Protein AF-0000000068184753 (afdb_homodimer)

Organism: Phaeodactylum tricornutum (strain CCAP 1055/1) (NCBI:txid556484)

Structure (mmCIF, N/CA/C/O backbone):
data_AF-0000000068184753-model_v1
#
loop_
_entity.id
_entity.type
_entity.pdbx_description
1 polymer '2-hydroxyacid dehydrogenase'
#
loop_
_atom_site.group_PDB
_atom_site.id
_atom_site.type_symbol
_atom_site.label_atom_id
_atom_site.label_alt_id
_atom_site.label_comp_id
_atom_site.label_asym_id
_atom_site.label_entity_id
_atom_site.label_seq_id
_atom_site.pdbx_PDB_ins_code
_atom_site.Cartn_x
_atom_site.Cartn_y
_atom_site.Cartn_z
_atom_site.occupancy
_atom_site.B_iso_or_equiv
_atom_site.auth_seq_id
_atom_site.auth_comp_id
_atom_site.auth_asym_id
_atom_site.auth_atom_id
_atom_site.pdbx_PDB_model_num
ATOM 1 N N . ASP A 1 1 ? 19.75 1.67 11.883 1 86.31 1 ASP A N 1
ATOM 2 C CA . ASP A 1 1 ? 18.766 1.046 12.758 1 86.31 1 ASP A CA 1
ATOM 3 C C . ASP A 1 1 ? 17.406 0.944 12.062 1 86.31 1 ASP A C 1
ATOM 5 O O . ASP A 1 1 ? 17 1.86 11.344 1 86.31 1 ASP A O 1
ATOM 9 N N . LEU A 1 2 ? 16.828 -0.242 12.086 1 92.19 2 LEU A N 1
ATOM 10 C CA . LEU A 1 2 ? 15.516 -0.478 11.492 1 92.19 2 LEU A CA 1
ATOM 11 C C . LEU A 1 2 ? 14.43 -0.53 12.562 1 92.19 2 LEU A C 1
ATOM 13 O O . LEU A 1 2 ? 14.688 -0.957 13.695 1 92.19 2 LEU A O 1
ATOM 17 N N . GLU A 1 3 ? 13.352 -0.017 12.289 1 93.81 3 GLU A N 1
ATOM 18 C CA . GLU A 1 3 ? 12.141 -0.091 13.094 1 93.81 3 GLU A CA 1
ATOM 19 C C . GLU A 1 3 ? 10.984 -0.697 12.305 1 93.81 3 GLU A C 1
ATOM 21 O O . GLU A 1 3 ? 11.117 -0.97 11.109 1 93.81 3 GLU A O 1
ATOM 26 N N . TYR A 1 4 ? 9.938 -1.045 13.031 1 94 4 TYR A N 1
ATOM 27 C CA . TYR A 1 4 ? 8.781 -1.567 12.32 1 94 4 TYR A CA 1
ATOM 28 C C . TYR A 1 4 ? 7.488 -1.239 13.062 1 94 4 TYR A C 1
ATOM 30 O O . TYR A 1 4 ? 7.512 -0.938 14.258 1 94 4 TYR A O 1
ATOM 38 N N . PHE A 1 5 ? 6.441 -1.146 12.43 1 95.44 5 PHE A N 1
ATOM 39 C CA . PHE A 1 5 ? 5.086 -1.219 12.961 1 95.44 5 PHE A CA 1
ATOM 40 C C . PHE A 1 5 ? 4.215 -2.119 12.102 1 95.44 5 PHE A C 1
ATOM 42 O O . PHE A 1 5 ? 4.629 -2.539 11.016 1 95.44 5 PHE A O 1
ATOM 49 N N . TYR A 1 6 ? 3.035 -2.504 12.578 1 97.62 6 TYR A N 1
ATOM 50 C CA . TYR A 1 6 ? 2.156 -3.428 11.867 1 97.62 6 TYR A CA 1
ATOM 51 C C . TYR A 1 6 ? 0.937 -2.703 11.312 1 97.62 6 TYR A C 1
ATOM 53 O O . TYR A 1 6 ? 0.255 -1.976 12.039 1 97.62 6 TYR A O 1
ATOM 61 N N . LEU A 1 7 ? 0.743 -2.857 10.07 1 98.31 7 LEU A N 1
ATOM 62 C CA . LEU A 1 7 ? -0.461 -2.355 9.422 1 98.31 7 LEU A CA 1
ATOM 63 C C . LEU A 1 7 ? -1.529 -3.441 9.336 1 98.31 7 LEU A C 1
ATOM 65 O O . LEU A 1 7 ? -1.37 -4.422 8.609 1 98.31 7 LEU A O 1
ATOM 69 N N . PRO A 1 8 ? -2.643 -3.334 10.109 1 98.06 8 PRO A N 1
ATOM 70 C CA . PRO A 1 8 ? -3.729 -4.305 9.953 1 98.06 8 PRO A CA 1
ATOM 71 C C . PRO A 1 8 ? -4.398 -4.23 8.586 1 98.06 8 PRO A C 1
ATOM 73 O O . PRO A 1 8 ? -4.805 -3.15 8.148 1 98.06 8 PRO A O 1
ATOM 76 N N . ILE A 1 9 ? -4.418 -5.246 7.867 1 97.94 9 ILE A N 1
ATOM 77 C CA . ILE A 1 9 ? -5.168 -5.387 6.621 1 97.94 9 ILE A CA 1
ATOM 78 C C . ILE A 1 9 ? -6.508 -6.059 6.902 1 97.94 9 ILE A C 1
ATOM 80 O O . ILE A 1 9 ? -6.559 -7.242 7.25 1 97.94 9 ILE A O 1
ATOM 84 N N . ILE A 1 10 ? -7.602 -5.336 6.797 1 97.12 10 ILE A N 1
ATOM 85 C CA . ILE A 1 10 ? -8.938 -5.84 7.102 1 97.12 10 ILE A CA 1
ATOM 86 C C . ILE A 1 10 ? -9.688 -6.113 5.801 1 97.12 10 ILE A C 1
ATOM 88 O O . ILE A 1 10 ? -9.781 -5.238 4.934 1 97.12 10 ILE A O 1
ATOM 92 N N . PHE A 1 11 ? -10.219 -7.266 5.633 1 94.19 11 PHE A N 1
ATOM 93 C CA . PHE A 1 11 ? -10.859 -7.633 4.371 1 94.19 11 PHE A CA 1
ATOM 94 C C . PHE A 1 11 ? -12.023 -8.586 4.613 1 94.19 11 PHE A C 1
ATOM 96 O O . PHE A 1 11 ? -12.172 -9.125 5.707 1 94.19 11 PHE A O 1
ATOM 103 N N . LYS A 1 12 ? -12.891 -8.734 3.637 1 92.19 12 LYS A N 1
ATOM 104 C CA . LYS A 1 12 ? -14.008 -9.672 3.697 1 92.19 12 LYS A CA 1
ATOM 105 C C . LYS A 1 12 ? -13.539 -11.102 3.488 1 92.19 12 LYS A C 1
ATOM 107 O O . LYS A 1 12 ? -12.695 -11.367 2.623 1 92.19 12 LYS A O 1
ATOM 112 N N . SER A 1 13 ? -14.078 -11.969 4.211 1 90.94 13 SER A N 1
ATOM 113 C CA . SER A 1 13 ? -13.727 -13.383 4.105 1 90.94 13 SER A CA 1
ATOM 114 C C . SER A 1 13 ? -14.172 -13.969 2.77 1 90.94 13 SER A C 1
ATOM 116 O O . SER A 1 13 ? -15.266 -13.664 2.287 1 90.94 13 SER A O 1
ATOM 118 N N . HIS A 1 14 ? -13.242 -14.742 2.17 1 90.69 14 HIS A N 1
ATOM 119 C CA . HIS A 1 14 ? -13.539 -15.539 0.988 1 90.69 14 HIS A CA 1
ATOM 120 C C . HIS A 1 14 ? -13.898 -14.656 -0.202 1 90.69 14 HIS A C 1
ATOM 122 O O . HIS A 1 14 ? -14.844 -14.945 -0.935 1 90.69 14 HIS A O 1
ATOM 128 N N . VAL A 1 15 ? -13.32 -13.547 -0.213 1 90.44 15 VAL A N 1
ATOM 129 C CA . VAL A 1 15 ? -13.469 -12.648 -1.351 1 90.44 15 VAL A CA 1
ATOM 130 C C . VAL A 1 15 ? -12.086 -12.203 -1.842 1 90.44 15 VAL A C 1
ATOM 132 O O . VAL A 1 15 ? -11.203 -11.898 -1.037 1 90.44 15 VAL A O 1
ATOM 135 N N . THR A 1 16 ? -11.844 -12.258 -3.047 1 88.19 16 THR A N 1
ATOM 136 C CA . THR A 1 16 ? -10.648 -11.711 -3.691 1 88.19 16 THR A CA 1
ATOM 137 C C . THR A 1 16 ? -11.039 -10.766 -4.824 1 88.19 16 THR A C 1
ATOM 139 O O . THR A 1 16 ? -12.211 -10.664 -5.18 1 88.19 16 THR A O 1
ATOM 142 N N . GLY A 1 17 ? -10.031 -10.023 -5.355 1 84.62 17 GLY A N 1
ATOM 143 C CA . GLY A 1 17 ? -10.258 -9.141 -6.488 1 84.62 17 GLY A CA 1
ATOM 144 C C . GLY A 1 17 ? -10.305 -7.676 -6.105 1 84.62 17 GLY A C 1
ATOM 145 O O . GLY A 1 17 ? -10.406 -7.34 -4.922 1 84.62 17 GLY A O 1
ATOM 146 N N . PHE A 1 18 ? -10.312 -6.84 -7.078 1 77.75 18 PHE A N 1
ATOM 147 C CA . PHE A 1 18 ? -10.25 -5.395 -6.902 1 77.75 18 PHE A CA 1
ATOM 148 C C . PHE A 1 18 ? -11.617 -4.836 -6.535 1 77.75 18 PHE A C 1
ATOM 150 O O . PHE A 1 18 ? -12.648 -5.387 -6.93 1 77.75 18 PHE A O 1
ATOM 157 N N . GLU A 1 19 ? -11.508 -3.811 -5.824 1 82.69 19 GLU A N 1
ATOM 158 C CA . GLU A 1 19 ? -12.727 -3.037 -5.594 1 82.69 19 GLU A CA 1
ATOM 159 C C . GLU A 1 19 ? -13.273 -2.471 -6.898 1 82.69 19 GLU A C 1
ATOM 161 O O . GLU A 1 19 ? -12.516 -2.082 -7.785 1 82.69 19 GLU A O 1
ATOM 166 N N . PRO A 1 20 ? -14.508 -2.4 -7.027 1 75.88 20 PRO A N 1
ATOM 167 C CA . PRO A 1 20 ? -15.141 -1.938 -8.266 1 75.88 20 PRO A CA 1
ATOM 168 C C . PRO A 1 20 ? -14.852 -0.467 -8.562 1 75.88 20 PRO A C 1
ATOM 170 O O . PRO A 1 20 ? -14.852 -0.055 -9.727 1 75.88 20 PRO A O 1
ATOM 173 N N . THR A 1 21 ? -14.633 0.313 -7.512 1 78.75 21 THR A N 1
ATOM 174 C CA . THR A 1 21 ? -14.367 1.737 -7.688 1 78.75 21 THR A CA 1
ATOM 175 C C . THR A 1 21 ? -12.977 2.098 -7.184 1 78.75 21 THR A C 1
ATOM 177 O O . THR A 1 21 ? -12.477 1.491 -6.234 1 78.75 21 THR A O 1
ATOM 180 N N . LYS A 1 22 ? -12.516 3.129 -7.828 1 82.12 22 LYS A N 1
ATOM 181 C CA . LYS A 1 22 ? -11.172 3.559 -7.477 1 82.12 22 LYS A CA 1
ATOM 182 C C . LYS A 1 22 ? -11.141 4.199 -6.09 1 82.12 22 LYS A C 1
ATOM 184 O O . LYS A 1 22 ? -10.305 3.844 -5.258 1 82.12 22 LYS A O 1
ATOM 189 N N . ASP A 1 23 ? -12.102 5.156 -5.938 1 85.88 23 ASP A N 1
ATOM 190 C CA . ASP A 1 23 ? -12.086 5.852 -4.652 1 85.88 23 ASP A CA 1
ATOM 191 C C . ASP A 1 23 ? -13.219 5.363 -3.752 1 85.88 23 ASP A C 1
ATOM 193 O O . ASP A 1 23 ? -14.328 5.109 -4.223 1 85.88 23 ASP A O 1
ATOM 197 N N . LEU A 1 24 ? -12.961 5.191 -2.553 1 89.12 24 LEU A N 1
ATOM 198 C CA . LEU A 1 24 ? -13.898 4.738 -1.529 1 89.12 24 LEU A CA 1
ATOM 199 C C . LEU A 1 24 ? -14.727 5.902 -0.994 1 89.12 24 LEU A C 1
ATOM 201 O O . LEU A 1 24 ? -14.172 6.922 -0.579 1 89.12 24 LEU A O 1
ATOM 205 N N . PHE A 1 25 ? -15.938 5.848 -1.154 1 91.44 25 PHE A N 1
ATOM 206 C CA . PHE A 1 25 ? -16.875 6.785 -0.551 1 91.44 25 PHE A CA 1
ATOM 207 C C . PHE A 1 25 ? -17.656 6.121 0.581 1 91.44 25 PHE A C 1
ATOM 209 O O . PHE A 1 25 ? -18.312 5.094 0.375 1 91.44 25 PHE A O 1
ATOM 216 N N . LEU A 1 26 ? -17.547 6.711 1.757 1 95.19 26 LEU A N 1
ATOM 217 C CA . LEU A 1 26 ? -18.234 6.137 2.904 1 95.19 26 LEU A CA 1
ATOM 218 C C . LEU A 1 26 ? -19.625 6.758 3.074 1 95.19 26 LEU A C 1
ATOM 220 O O . LEU A 1 26 ? -19.734 7.922 3.471 1 95.19 26 LEU A O 1
ATOM 224 N N . GLU A 1 27 ? -20.578 5.953 2.895 1 94.81 27 GLU A N 1
ATOM 225 C CA . GLU A 1 27 ? -21.953 6.438 2.984 1 94.81 27 GLU A CA 1
ATOM 226 C C . GLU A 1 27 ? -22.422 6.496 4.434 1 94.81 27 GLU A C 1
ATOM 228 O O . GLU A 1 27 ? -22.125 5.598 5.223 1 94.81 27 GLU A O 1
ATOM 233 N N . GLN A 1 28 ? -23.172 7.566 4.742 1 96.69 28 GLN A N 1
ATOM 234 C CA . GLN A 1 28 ? -23.75 7.711 6.074 1 96.69 28 GLN A CA 1
ATOM 235 C C . GLN A 1 28 ? -24.578 6.492 6.441 1 96.69 28 GLN A C 1
ATOM 237 O O . GLN A 1 28 ? -25.359 5.988 5.621 1 96.69 28 GLN A O 1
ATOM 242 N N . GLY A 1 29 ? -24.359 6.043 7.633 1 97.06 29 GLY A N 1
ATOM 243 C CA . GLY A 1 29 ? -25.141 4.91 8.109 1 97.06 29 GLY A CA 1
ATOM 244 C C . GLY A 1 29 ? -24.422 3.582 7.941 1 97.06 29 GLY A C 1
ATOM 245 O O . GLY A 1 29 ? -24.797 2.588 8.57 1 97.06 29 GLY A O 1
ATOM 246 N N . ASN A 1 30 ? -23.438 3.533 7.113 1 96.56 30 ASN A N 1
ATOM 247 C CA . ASN A 1 30 ? -22.688 2.301 6.91 1 96.56 30 ASN A CA 1
ATOM 248 C C . ASN A 1 30 ? -21.625 2.109 7.988 1 96.56 30 ASN A C 1
ATOM 250 O O . ASN A 1 30 ? -21.188 3.074 8.625 1 96.56 30 ASN A O 1
ATOM 254 N N . ILE A 1 31 ? -21.312 0.91 8.188 1 97.38 31 ILE A N 1
ATOM 255 C CA . ILE A 1 31 ? -20.266 0.564 9.141 1 97.38 31 ILE A CA 1
ATOM 256 C C . ILE A 1 31 ? -18.984 0.182 8.398 1 97.38 31 ILE A C 1
ATOM 258 O O . ILE A 1 31 ? -19 -0.724 7.559 1 97.38 31 ILE A O 1
ATOM 262 N N . VAL A 1 32 ? -17.891 0.85 8.664 1 96.88 32 VAL A N 1
ATOM 263 C CA . VAL A 1 32 ? -16.594 0.625 8.031 1 96.88 32 VAL A CA 1
ATOM 264 C C . VAL A 1 32 ? -15.766 -0.333 8.883 1 96.88 32 VAL A C 1
ATOM 266 O O . VAL A 1 32 ? -15.633 -0.146 10.094 1 96.88 32 VAL A O 1
ATOM 269 N N . ALA A 1 33 ? -15.227 -1.33 8.227 1 96.69 33 ALA A N 1
ATOM 270 C CA . ALA A 1 33 ? -14.336 -2.305 8.859 1 96.69 33 ALA A CA 1
ATOM 271 C C . ALA A 1 33 ? -14.992 -2.932 10.086 1 96.69 33 ALA A C 1
ATOM 273 O O . ALA A 1 33 ? -14.32 -3.213 11.078 1 96.69 33 ALA A O 1
ATOM 274 N N . GLY A 1 34 ? -16.328 -3 10.133 1 96.31 34 GLY A N 1
ATOM 275 C CA . GLY A 1 34 ? -17.062 -3.654 11.195 1 96.31 34 GLY A CA 1
ATOM 276 C C . GLY A 1 34 ? -17.031 -2.887 12.508 1 96.31 34 GLY A C 1
ATOM 277 O O . GLY A 1 34 ? -17.406 -3.418 13.555 1 96.31 34 GLY A O 1
ATOM 278 N N . GLN A 1 35 ? -16.641 -1.702 12.477 1 97.69 35 GLN A N 1
ATOM 279 C CA . GLN A 1 35 ? -16.391 -1.043 13.758 1 97.69 35 GLN A CA 1
ATOM 280 C C . GLN A 1 35 ? -16.859 0.411 13.719 1 97.69 35 GLN A C 1
ATOM 282 O O . GLN A 1 35 ? -17.391 0.921 14.711 1 97.69 35 GLN A O 1
ATOM 287 N N . TYR A 1 36 ? -16.734 1.159 12.672 1 98.56 36 TYR A N 1
ATOM 288 C CA . TYR A 1 36 ? -16.953 2.604 12.648 1 98.56 36 TYR A CA 1
ATOM 289 C C . TYR A 1 36 ? -18.219 2.957 11.883 1 98.56 36 TYR A C 1
ATOM 291 O O . TYR A 1 36 ? -18.297 2.77 10.664 1 98.56 36 TYR A O 1
ATOM 299 N N . LEU A 1 37 ? -19.172 3.465 12.578 1 98.56 37 LEU A N 1
ATOM 300 C CA . LEU A 1 37 ? -20.422 3.934 11.969 1 98.56 37 LEU A CA 1
ATOM 301 C C . LEU A 1 37 ? -20.234 5.312 11.344 1 98.56 37 LEU A C 1
ATOM 303 O O . LEU A 1 37 ? -19.891 6.273 12.047 1 98.56 37 LEU A O 1
ATOM 307 N N . VAL A 1 38 ? -20.484 5.422 10.086 1 98.56 38 VAL A N 1
ATOM 308 C CA . VAL A 1 38 ? -20.25 6.672 9.359 1 98.56 38 VAL A CA 1
ATOM 309 C C . VAL A 1 38 ? -21.391 7.645 9.641 1 98.56 38 VAL A C 1
ATOM 311 O O . VAL A 1 38 ? -22.562 7.328 9.398 1 98.56 38 VAL A O 1
ATOM 314 N N . GLU A 1 39 ? -21.062 8.82 10.188 1 98.19 39 GLU A N 1
ATOM 315 C CA . GLU A 1 39 ? -22.047 9.859 10.453 1 98.19 39 GLU A CA 1
ATOM 316 C C . GLU A 1 39 ? -22.141 10.844 9.297 1 98.19 39 GLU A C 1
ATOM 318 O O . GLU A 1 39 ? -23.219 11.375 9 1 98.19 39 GLU A O 1
ATOM 323 N N . GLY A 1 40 ? -20.922 11.109 8.688 1 97.38 40 GLY A N 1
ATOM 324 C CA . GLY A 1 40 ? -20.938 12.016 7.547 1 97.38 40 GLY A CA 1
ATOM 325 C C . GLY A 1 40 ? -19.531 12.453 7.137 1 97.38 40 GLY A C 1
ATOM 326 O O . GLY A 1 40 ? -18.562 12.227 7.859 1 97.38 40 GLY A O 1
ATOM 327 N N . GLU A 1 41 ? -19.484 13.07 5.965 1 96.44 41 GLU A N 1
ATOM 328 C CA . GLU A 1 41 ? -18.234 13.586 5.441 1 96.44 41 GLU A CA 1
ATOM 329 C C . GLU A 1 41 ? -17.891 14.945 6.059 1 96.44 41 GLU A C 1
ATOM 331 O O . GLU A 1 41 ? -18.766 15.797 6.219 1 96.44 41 GLU A O 1
ATOM 336 N N . LEU A 1 42 ? -16.672 15.148 6.457 1 94.81 42 LEU A N 1
ATOM 337 C CA . LEU A 1 42 ? -16.203 16.406 7.023 1 94.81 42 LEU A CA 1
ATOM 338 C C . LEU A 1 42 ? -15.57 17.281 5.949 1 94.81 42 LEU A C 1
ATOM 340 O O . LEU A 1 42 ? -15.672 18.5 6.004 1 94.81 42 LEU A O 1
ATOM 344 N N . GLY A 1 43 ? -14.828 16.703 5.062 1 91.75 43 GLY A N 1
ATOM 345 C CA . GLY A 1 43 ? -14.164 17.438 3.996 1 91.75 43 GLY A CA 1
ATOM 346 C C . GLY A 1 43 ? -13.242 16.578 3.166 1 91.75 43 GLY A C 1
ATOM 347 O O . GLY A 1 43 ? -12.805 15.508 3.613 1 91.75 43 GLY A O 1
ATOM 348 N N . SER A 1 44 ? -13 17.031 1.971 1 89.88 44 SER A N 1
ATOM 349 C CA . SER A 1 44 ? -12.125 16.328 1.04 1 89.88 44 SER A CA 1
ATOM 350 C C . SER A 1 44 ? -10.961 17.203 0.59 1 89.88 44 SER A C 1
ATOM 352 O O . SER A 1 44 ? -11.148 18.375 0.286 1 89.88 44 SER A O 1
ATOM 354 N N . ALA A 1 45 ? -9.758 16.719 0.714 1 83.81 45 ALA A N 1
ATOM 355 C CA . ALA A 1 45 ? -8.555 17.391 0.238 1 83.81 45 ALA A CA 1
ATOM 356 C C . ALA A 1 45 ? -7.84 16.562 -0.827 1 83.81 45 ALA A C 1
ATOM 358 O O . ALA A 1 45 ? -8.344 15.516 -1.249 1 83.81 45 ALA A O 1
ATOM 359 N N . ALA A 1 46 ? -6.75 17.078 -1.35 1 82.88 46 ALA A N 1
ATOM 360 C CA . ALA A 1 46 ? -6.012 16.453 -2.447 1 82.88 46 ALA A CA 1
ATOM 361 C C . ALA A 1 46 ? -5.562 15.039 -2.078 1 82.88 46 ALA A C 1
ATOM 363 O O . ALA A 1 46 ? -5.551 14.141 -2.926 1 82.88 46 ALA A O 1
ATOM 364 N N . PHE A 1 47 ? -5.367 14.773 -0.808 1 88.5 47 PHE A N 1
ATOM 365 C CA . PHE A 1 47 ? -4.695 13.539 -0.408 1 88.5 47 PHE A CA 1
ATOM 366 C C . PHE A 1 47 ? -5.684 12.57 0.22 1 88.5 47 PHE A C 1
ATOM 368 O O . PHE A 1 47 ? -5.441 11.359 0.245 1 88.5 47 PHE A O 1
ATOM 375 N N . SER A 1 48 ? -6.781 13.109 0.812 1 95.31 48 SER A N 1
ATOM 376 C CA . SER A 1 48 ? -7.66 12.25 1.599 1 95.31 48 SER A CA 1
ATOM 377 C C . SER A 1 48 ? -9.039 12.875 1.767 1 95.31 48 SER A C 1
ATOM 379 O O . SER A 1 48 ? -9.242 14.047 1.443 1 95.31 48 SER A O 1
ATOM 381 N N . THR A 1 49 ? -9.953 12.078 2.141 1 96.5 49 THR A N 1
ATOM 382 C CA . THR A 1 49 ? -11.281 12.516 2.566 1 96.5 49 THR A CA 1
ATOM 383 C C . THR A 1 49 ? -11.516 12.18 4.035 1 96.5 49 THR A C 1
ATOM 385 O O . THR A 1 49 ? -11.234 11.062 4.473 1 96.5 49 THR A O 1
ATOM 388 N N . ALA A 1 50 ? -12.008 13.188 4.785 1 97.25 50 ALA A N 1
ATOM 389 C CA . ALA A 1 50 ? -12.227 13.008 6.215 1 97.25 50 ALA A CA 1
ATOM 390 C C . ALA A 1 50 ? -13.703 12.742 6.512 1 97.25 50 ALA A C 1
ATOM 392 O O . ALA A 1 50 ? -14.586 13.383 5.93 1 97.25 50 ALA A O 1
ATOM 393 N N . TYR A 1 51 ? -13.961 11.781 7.438 1 98.19 51 TYR A N 1
ATOM 394 C CA . TYR A 1 51 ? -15.32 11.414 7.832 1 98.19 51 TYR A CA 1
ATOM 395 C C . TYR A 1 51 ? -15.477 11.453 9.344 1 98.19 51 TYR A C 1
ATOM 397 O O . TYR A 1 51 ? -14.57 11.055 10.078 1 98.19 51 TYR A O 1
ATOM 405 N N . ARG A 1 52 ? -16.594 11.984 9.805 1 98.5 52 ARG A N 1
ATOM 406 C CA . ARG A 1 52 ? -17 11.805 11.188 1 98.5 52 ARG A CA 1
ATOM 407 C C . ARG A 1 52 ? -17.641 10.43 11.398 1 98.5 52 ARG A C 1
ATOM 409 O O . ARG A 1 52 ? -18.578 10.062 10.68 1 98.5 52 ARG A O 1
ATOM 416 N N . CYS A 1 53 ? -17.156 9.719 12.312 1 98.69 53 CYS A N 1
ATOM 417 C CA . CYS A 1 53 ? -17.672 8.383 12.586 1 98.69 53 CYS A CA 1
ATOM 418 C C . CYS A 1 53 ? -17.812 8.148 14.078 1 98.69 53 CYS A C 1
ATOM 420 O O . CYS A 1 53 ? -17.219 8.859 14.891 1 98.69 53 CYS A O 1
ATOM 422 N N . THR A 1 54 ? -18.641 7.172 14.43 1 98.56 54 THR A N 1
ATOM 423 C CA . THR A 1 54 ? -18.766 6.676 15.797 1 98.56 54 THR A CA 1
ATOM 424 C C . THR A 1 54 ? -18.062 5.332 15.953 1 98.56 54 THR A C 1
ATOM 426 O O . THR A 1 54 ? -18.328 4.398 15.188 1 98.56 54 THR A O 1
ATOM 429 N N . ASP A 1 55 ? -17.141 5.277 16.875 1 98.5 55 ASP A N 1
ATOM 430 C CA . ASP A 1 55 ? -16.469 4.016 17.156 1 98.5 55 ASP A CA 1
ATOM 431 C C . ASP A 1 55 ? -17.344 3.1 18.016 1 98.5 55 ASP A C 1
ATOM 433 O O . ASP A 1 55 ? -17.422 3.252 19.234 1 98.5 55 ASP A O 1
ATOM 437 N N . LEU A 1 56 ? -17.859 2.09 17.438 1 97.69 56 LEU A N 1
ATOM 438 C CA . LEU A 1 56 ? -18.844 1.225 18.078 1 97.69 56 LEU A CA 1
ATOM 439 C C . LEU A 1 56 ? -18.172 0.316 19.109 1 97.69 56 LEU A C 1
ATOM 441 O O . LEU A 1 56 ? -18.844 -0.285 19.938 1 97.69 56 LEU A O 1
ATOM 445 N N . ASN A 1 57 ? -16.875 0.19 19.062 1 96.88 57 ASN A N 1
ATOM 446 C CA . ASN A 1 57 ? -16.141 -0.652 20 1 96.88 57 ASN A CA 1
ATOM 447 C C . ASN A 1 57 ? -15.633 0.152 21.188 1 96.88 57 ASN A C 1
ATOM 449 O O . ASN A 1 57 ? -15.055 -0.41 22.125 1 96.88 57 ASN A O 1
ATOM 453 N N . SER A 1 58 ? -15.82 1.451 21.109 1 96.44 58 SER A N 1
ATOM 454 C CA . SER A 1 58 ? -15.367 2.279 22.219 1 96.44 58 SER A CA 1
ATOM 455 C C . SER A 1 58 ? -16.297 2.158 23.422 1 96.44 58 SER A C 1
ATOM 457 O O . SER A 1 58 ? -17.469 1.778 23.281 1 96.44 58 SER A O 1
ATOM 459 N N . ASP A 1 59 ? -15.742 2.449 24.625 1 93.88 59 ASP A N 1
ATOM 460 C CA . ASP A 1 59 ? -16.578 2.486 25.828 1 93.88 59 ASP A CA 1
ATOM 461 C C . ASP A 1 59 ? -17.641 3.578 25.719 1 93.88 59 ASP A C 1
ATOM 463 O O . ASP A 1 59 ? -17.406 4.633 25.141 1 93.88 59 ASP A O 1
ATOM 467 N N . GLN A 1 60 ? -18.766 3.232 26.281 1 92.94 60 GLN A N 1
ATOM 468 C CA . GLN A 1 60 ? -19.828 4.223 26.297 1 92.94 60 GLN A CA 1
ATOM 469 C C . GLN A 1 60 ? -19.625 5.23 27.422 1 92.94 60 GLN A C 1
ATOM 471 O O . GLN A 1 60 ? -19.172 4.867 28.516 1 92.94 60 GLN A O 1
ATOM 476 N N . ASP A 1 61 ? -19.984 6.469 27.062 1 91.19 61 ASP A N 1
ATOM 477 C CA . ASP A 1 61 ? -19.875 7.492 28.109 1 91.19 61 ASP A CA 1
ATOM 478 C C . ASP A 1 61 ? -21.109 7.496 29.016 1 91.19 61 ASP A C 1
ATOM 480 O O . ASP A 1 61 ? -21.906 6.551 28.984 1 91.19 61 ASP A O 1
ATOM 484 N N . SER A 1 62 ? -21.172 8.508 29.953 1 92.06 62 SER A N 1
ATOM 485 C CA . SER A 1 62 ? -22.25 8.586 30.938 1 92.06 62 SER A CA 1
ATOM 486 C C . SER A 1 62 ? -23.609 8.688 30.266 1 92.06 62 SER A C 1
ATOM 488 O O . SER A 1 62 ? -24.625 8.242 30.812 1 92.06 62 SER A O 1
ATOM 490 N N . ASP A 1 63 ? -23.75 9.156 29.047 1 92.12 63 ASP A N 1
ATOM 491 C CA . ASP A 1 63 ? -25 9.328 28.312 1 92.12 63 ASP A CA 1
ATOM 492 C C . ASP A 1 63 ? -25.25 8.148 27.391 1 92.12 63 ASP A C 1
ATOM 494 O O . ASP A 1 63 ? -26.188 8.172 26.594 1 92.12 63 ASP A O 1
ATOM 498 N N . GLY A 1 64 ? -24.359 7.191 27.422 1 92.19 64 GLY A N 1
ATOM 499 C CA . GLY A 1 64 ? -24.531 5.984 26.625 1 92.19 64 GLY A CA 1
ATOM 500 C C . GLY A 1 64 ? -24.031 6.133 25.203 1 92.19 64 GLY A C 1
ATOM 501 O O . GLY A 1 64 ? -24.406 5.363 24.312 1 92.19 64 GLY A O 1
ATOM 502 N N . GLU A 1 65 ? -23.266 7.145 24.984 1 93.94 65 GLU A N 1
ATOM 503 C CA . GLU A 1 65 ? -22.797 7.398 23.625 1 93.94 65 GLU A CA 1
ATOM 504 C C . GLU A 1 65 ? -21.375 6.887 23.422 1 93.94 65 GLU A C 1
ATOM 506 O O . GLU A 1 65 ? -20.547 6.957 24.328 1 93.94 65 GLU A O 1
ATOM 511 N N . HIS A 1 66 ? -21.156 6.348 22.234 1 96.88 66 HIS A N 1
ATOM 512 C CA . HIS A 1 66 ? -19.812 5.922 21.844 1 96.88 66 HIS A CA 1
ATOM 513 C C . HIS A 1 66 ? -18.969 7.109 21.406 1 96.88 66 HIS A C 1
ATOM 515 O O . HIS A 1 66 ? -19.484 8.195 21.141 1 96.88 66 HIS A O 1
ATOM 521 N N . GLU A 1 67 ? -17.719 6.848 21.438 1 97.44 67 GLU A N 1
ATOM 522 C CA . GLU A 1 67 ? -16.766 7.91 21.109 1 97.44 67 GLU A CA 1
ATOM 523 C C . GLU A 1 67 ? -16.859 8.273 19.625 1 97.44 67 GLU A C 1
ATOM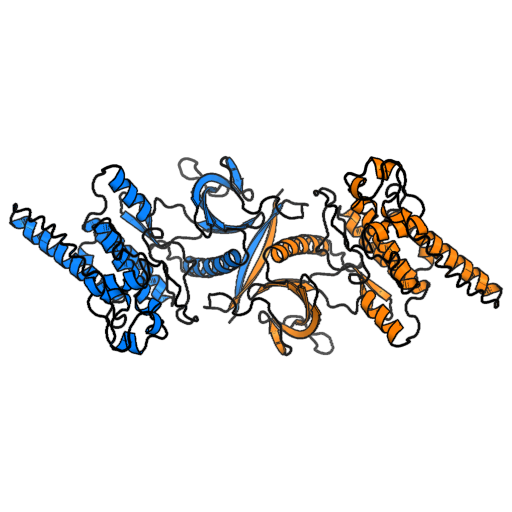 525 O O . GLU A 1 67 ? -16.953 7.391 18.766 1 97.44 67 GLU A O 1
ATOM 530 N N . GLU A 1 68 ? -16.844 9.547 19.375 1 97.81 68 GLU A N 1
ATOM 531 C CA . GLU A 1 68 ? -16.75 10.016 18 1 97.81 68 GLU A CA 1
ATOM 532 C C . GLU A 1 68 ? -15.289 10.188 17.578 1 97.81 68 GLU A C 1
ATOM 534 O O . GLU A 1 68 ? -14.453 10.625 18.375 1 97.81 68 GLU A O 1
ATOM 539 N N . VAL A 1 69 ? -15.062 9.789 16.297 1 98.62 69 VAL A N 1
ATOM 540 C CA . VAL A 1 69 ? -13.695 9.836 15.766 1 98.62 69 VAL A CA 1
ATOM 541 C C . VAL A 1 69 ? -13.711 10.359 14.336 1 98.62 69 VAL A C 1
ATOM 543 O O . VAL A 1 69 ? -14.773 10.5 13.727 1 98.62 69 VAL A O 1
ATOM 546 N N . CYS A 1 70 ? -12.555 10.766 13.852 1 98.56 70 CYS A N 1
ATOM 547 C CA . CYS A 1 70 ? -12.359 11.164 12.461 1 98.56 70 CYS A CA 1
ATOM 548 C C . CYS A 1 70 ? -11.617 10.078 11.688 1 98.56 70 CYS A C 1
ATOM 550 O O . CYS A 1 70 ? -10.547 9.625 12.102 1 98.56 70 CYS A O 1
ATOM 552 N N . LEU A 1 71 ? -12.195 9.602 10.617 1 98.62 71 LEU A N 1
ATOM 553 C CA . LEU A 1 71 ? -11.508 8.711 9.688 1 98.62 71 LEU A CA 1
ATOM 554 C C . LEU A 1 71 ? -10.969 9.484 8.492 1 98.62 71 LEU A C 1
ATOM 556 O O . LEU A 1 71 ? -11.734 10.086 7.738 1 98.62 71 LEU A O 1
ATOM 560 N N . LYS A 1 72 ? -9.695 9.516 8.352 1 98 72 LYS A N 1
ATOM 561 C CA . LYS A 1 72 ? -9.039 10.039 7.16 1 98 72 LYS A CA 1
ATOM 562 C C . LYS A 1 72 ? -8.812 8.938 6.129 1 98 72 LYS A C 1
ATOM 564 O O . LYS A 1 72 ? -7.941 8.078 6.312 1 98 72 LYS A O 1
ATOM 569 N N . VAL A 1 73 ? -9.562 8.938 5.059 1 98.12 73 VAL A N 1
ATOM 570 C CA . VAL A 1 73 ? -9.453 7.938 4.004 1 98.12 73 VAL A CA 1
ATOM 571 C C . VAL A 1 73 ? -8.5 8.43 2.916 1 98.12 73 VAL A C 1
ATOM 573 O O . VAL A 1 73 ? -8.828 9.359 2.17 1 98.12 73 VAL A O 1
ATOM 576 N N . ILE A 1 74 ? -7.391 7.801 2.789 1 97.56 74 ILE A N 1
ATOM 577 C CA . ILE A 1 74 ? -6.352 8.219 1.855 1 97.56 74 ILE A CA 1
ATOM 578 C C . ILE A 1 74 ? -6.758 7.848 0.431 1 97.56 74 ILE A C 1
ATOM 580 O O . ILE A 1 74 ? -7.266 6.75 0.189 1 97.56 74 ILE A O 1
ATOM 584 N N . LYS A 1 75 ? -6.566 8.734 -0.485 1 95.5 75 LYS A N 1
ATOM 585 C CA . LYS A 1 75 ? -6.871 8.461 -1.885 1 95.5 75 LYS A CA 1
ATOM 586 C C . LYS A 1 75 ? -6.059 7.273 -2.4 1 95.5 75 LYS A C 1
ATOM 588 O O . LYS A 1 75 ? -4.926 7.055 -1.964 1 95.5 75 LYS A O 1
ATOM 593 N N . ASN A 1 76 ? -6.582 6.609 -3.369 1 93.56 76 ASN A N 1
ATOM 594 C CA . ASN A 1 76 ? -6.094 5.289 -3.76 1 93.56 76 ASN A CA 1
ATOM 595 C C . ASN A 1 76 ? -4.98 5.391 -4.801 1 93.56 76 ASN A C 1
ATOM 597 O O . ASN A 1 76 ? -5.145 4.938 -5.938 1 93.56 76 ASN A O 1
ATOM 601 N N . THR A 1 77 ? -3.855 5.914 -4.465 1 93.69 77 THR A N 1
ATOM 602 C CA . THR A 1 77 ? -2.643 5.934 -5.277 1 93.69 77 THR A CA 1
ATOM 603 C C . THR A 1 77 ? -1.438 5.477 -4.457 1 93.69 77 THR A C 1
ATOM 605 O O . THR A 1 77 ? -1.427 5.609 -3.232 1 93.69 77 THR A O 1
ATOM 608 N N . LYS A 1 78 ? -0.483 4.961 -5.172 1 94.12 78 LYS A N 1
ATOM 609 C CA . LYS A 1 78 ? 0.682 4.398 -4.496 1 94.12 78 LYS A CA 1
ATOM 610 C C . LYS A 1 78 ? 1.469 5.48 -3.764 1 94.12 78 LYS A C 1
ATOM 612 O O . LYS A 1 78 ? 1.938 5.266 -2.645 1 94.12 78 LYS A O 1
ATOM 617 N N . ASP A 1 79 ? 1.613 6.652 -4.352 1 93.06 79 ASP A N 1
ATOM 618 C CA . ASP A 1 79 ? 2.348 7.762 -3.75 1 93.06 79 ASP A CA 1
ATOM 619 C C . ASP A 1 79 ? 1.69 8.211 -2.447 1 93.06 79 ASP A C 1
ATOM 621 O O . ASP A 1 79 ? 2.375 8.461 -1.453 1 93.06 79 ASP A O 1
ATOM 625 N N . PHE A 1 80 ? 0.388 8.312 -2.496 1 94.19 80 PHE A N 1
ATOM 626 C CA . PHE A 1 80 ? -0.327 8.75 -1.303 1 94.19 80 PHE A CA 1
ATOM 627 C C . PHE A 1 80 ? -0.275 7.684 -0.216 1 94.19 80 PHE A C 1
ATOM 629 O O . PHE A 1 80 ? -0.202 8.008 0.972 1 94.19 80 PHE A O 1
ATOM 636 N N . PHE A 1 81 ? -0.31 6.445 -0.592 1 96.62 81 PHE A N 1
ATOM 637 C CA . PHE A 1 81 ? -0.143 5.355 0.362 1 96.62 81 PHE A CA 1
ATOM 638 C C . PHE A 1 81 ? 1.196 5.465 1.081 1 96.62 81 PHE A C 1
ATOM 640 O O . PHE A 1 81 ? 1.249 5.449 2.312 1 96.62 81 PHE A O 1
ATOM 647 N N . ASP A 1 82 ? 2.244 5.621 0.31 1 95.81 82 ASP A N 1
ATOM 648 C CA . ASP A 1 82 ? 3.59 5.656 0.876 1 95.81 82 ASP A CA 1
ATOM 649 C C . ASP A 1 82 ? 3.789 6.898 1.743 1 95.81 82 ASP A C 1
ATOM 651 O O . ASP A 1 82 ? 4.426 6.832 2.797 1 95.81 82 ASP A O 1
ATOM 655 N N . GLN A 1 83 ? 3.344 8 1.294 1 93.56 83 GLN A N 1
ATOM 656 C CA . GLN A 1 83 ? 3.426 9.227 2.088 1 93.56 83 GLN A CA 1
ATOM 657 C C . GLN A 1 83 ? 2.682 9.07 3.412 1 93.56 83 GLN A C 1
ATOM 659 O O . GLN A 1 83 ? 3.133 9.57 4.445 1 93.56 83 GLN A O 1
ATOM 664 N N . SER A 1 84 ? 1.559 8.453 3.361 1 96.5 84 SER A N 1
ATOM 665 C CA . SER A 1 84 ? 0.742 8.289 4.559 1 96.5 84 SER A CA 1
ATOM 666 C C . SER A 1 84 ? 1.392 7.312 5.535 1 96.5 84 SER A C 1
ATOM 668 O O . SER A 1 84 ? 1.21 7.43 6.75 1 96.5 84 SER A O 1
ATOM 670 N N . LEU A 1 85 ? 2.119 6.34 5 1 96.44 85 LEU A N 1
ATOM 671 C CA . LEU A 1 85 ? 2.891 5.484 5.895 1 96.44 85 LEU A CA 1
ATOM 672 C C . LEU A 1 85 ? 3.922 6.297 6.672 1 96.44 85 LEU A C 1
ATOM 674 O O . LEU A 1 85 ? 4.156 6.047 7.855 1 96.44 85 LEU A O 1
ATOM 678 N N . ASP A 1 86 ? 4.496 7.246 6.02 1 94.62 86 ASP A N 1
ATOM 679 C CA . ASP A 1 86 ? 5.426 8.148 6.695 1 94.62 86 ASP A CA 1
ATOM 680 C C . ASP A 1 86 ? 4.715 8.969 7.766 1 94.62 86 ASP A C 1
ATOM 682 O O . ASP A 1 86 ? 5.266 9.211 8.844 1 94.62 86 ASP A O 1
ATOM 686 N N . GLU A 1 87 ? 3.584 9.453 7.402 1 96.31 87 GLU A N 1
ATOM 687 C CA . GLU A 1 87 ? 2.799 10.203 8.375 1 96.31 87 GLU A CA 1
ATOM 688 C C . GLU A 1 87 ? 2.502 9.359 9.617 1 96.31 87 GLU A C 1
ATOM 690 O O . GLU A 1 87 ? 2.629 9.836 10.742 1 96.31 87 GLU A O 1
ATOM 695 N N . ILE A 1 88 ? 2.123 8.109 9.383 1 97.56 88 ILE A N 1
ATOM 696 C CA . ILE A 1 88 ? 1.793 7.203 10.477 1 97.56 88 ILE A CA 1
ATOM 697 C C . ILE A 1 88 ? 3.02 6.996 11.359 1 97.56 88 ILE A C 1
ATOM 699 O O . ILE A 1 88 ? 2.91 6.965 12.586 1 97.56 88 ILE A O 1
ATOM 703 N N . LYS A 1 89 ? 4.176 6.898 10.719 1 96.12 89 LYS A N 1
ATOM 704 C CA . LYS A 1 89 ? 5.426 6.773 11.469 1 96.12 89 LYS A CA 1
ATOM 705 C C . LYS A 1 89 ? 5.59 7.918 12.461 1 96.12 89 LYS A C 1
ATOM 707 O O . LYS A 1 89 ? 5.898 7.691 13.633 1 96.12 89 LYS A O 1
ATOM 712 N N . ILE A 1 90 ? 5.363 9.07 11.992 1 96.75 90 ILE A N 1
ATOM 713 C CA . ILE A 1 90 ? 5.543 10.266 12.805 1 96.75 90 ILE A CA 1
ATOM 714 C C . ILE A 1 90 ? 4.449 10.344 13.859 1 96.75 90 ILE A C 1
ATOM 716 O O . ILE A 1 90 ? 4.723 10.633 15.031 1 96.75 90 ILE A O 1
ATOM 720 N N . LEU A 1 91 ? 3.213 10.07 13.484 1 97.75 91 LEU A N 1
ATOM 721 C CA . LEU A 1 91 ? 2.098 10.117 14.422 1 97.75 91 LEU A CA 1
ATOM 722 C C . LEU A 1 91 ? 2.285 9.086 15.539 1 97.75 91 LEU A C 1
ATOM 724 O O . LEU A 1 91 ? 1.935 9.344 16.688 1 97.75 91 LEU A O 1
ATOM 728 N N . GLU A 1 92 ? 2.811 7.941 15.148 1 96.44 92 GLU A N 1
ATOM 729 C CA . GLU A 1 92 ? 3.092 6.918 16.156 1 96.44 92 GLU A CA 1
ATOM 730 C C . GLU A 1 92 ? 4.184 7.379 17.125 1 96.44 92 GLU A C 1
ATOM 732 O O . GLU A 1 92 ? 4.098 7.133 18.328 1 96.44 92 GLU A O 1
ATOM 737 N N . LEU A 1 93 ? 5.199 7.953 16.562 1 95.38 93 LEU A N 1
ATOM 738 C CA . LEU A 1 93 ? 6.254 8.516 17.406 1 95.38 93 LEU A CA 1
ATOM 739 C C . LEU A 1 93 ? 5.684 9.508 18.406 1 95.38 93 LEU A C 1
ATOM 741 O O . LEU A 1 93 ? 6 9.445 19.594 1 95.38 93 LEU A O 1
ATOM 745 N N . LEU A 1 94 ? 4.859 10.422 17.953 1 96.88 94 LEU A N 1
ATOM 746 C CA . LEU A 1 94 ? 4.242 11.43 18.812 1 96.88 94 LEU A CA 1
ATOM 747 C C . LEU A 1 94 ? 3.352 10.773 19.859 1 96.88 94 LEU A C 1
ATOM 749 O O . LEU A 1 94 ? 3.406 11.141 21.047 1 96.88 94 LEU A O 1
ATOM 753 N N . ARG A 1 95 ? 2.58 9.828 19.469 1 96.44 95 ARG A N 1
ATOM 754 C CA . ARG A 1 95 ? 1.672 9.125 20.375 1 96.44 95 ARG A CA 1
ATOM 755 C C . ARG A 1 95 ? 2.441 8.43 21.484 1 96.44 95 ARG A C 1
ATOM 757 O O . ARG A 1 95 ? 2.006 8.422 22.641 1 96.44 95 ARG A O 1
ATOM 764 N N . GLN A 1 96 ? 3.514 7.879 21.156 1 94.62 96 GLN A N 1
ATOM 765 C CA . GLN A 1 96 ? 4.316 7.105 22.109 1 94.62 96 GLN A CA 1
ATOM 766 C C . GLN A 1 96 ? 4.891 8 23.203 1 94.62 96 GLN A C 1
ATOM 768 O O . GLN A 1 96 ? 5.227 7.523 24.281 1 94.62 96 GLN A O 1
ATOM 773 N N . THR A 1 97 ? 5.027 9.234 22.906 1 95.5 97 THR A N 1
ATOM 774 C CA . THR A 1 97 ? 5.5 10.156 23.938 1 95.5 97 THR A CA 1
ATOM 775 C C . THR A 1 97 ? 4.457 10.312 25.047 1 95.5 97 THR A C 1
ATOM 777 O O . THR A 1 97 ? 4.785 10.727 26.156 1 95.5 97 THR A O 1
ATOM 780 N N . GLY A 1 98 ? 3.195 10.117 24.75 1 96.44 98 GLY A N 1
ATOM 781 C CA . GLY A 1 98 ? 2.105 10.297 25.688 1 96.44 98 GLY A CA 1
ATOM 782 C C . GLY A 1 98 ? 1.806 11.758 25.984 1 96.44 98 GLY A C 1
ATOM 783 O O . GLY A 1 98 ? 1.1 12.078 26.938 1 96.44 98 GLY A O 1
ATOM 784 N N . LYS A 1 99 ? 2.334 12.68 25.109 1 97.5 99 LYS A N 1
ATOM 785 C CA . LYS A 1 99 ? 2.26 14.094 25.422 1 97.5 99 LYS A CA 1
ATOM 786 C C . LYS A 1 99 ? 1.56 14.883 24.328 1 97.5 99 LYS A C 1
ATOM 788 O O . LYS A 1 99 ? 1.783 16.078 24.172 1 97.5 99 LYS A O 1
ATOM 793 N N . CYS A 1 100 ? 0.793 14.195 23.531 1 97.38 100 CYS A N 1
ATOM 794 C CA . CYS A 1 100 ? 0.137 14.867 22.406 1 97.38 100 CYS A CA 1
ATOM 795 C C . CYS A 1 100 ? -0.827 15.938 22.906 1 97.38 100 CYS A C 1
ATOM 797 O O . CYS A 1 100 ? -0.787 17.078 22.438 1 97.38 100 CYS A O 1
ATOM 799 N N . ASN A 1 101 ? -1.615 15.602 23.875 1 97 101 ASN A N 1
ATOM 800 C CA . ASN A 1 101 ? -2.641 16.516 24.375 1 97 101 ASN A CA 1
ATOM 801 C C . ASN A 1 101 ? -2.023 17.75 25.031 1 97 101 ASN A C 1
ATOM 803 O O . ASN A 1 101 ? -2.422 18.875 24.75 1 97 101 ASN A O 1
ATOM 807 N N . GLU A 1 102 ? -1.082 17.516 25.828 1 97.19 102 GLU A N 1
ATOM 808 C CA . GLU A 1 102 ? -0.45 18.625 26.562 1 97.19 102 GLU A CA 1
ATOM 809 C C . GLU A 1 102 ? 0.31 19.547 25.609 1 97.19 102 GLU A C 1
ATOM 811 O O . GLU A 1 102 ? 0.542 20.703 25.922 1 97.19 102 GLU A O 1
ATOM 816 N N . ASN A 1 103 ? 0.646 19.016 24.484 1 98.38 103 ASN A N 1
ATOM 817 C CA . ASN A 1 103 ? 1.406 19.812 23.531 1 98.38 103 ASN A CA 1
ATOM 818 C C . ASN A 1 103 ? 0.55 20.219 22.328 1 98.38 103 ASN A C 1
ATOM 820 O O . ASN A 1 103 ? 1.077 20.625 21.297 1 98.38 103 ASN A O 1
ATOM 824 N N . HIS A 1 104 ? -0.696 20.062 22.422 1 98.56 104 HIS A N 1
ATOM 825 C CA . HIS A 1 104 ? -1.653 20.578 21.453 1 98.56 104 HIS A CA 1
ATOM 826 C C . HIS A 1 104 ? -1.436 19.953 20.078 1 98.56 104 HIS A C 1
ATOM 828 O O . HIS A 1 104 ? -1.449 20.656 19.062 1 98.56 104 HIS A O 1
ATOM 834 N N . LEU A 1 105 ? -1.155 18.625 20.047 1 98.75 105 LEU A N 1
ATOM 835 C CA . LEU A 1 105 ? -0.993 17.859 18.828 1 98.75 105 LEU A CA 1
ATOM 836 C C . LEU A 1 105 ? -2.135 16.859 18.656 1 98.75 105 LEU A C 1
ATOM 838 O O . LEU A 1 105 ? -2.629 16.297 19.625 1 98.75 105 LEU A O 1
ATOM 842 N N . ILE A 1 106 ? -2.539 16.641 17.438 1 98.5 106 ILE A N 1
ATOM 843 C CA . ILE A 1 106 ? -3.576 15.664 17.141 1 98.5 106 ILE A CA 1
ATOM 844 C C . ILE A 1 106 ? -3.148 14.289 17.625 1 98.5 106 ILE A C 1
ATOM 846 O O . ILE A 1 106 ? -1.968 13.938 17.562 1 98.5 106 ILE A O 1
ATOM 850 N N . GLU A 1 107 ? -4.094 13.586 18.094 1 97.75 107 GLU A N 1
ATOM 851 C CA . GLU A 1 107 ? -3.816 12.227 18.547 1 97.75 107 GLU A CA 1
ATOM 852 C C . GLU A 1 107 ? -4.375 11.188 17.578 1 97.75 107 GLU A C 1
ATOM 854 O O . GLU A 1 107 ? -5.574 11.18 17.297 1 97.75 107 GLU A O 1
ATOM 859 N N . MET A 1 108 ? -3.52 10.336 17.047 1 98.31 108 MET A N 1
ATOM 860 C CA . MET A 1 108 ? -3.938 9.188 16.25 1 98.31 108 MET A CA 1
ATOM 861 C C . MET A 1 108 ? -4.383 8.039 17.141 1 98.31 108 MET A C 1
ATOM 863 O O . MET A 1 108 ? -3.684 7.68 18.094 1 98.31 108 MET A O 1
ATOM 867 N N . LYS A 1 109 ? -5.52 7.547 16.875 1 97.94 109 LYS A N 1
ATOM 868 C CA . LYS A 1 109 ? -6.039 6.418 17.641 1 97.94 109 LYS A CA 1
ATOM 869 C C . LYS A 1 109 ? -5.57 5.09 17.062 1 97.94 109 LYS A C 1
ATOM 871 O O . LYS A 1 109 ? -5.141 4.199 17.797 1 97.94 109 LYS A O 1
ATOM 876 N N . THR A 1 110 ? -5.73 4.934 15.797 1 98 110 THR A N 1
ATOM 877 C CA . THR A 1 110 ? -5.305 3.732 15.094 1 98 110 THR A CA 1
ATOM 878 C C . THR A 1 110 ? -5.258 3.977 13.586 1 98 110 THR A C 1
ATOM 880 O O . THR A 1 110 ? -5.438 5.109 13.133 1 98 110 THR A O 1
ATOM 883 N N . PHE A 1 111 ? -4.91 2.969 12.844 1 98.62 111 PHE A N 1
ATOM 884 C CA . PHE A 1 111 ? -4.902 2.959 11.391 1 98.62 111 PHE A CA 1
ATOM 885 C C . PHE A 1 111 ? -5.105 1.546 10.852 1 98.62 111 PHE A C 1
ATOM 887 O O . PHE A 1 111 ? -4.859 0.568 11.562 1 98.62 111 PHE A O 1
ATOM 894 N N . PHE A 1 112 ? -5.562 1.434 9.672 1 98.62 112 PHE A N 1
ATOM 895 C CA . PHE A 1 112 ? -5.758 0.13 9.047 1 98.62 112 PHE A CA 1
ATOM 896 C C . PHE A 1 112 ? -5.938 0.273 7.543 1 98.62 112 PHE A C 1
ATOM 898 O O . PHE A 1 112 ? -6.129 1.381 7.039 1 98.62 112 PHE A O 1
ATOM 905 N N . TYR A 1 113 ? -5.727 -0.774 6.855 1 98.12 113 TYR A N 1
ATOM 906 C CA . TYR A 1 113 ? -5.977 -0.87 5.422 1 98.12 113 TYR A CA 1
ATOM 907 C C . TYR A 1 113 ? -7.262 -1.646 5.145 1 98.12 113 TYR A C 1
ATOM 909 O O . TYR A 1 113 ? -7.461 -2.738 5.684 1 98.12 113 TYR A O 1
ATOM 917 N N . HIS A 1 114 ? -8.219 -1.085 4.387 1 96.69 114 HIS A N 1
ATOM 918 C CA . HIS A 1 114 ? -9.531 -1.667 4.133 1 96.69 114 HIS A CA 1
ATOM 919 C C . HIS A 1 114 ? -10.07 -1.233 2.773 1 96.69 114 HIS A C 1
ATOM 921 O O . HIS A 1 114 ? -10.055 -0.045 2.443 1 96.69 114 HIS A O 1
ATOM 927 N N . ARG A 1 115 ? -10.469 -2.242 1.942 1 94.5 115 ARG A N 1
ATOM 928 C CA . ARG A 1 115 ? -11.031 -1.973 0.622 1 94.5 115 ARG A CA 1
ATOM 929 C C . ARG A 1 115 ? -10.078 -1.121 -0.213 1 94.5 115 ARG A C 1
ATOM 931 O O . ARG A 1 115 ? -10.477 -0.093 -0.763 1 94.5 115 ARG A O 1
ATOM 938 N N . GLU A 1 116 ? -8.812 -1.426 -0.164 1 95.56 116 GLU A N 1
ATOM 939 C CA . GLU A 1 116 ? -7.73 -0.883 -0.98 1 95.56 116 GLU A CA 1
ATOM 940 C C . GLU A 1 116 ? -7.359 0.53 -0.538 1 95.56 116 GLU A C 1
ATOM 942 O O . GLU A 1 116 ? -6.719 1.272 -1.284 1 95.56 116 GLU A O 1
ATOM 947 N N . HIS A 1 117 ? -7.82 0.907 0.654 1 97.44 117 HIS A N 1
ATOM 948 C CA . HIS A 1 117 ? -7.512 2.246 1.143 1 97.44 117 HIS A CA 1
ATOM 949 C C . HIS A 1 117 ? -6.871 2.195 2.525 1 97.44 117 HIS A C 1
ATOM 951 O O . HIS A 1 117 ? -7.281 1.4 3.375 1 97.44 117 HIS A O 1
ATOM 957 N N . LEU A 1 118 ? -5.867 2.992 2.633 1 98.12 118 LEU A N 1
ATOM 958 C CA . LEU A 1 118 ? -5.324 3.25 3.963 1 98.12 118 LEU A CA 1
ATOM 959 C C . LEU A 1 118 ? -6.199 4.242 4.723 1 98.12 118 LEU A C 1
ATOM 961 O O . LEU A 1 118 ? -6.605 5.266 4.172 1 98.12 118 LEU A O 1
ATOM 965 N N . ILE A 1 119 ? -6.551 3.924 5.938 1 98.56 119 ILE A N 1
ATOM 966 C CA . ILE A 1 119 ? -7.402 4.766 6.773 1 98.56 119 ILE A CA 1
ATOM 967 C C . ILE A 1 119 ? -6.684 5.086 8.086 1 98.56 119 ILE A C 1
ATOM 969 O O . ILE A 1 119 ? -6.207 4.18 8.773 1 98.56 119 ILE A O 1
ATOM 973 N N . ILE A 1 120 ? -6.582 6.312 8.383 1 98.56 120 ILE A N 1
ATOM 974 C CA . ILE A 1 120 ? -6.012 6.777 9.648 1 98.56 120 ILE A CA 1
ATOM 975 C C . ILE A 1 120 ? -7.121 7.312 10.547 1 98.56 120 ILE A C 1
ATOM 977 O O . ILE A 1 120 ? -7.895 8.18 10.141 1 98.56 120 ILE A O 1
ATOM 981 N N . VAL A 1 121 ? -7.238 6.789 11.734 1 98.75 121 VAL A N 1
ATOM 982 C CA . VAL A 1 121 ? -8.273 7.184 12.68 1 98.75 121 VAL A CA 1
ATOM 983 C C . VAL A 1 121 ? -7.688 8.125 13.727 1 98.75 121 VAL A C 1
ATOM 985 O O . VAL A 1 121 ? -6.711 7.781 14.398 1 98.75 121 VAL A O 1
ATOM 988 N N . THR A 1 122 ? -8.25 9.281 13.844 1 98.44 122 THR A N 1
ATOM 989 C CA . THR A 1 122 ? -7.805 10.258 14.828 1 98.44 122 THR A CA 1
ATOM 990 C C . THR A 1 122 ? -8.977 10.727 15.688 1 98.44 122 THR A C 1
ATOM 992 O O . THR A 1 122 ? -10.125 10.367 15.43 1 98.44 122 THR A O 1
ATOM 995 N N . GLU A 1 123 ? -8.664 11.461 16.766 1 98.12 123 GLU A N 1
ATOM 996 C CA . GLU A 1 123 ? -9.711 12.141 17.516 1 98.12 123 GLU A CA 1
ATOM 997 C C . GLU A 1 123 ? -10.484 13.117 16.641 1 98.12 123 GLU A C 1
ATOM 999 O O . GLU A 1 123 ? -9.953 13.602 15.633 1 98.12 123 GLU A O 1
ATOM 1004 N N . LEU A 1 124 ? -11.672 13.352 17.031 1 98 124 LEU A N 1
ATOM 1005 C CA . LEU A 1 124 ? -12.5 14.312 16.312 1 98 124 LEU A CA 1
ATOM 1006 C C . LEU A 1 124 ? -12.352 15.711 16.906 1 98 124 LEU A C 1
ATOM 1008 O O . LEU A 1 124 ? -12.477 15.898 18.109 1 98 124 LEU A O 1
ATOM 1012 N N . LEU A 1 125 ? -12.047 16.656 16.047 1 97.75 125 LEU A N 1
ATOM 1013 C CA . LEU A 1 125 ? -11.898 18.047 16.438 1 97.75 125 LEU A CA 1
ATOM 1014 C C . LEU A 1 125 ? -12.969 18.906 15.766 1 97.75 125 LEU A C 1
ATOM 1016 O O . LEU A 1 125 ? -13.844 18.391 15.062 1 97.75 125 LEU A O 1
ATOM 1020 N N . ARG A 1 126 ? -12.93 20.109 16.125 1 96.12 126 ARG A N 1
ATOM 1021 C CA . ARG A 1 126 ? -13.891 21.047 15.555 1 96.12 126 ARG A CA 1
ATOM 1022 C C . ARG A 1 126 ? -13.344 21.672 14.273 1 96.12 126 ARG A C 1
ATOM 1024 O O . ARG A 1 126 ? -12.586 21.031 13.539 1 96.12 126 ARG A O 1
ATOM 1031 N N . GLN A 1 127 ? -13.812 22.781 13.867 1 94.94 127 GLN A N 1
ATOM 1032 C CA . GLN A 1 127 ? -13.414 23.391 12.609 1 94.94 127 GLN A CA 1
ATOM 1033 C C . GLN A 1 127 ? -11.977 23.906 12.68 1 94.94 127 GLN A C 1
ATOM 1035 O O . GLN A 1 127 ? -11.484 24.25 13.758 1 94.94 127 GLN A O 1
ATOM 1040 N N . ASN A 1 128 ? -11.375 23.906 11.531 1 95.88 128 ASN A N 1
ATOM 1041 C CA . ASN A 1 128 ? -10.055 24.516 11.445 1 95.88 128 ASN A CA 1
ATOM 1042 C C . ASN A 1 128 ? -10.156 26.047 11.391 1 95.88 128 ASN A C 1
ATOM 1044 O O . ASN A 1 128 ? -11.242 26.594 11.211 1 95.88 128 ASN A O 1
ATOM 1048 N N . LEU A 1 129 ? -9.047 26.719 11.547 1 96.31 129 LEU A N 1
ATOM 1049 C CA . LEU A 1 129 ? -9.031 28.172 11.672 1 96.31 129 LEU A CA 1
ATOM 1050 C C . LEU A 1 129 ? -9.477 28.844 10.367 1 96.31 129 LEU A C 1
ATOM 1052 O O . LEU A 1 129 ? -10.109 29.891 10.391 1 96.31 129 LEU A O 1
ATOM 1056 N N . PHE A 1 130 ? -9.156 28.188 9.266 1 94.25 130 PHE A N 1
ATOM 1057 C CA . PHE A 1 130 ? -9.547 28.75 7.977 1 94.25 130 PHE A CA 1
ATOM 1058 C C . PHE A 1 130 ? -11.062 28.766 7.828 1 94.25 130 PHE A C 1
ATOM 1060 O O . PHE A 1 130 ? -11.656 29.828 7.578 1 94.25 130 PHE A O 1
ATOM 1067 N N . GLU A 1 131 ? -11.672 27.672 8.008 1 93.19 131 GLU A N 1
ATOM 1068 C CA . GLU A 1 131 ? -13.117 27.547 7.859 1 93.19 131 GLU A CA 1
ATOM 1069 C C . GLU A 1 131 ? -13.859 28.359 8.906 1 93.19 131 GLU A C 1
ATOM 1071 O O . GLU A 1 131 ? -14.875 28.984 8.609 1 93.19 131 GLU A O 1
ATOM 1076 N N . PHE A 1 132 ? -13.406 28.312 10.102 1 93.56 132 PHE A N 1
ATOM 1077 C CA . PHE A 1 132 ? -14.047 29.062 11.172 1 93.56 132 PHE A CA 1
ATOM 1078 C C . PHE A 1 132 ? -13.93 30.562 10.938 1 93.56 132 PHE A C 1
ATOM 1080 O O . PHE A 1 132 ? -14.883 31.312 11.164 1 93.56 132 PHE A O 1
ATOM 1087 N N . GLY A 1 133 ? -12.766 31 10.531 1 90.62 133 GLY A N 1
ATOM 1088 C CA . GLY A 1 133 ? -12.586 32.406 10.188 1 90.62 133 GLY A CA 1
ATOM 1089 C C . GLY A 1 133 ? -13.523 32.875 9.086 1 90.62 133 GLY A C 1
ATOM 1090 O O . GLY A 1 133 ? -14.125 33.938 9.18 1 90.62 133 GLY A O 1
ATOM 1091 N N . LYS A 1 134 ? -13.609 32.094 8.094 1 89.69 134 LYS A N 1
ATOM 1092 C CA . LYS A 1 134 ? -14.508 32.375 6.984 1 89.69 134 LYS A CA 1
ATOM 1093 C C . LYS A 1 134 ? -15.953 32.469 7.453 1 89.69 134 LYS A C 1
ATOM 1095 O O . LYS A 1 134 ? -16.703 33.344 7.035 1 89.69 134 LYS A O 1
ATOM 1100 N N . PHE A 1 135 ? -16.312 31.547 8.273 1 90.38 135 PHE A N 1
ATOM 1101 C CA . PHE A 1 135 ? -17.656 31.516 8.828 1 90.38 135 PHE A CA 1
ATOM 1102 C C . PHE A 1 135 ? -17.969 32.812 9.586 1 90.38 135 PHE A C 1
ATOM 1104 O O . PHE A 1 135 ? -19.047 33.375 9.422 1 90.38 135 PHE A O 1
ATOM 1111 N N . ILE A 1 136 ? -17.078 33.219 10.414 1 89.5 136 ILE A N 1
ATOM 1112 C CA . ILE A 1 136 ? -17.25 34.406 11.242 1 89.5 136 ILE A CA 1
ATOM 1113 C C . ILE A 1 136 ? -17.453 35.625 10.344 1 89.5 136 ILE A C 1
ATOM 1115 O O . ILE A 1 136 ? -18.344 36.438 10.594 1 89.5 136 ILE A O 1
ATOM 1119 N N . ILE A 1 137 ? -16.672 35.719 9.336 1 86.31 137 ILE A N 1
ATOM 1120 C CA . ILE A 1 137 ? -16.703 36.875 8.438 1 86.31 137 ILE A CA 1
ATOM 1121 C C . ILE A 1 137 ? -18 36.844 7.613 1 86.31 137 ILE A C 1
ATOM 1123 O O . ILE A 1 137 ? -18.719 37.844 7.531 1 86.31 137 ILE A O 1
ATOM 1127 N N . GLU A 1 138 ? -18.312 35.75 7.078 1 89.69 138 GLU A N 1
ATOM 1128 C CA . GLU A 1 138 ? -19.453 35.625 6.172 1 89.69 138 GLU A CA 1
ATOM 1129 C C . GLU A 1 138 ? -20.781 35.781 6.918 1 89.69 138 GLU A C 1
ATOM 1131 O O . GLU A 1 138 ? -21.75 36.312 6.367 1 89.69 138 GLU A O 1
ATOM 1136 N N . ASP A 1 139 ? -20.844 35.406 8.148 1 90.5 139 ASP A N 1
ATOM 1137 C CA . ASP A 1 139 ? -22.094 35.438 8.891 1 90.5 139 ASP A CA 1
ATOM 1138 C C . ASP A 1 139 ? -22.156 36.656 9.797 1 90.5 139 ASP A C 1
ATOM 1140 O O . ASP A 1 139 ? -23.047 36.781 10.633 1 90.5 139 ASP A O 1
ATOM 1144 N N . ASN A 1 140 ? -21.203 37.469 9.68 1 88.44 140 ASN A N 1
ATOM 1145 C CA . ASN A 1 140 ? -21.125 38.719 10.43 1 88.44 140 ASN A CA 1
ATOM 1146 C C . ASN A 1 140 ? -21.25 38.469 11.93 1 88.44 140 ASN A C 1
ATOM 1148 O O . ASN A 1 140 ? -22.062 39.094 12.609 1 88.44 140 ASN A O 1
ATOM 1152 N N . GLU A 1 141 ? -20.516 37.5 12.359 1 86.94 141 GLU A N 1
ATOM 1153 C CA . GLU A 1 141 ? -20.469 37.156 13.781 1 86.94 141 GLU A CA 1
ATOM 1154 C C . GLU A 1 141 ? -19.531 38.094 14.539 1 86.94 141 GLU A C 1
ATOM 1156 O O . GLU A 1 141 ? -18.734 38.812 13.922 1 86.94 141 GLU A O 1
ATOM 1161 N N . GLU A 1 142 ? -19.719 38.031 15.891 1 88.06 142 GLU A N 1
ATOM 1162 C CA . GLU A 1 142 ? -18.75 38.781 16.703 1 88.06 142 GLU A CA 1
ATOM 1163 C C . GLU A 1 142 ? -17.344 38.219 16.5 1 88.06 142 GLU A C 1
ATOM 1165 O O . GLU A 1 142 ? -17.156 37.031 16.328 1 88.06 142 GLU A O 1
ATOM 1170 N N . PRO A 1 143 ? -16.484 39.156 16.578 1 86.25 143 PRO A N 1
ATOM 1171 C CA . PRO A 1 143 ? -15.094 38.719 16.375 1 86.25 143 PRO A CA 1
ATOM 1172 C C . PRO A 1 143 ? -14.656 37.656 17.391 1 86.25 143 PRO A C 1
ATOM 1174 O O . PRO A 1 143 ? -14.828 37.844 18.594 1 86.25 143 PRO A O 1
ATOM 1177 N N . TYR A 1 144 ? -14.18 36.594 16.938 1 89.81 144 TYR A N 1
ATOM 1178 C CA . TYR A 1 144 ? -13.695 35.5 17.781 1 89.81 144 TYR A CA 1
ATOM 1179 C C . TYR A 1 144 ? -12.211 35.656 18.094 1 89.81 144 TYR A C 1
ATOM 1181 O O . TYR A 1 144 ? -11.773 35.438 19.219 1 89.81 144 TYR A O 1
ATOM 1189 N N . PHE A 1 145 ? -11.539 36.125 17.094 1 91.44 145 PHE A N 1
ATOM 1190 C CA . PHE A 1 145 ? -10.094 36.25 17.219 1 91.44 145 PHE A CA 1
ATOM 1191 C C . PHE A 1 145 ? -9.711 37.594 17.797 1 91.44 145 PHE A C 1
ATOM 1193 O O . PHE A 1 145 ? -9.07 38.406 17.125 1 91.44 145 PHE A O 1
ATOM 1200 N N . THR A 1 146 ? -10.008 37.719 19.031 1 90.56 146 THR A N 1
ATOM 1201 C CA . THR A 1 146 ? -9.539 38.906 19.766 1 90.56 146 THR A CA 1
ATOM 1202 C C . THR A 1 146 ? -8.039 38.812 20.016 1 90.56 146 THR A C 1
ATOM 1204 O O . THR A 1 146 ? -7.438 37.75 19.844 1 90.56 146 THR A O 1
ATOM 1207 N N . MET A 1 147 ? -7.484 39.875 20.422 1 90.81 147 MET A N 1
ATOM 1208 C CA . MET A 1 147 ? -6.047 39.906 20.672 1 90.81 147 MET A CA 1
ATOM 1209 C C . MET A 1 147 ? -5.645 38.875 21.719 1 90.81 147 MET A C 1
ATOM 1211 O O . MET A 1 147 ? -4.629 38.188 21.562 1 90.81 147 MET A O 1
ATOM 1215 N N . ASN A 1 148 ? -6.445 38.75 22.719 1 91.75 148 ASN A N 1
ATOM 1216 C CA . ASN A 1 148 ? -6.148 37.812 23.781 1 91.75 148 ASN A CA 1
ATOM 1217 C C . ASN A 1 148 ? -6.277 36.375 23.297 1 91.75 148 ASN A C 1
ATOM 1219 O O . ASN A 1 148 ? -5.422 35.531 23.594 1 91.75 148 ASN A O 1
ATOM 1223 N N . ARG A 1 149 ? -7.293 36.094 22.578 1 93.81 149 ARG A N 1
ATOM 1224 C CA . ARG A 1 149 ? -7.512 34.75 22.062 1 93.81 149 ARG A CA 1
ATOM 1225 C C . ARG A 1 149 ? -6.449 34.375 21.031 1 93.81 149 ARG A C 1
ATOM 1227 O O . ARG A 1 149 ? -5.988 33.219 21 1 93.81 149 ARG A O 1
ATOM 1234 N N . LEU A 1 150 ? -6.168 35.312 20.266 1 95.31 150 LEU A N 1
ATOM 1235 C CA . LEU A 1 150 ? -5.145 35.062 19.25 1 95.31 150 LEU A CA 1
ATOM 1236 C C . LEU A 1 150 ? -3.801 34.75 19.906 1 95.31 150 LEU A C 1
ATOM 1238 O O . LEU A 1 150 ? -3.07 33.875 19.453 1 95.31 150 LEU A O 1
ATOM 1242 N N . ALA A 1 151 ? -3.508 35.531 20.906 1 96.44 151 ALA A N 1
ATOM 1243 C CA . ALA A 1 151 ? -2.275 35.281 21.656 1 96.44 151 ALA A CA 1
ATOM 1244 C C . ALA A 1 151 ? -2.291 33.875 22.25 1 96.44 151 ALA A C 1
ATOM 1246 O O . ALA A 1 151 ? -1.273 33.188 22.25 1 96.44 151 ALA A O 1
ATOM 1247 N N . TYR A 1 152 ? -3.379 33.5 22.75 1 97.38 152 TYR A N 1
ATOM 1248 C CA . TYR A 1 152 ? -3.52 32.219 23.391 1 97.38 152 TYR A CA 1
ATOM 1249 C C . TYR A 1 152 ? -3.365 31.094 22.375 1 97.38 152 TYR A C 1
ATOM 1251 O O . TYR A 1 152 ? -2.656 30.109 22.609 1 97.38 152 TYR A O 1
ATOM 1259 N N . ILE A 1 153 ? -3.992 31.203 21.266 1 97.75 153 ILE A N 1
ATOM 1260 C CA . ILE A 1 153 ? -3.896 30.25 20.172 1 97.75 153 ILE A CA 1
ATOM 1261 C C . ILE A 1 153 ? -2.449 30.156 19.688 1 97.75 153 ILE A C 1
ATOM 1263 O O . ILE A 1 153 ? -1.921 29.062 19.484 1 97.75 153 ILE A O 1
ATOM 1267 N N . THR A 1 154 ? -1.855 31.297 19.531 1 98.5 154 THR A N 1
ATOM 1268 C CA . THR A 1 154 ? -0.477 31.359 19.062 1 98.5 154 THR A CA 1
ATOM 1269 C C . THR A 1 154 ? 0.46 30.641 20.031 1 98.5 154 THR A C 1
ATOM 1271 O O . THR A 1 154 ? 1.359 29.922 19.609 1 98.5 154 THR A O 1
ATOM 1274 N N . ARG A 1 155 ? 0.24 30.859 21.281 1 98.38 155 ARG A N 1
ATOM 1275 C CA . ARG A 1 155 ? 1.054 30.203 22.297 1 98.38 155 ARG A CA 1
ATOM 1276 C C . ARG A 1 155 ? 0.948 28.688 22.188 1 98.38 155 ARG A C 1
ATOM 1278 O O . ARG A 1 155 ? 1.95 27.984 22.297 1 98.38 155 ARG A O 1
ATOM 1285 N N . GLN A 1 156 ? -0.207 28.203 22 1 98.5 156 GLN A N 1
ATOM 1286 C CA . GLN A 1 156 ? -0.423 26.766 21.844 1 98.5 156 GLN A CA 1
ATOM 1287 C C . GLN A 1 156 ? 0.283 26.234 20.609 1 98.5 156 GLN A C 1
ATOM 1289 O O . GLN A 1 156 ? 0.907 25.172 20.641 1 98.5 156 GLN A O 1
ATOM 1294 N N . CYS A 1 157 ? 0.233 27.016 19.516 1 98.75 157 CYS A N 1
ATOM 1295 C CA . CYS A 1 157 ? 0.947 26.625 18.297 1 98.75 157 CYS A CA 1
ATOM 1296 C C . CYS A 1 157 ? 2.447 26.547 18.547 1 98.75 157 CYS A C 1
ATOM 1298 O O . CYS A 1 157 ? 3.104 25.594 18.125 1 98.75 157 CYS A O 1
ATOM 1300 N N . LEU A 1 158 ? 2.916 27.547 19.25 1 98.75 158 LEU A N 1
ATOM 1301 C CA . LEU A 1 158 ? 4.348 27.594 19.531 1 98.75 158 LEU A CA 1
ATOM 1302 C C . LEU A 1 158 ? 4.762 26.453 20.438 1 98.75 158 LEU A C 1
ATOM 1304 O O . LEU A 1 158 ? 5.844 25.875 20.266 1 98.75 158 LEU A O 1
ATOM 1308 N N . THR A 1 159 ? 3.949 26.141 21.359 1 98.62 159 THR A N 1
ATOM 1309 C CA . THR A 1 159 ? 4.211 25 22.219 1 98.62 159 THR A CA 1
ATOM 1310 C C . THR A 1 159 ? 4.281 23.703 21.422 1 98.62 159 THR A C 1
ATOM 1312 O O . THR A 1 159 ? 5.191 22.891 21.609 1 98.62 159 THR A O 1
ATOM 1315 N N . ALA A 1 160 ? 3.355 23.531 20.562 1 98.81 160 ALA A N 1
ATOM 1316 C CA . ALA A 1 160 ? 3.324 22.359 19.688 1 98.81 160 ALA A CA 1
ATOM 1317 C C . ALA A 1 160 ? 4.578 22.281 18.828 1 98.81 160 ALA A C 1
ATOM 1319 O O . ALA A 1 160 ? 5.227 21.234 18.75 1 98.81 160 ALA A O 1
ATOM 1320 N N . LEU A 1 161 ? 4.918 23.391 18.234 1 98.88 161 LEU A N 1
ATOM 1321 C CA . LEU A 1 161 ? 6.062 23.438 17.328 1 98.88 161 LEU A CA 1
ATOM 1322 C C . LEU A 1 161 ? 7.363 23.203 18.078 1 98.88 161 LEU A C 1
ATOM 1324 O O . LEU A 1 161 ? 8.258 22.516 17.594 1 98.88 161 LEU A O 1
ATOM 1328 N N . ARG A 1 162 ? 7.457 23.797 19.266 1 98.62 162 ARG A N 1
ATOM 1329 C CA . ARG A 1 162 ? 8.641 23.547 20.078 1 98.62 162 ARG A CA 1
ATOM 1330 C C . ARG A 1 162 ? 8.82 22.062 20.344 1 98.62 162 ARG A C 1
ATOM 1332 O O . ARG A 1 162 ? 9.938 21.547 20.266 1 98.62 162 ARG A O 1
ATOM 1339 N N . PHE A 1 163 ? 7.762 21.453 20.703 1 98.5 163 PHE A N 1
ATOM 1340 C CA . PHE A 1 163 ? 7.797 20.016 21 1 98.5 163 PHE A CA 1
ATOM 1341 C C . PHE A 1 163 ? 8.234 19.234 19.766 1 98.5 163 PHE A C 1
ATOM 1343 O O . PHE A 1 163 ? 9.125 18.375 19.859 1 98.5 163 PHE A O 1
ATOM 1350 N N . VAL A 1 164 ? 7.684 19.484 18.609 1 98.31 164 VAL A N 1
ATOM 1351 C CA . VAL A 1 164 ? 7.977 18.812 17.344 1 98.31 164 VAL A CA 1
ATOM 1352 C C . VAL A 1 164 ? 9.438 19.031 16.953 1 98.31 164 VAL A C 1
ATOM 1354 O O . VAL A 1 164 ? 10.141 18.094 16.578 1 98.31 164 VAL A O 1
ATOM 1357 N N . HIS A 1 165 ? 9.875 20.281 17.094 1 98.38 165 HIS A N 1
ATOM 1358 C CA . HIS A 1 165 ? 11.242 20.641 16.734 1 98.38 165 HIS A CA 1
ATOM 1359 C C . HIS A 1 165 ? 12.258 19.953 17.641 1 98.38 165 HIS A C 1
ATOM 1361 O O . HIS A 1 165 ? 13.336 19.562 17.203 1 98.38 165 HIS A O 1
ATOM 1367 N N . ASN A 1 166 ? 11.922 19.797 18.859 1 97.81 166 ASN A N 1
ATOM 1368 C CA . ASN A 1 166 ? 12.805 19.156 19.812 1 97.81 166 ASN A CA 1
ATOM 1369 C C . ASN A 1 166 ? 12.984 17.672 19.5 1 97.81 166 ASN A C 1
ATOM 1371 O O . ASN A 1 166 ? 13.945 17.047 19.938 1 97.81 166 ASN A O 1
ATOM 1375 N N . LEU A 1 167 ? 12.109 17.125 18.766 1 96.38 167 LEU A N 1
ATOM 1376 C CA . LEU A 1 167 ? 12.203 15.719 18.359 1 96.38 167 LEU A CA 1
ATOM 1377 C C . LEU A 1 167 ? 13 15.586 17.062 1 96.38 167 LEU A C 1
ATOM 1379 O O . LEU A 1 167 ? 13.117 14.484 16.516 1 96.38 167 LEU A O 1
ATOM 1383 N N . GLY A 1 168 ? 13.469 16.766 16.594 1 96.38 168 GLY A N 1
ATOM 1384 C CA . GLY A 1 168 ? 14.25 16.766 15.367 1 96.38 168 GLY A CA 1
ATOM 1385 C C . GLY A 1 168 ? 13.391 16.766 14.117 1 96.38 168 GLY A C 1
ATOM 1386 O O . GLY A 1 168 ? 13.859 16.406 13.039 1 96.38 168 GLY A O 1
ATOM 1387 N N . LEU A 1 169 ? 12.148 17.156 14.242 1 97 169 LEU A N 1
ATOM 1388 C CA . LEU A 1 169 ? 11.188 17.172 13.148 1 97 169 LEU A CA 1
ATOM 1389 C C . LEU A 1 169 ? 10.805 18.594 12.781 1 97 169 LEU A C 1
ATOM 1391 O O . LEU A 1 169 ? 10.93 19.5 13.602 1 97 169 LEU A O 1
ATOM 1395 N N . VAL A 1 170 ? 10.406 18.781 11.578 1 97.62 170 VAL A N 1
ATOM 1396 C CA . VAL A 1 170 ? 9.734 19.984 11.094 1 97.62 170 VAL A CA 1
ATOM 1397 C C . VAL A 1 170 ? 8.328 19.625 10.617 1 97.62 170 VAL A C 1
ATOM 1399 O O . VAL A 1 170 ? 8.109 18.594 10 1 97.62 170 VAL A O 1
ATOM 1402 N N . HIS A 1 171 ? 7.32 20.453 10.922 1 98 171 HIS A N 1
ATOM 1403 C CA . HIS A 1 171 ? 5.957 20.172 10.484 1 98 171 HIS A CA 1
ATOM 1404 C C . HIS A 1 171 ? 5.812 20.344 8.977 1 98 171 HIS A C 1
ATOM 1406 O O . HIS A 1 171 ? 5.285 19.469 8.289 1 98 171 HIS A O 1
ATOM 1412 N N . SER A 1 172 ? 6.266 21.531 8.492 1 97.25 172 SER A N 1
ATOM 1413 C CA . SER A 1 172 ? 6.461 21.844 7.078 1 97.25 172 SER A CA 1
ATOM 1414 C C . SER A 1 172 ? 5.133 22.141 6.395 1 97.25 172 SER A C 1
ATOM 1416 O O . SER A 1 172 ? 5.062 22.203 5.164 1 97.25 172 SER A O 1
ATOM 1418 N N . ASP A 1 173 ? 4.055 22.328 7.121 1 96.62 173 ASP A N 1
ATOM 1419 C CA . ASP A 1 173 ? 2.812 22.719 6.465 1 96.62 173 ASP A CA 1
ATOM 1420 C C . ASP A 1 173 ? 1.875 23.422 7.445 1 96.62 173 ASP A C 1
ATOM 1422 O O . ASP A 1 173 ? 0.684 23.109 7.504 1 96.62 173 ASP A O 1
ATOM 1426 N N . VAL A 1 174 ? 2.398 24.266 8.203 1 98.38 174 VAL A N 1
ATOM 1427 C CA . VAL A 1 174 ? 1.595 25.094 9.102 1 98.38 174 VAL A CA 1
ATOM 1428 C C . VAL A 1 174 ? 0.766 26.078 8.297 1 98.38 174 VAL A C 1
ATOM 1430 O O . VAL A 1 174 ? 1.315 26.891 7.547 1 98.38 174 VAL A O 1
ATOM 1433 N N . LYS A 1 175 ? -0.481 25.969 8.391 1 97.81 175 LYS A N 1
ATOM 1434 C CA . LYS A 1 175 ? -1.474 26.844 7.762 1 97.81 175 LYS A CA 1
ATOM 1435 C C . LYS A 1 175 ? -2.809 26.766 8.5 1 97.81 175 LYS A C 1
ATOM 1437 O O . LYS A 1 175 ? -3.029 25.875 9.312 1 97.81 175 LYS A O 1
ATOM 1442 N N . PRO A 1 176 ? -3.689 27.734 8.281 1 97.56 176 PRO A N 1
ATOM 1443 C CA . PRO A 1 176 ? -4.941 27.766 9.039 1 97.56 176 PRO A CA 1
ATOM 1444 C C . PRO A 1 176 ? -5.738 26.469 8.922 1 97.56 176 PRO A C 1
ATOM 1446 O O . PRO A 1 176 ? -6.406 26.062 9.875 1 97.56 176 PRO A O 1
ATOM 1449 N N . GLU A 1 177 ? -5.602 25.75 7.82 1 96 177 GLU A N 1
ATOM 1450 C CA . GLU A 1 177 ? -6.34 24.516 7.57 1 96 177 GLU A CA 1
ATOM 1451 C C . GLU A 1 177 ? -5.824 23.391 8.453 1 96 177 GLU A C 1
ATOM 1453 O O . GLU A 1 177 ? -6.531 22.391 8.68 1 96 177 GLU A O 1
ATOM 1458 N N . ASN A 1 178 ? -4.605 23.562 8.961 1 97.12 178 ASN A N 1
ATOM 1459 C CA . ASN A 1 178 ? -3.988 22.484 9.719 1 97.12 178 ASN A CA 1
ATOM 1460 C C . ASN A 1 178 ? -3.932 22.812 11.211 1 97.12 178 ASN A C 1
ATOM 1462 O O . ASN A 1 178 ? -3.207 22.156 11.961 1 97.12 178 ASN A O 1
ATOM 1466 N N . ILE A 1 179 ? -4.648 23.844 11.594 1 98.5 179 ILE A N 1
ATOM 1467 C CA . ILE A 1 179 ? -4.875 24.203 12.992 1 98.5 179 ILE A CA 1
ATOM 1468 C C . ILE A 1 179 ? -6.367 24.141 13.305 1 98.5 179 ILE A C 1
ATOM 1470 O O . ILE A 1 179 ? -7.141 24.969 12.836 1 98.5 179 ILE A O 1
ATOM 1474 N N . LEU A 1 180 ? -6.695 23.141 14.117 1 98.25 180 LEU A N 1
ATOM 1475 C CA . LEU A 1 180 ? -8.117 22.922 14.383 1 98.25 180 LEU A CA 1
ATOM 1476 C C . LEU A 1 180 ? -8.453 23.297 15.828 1 98.25 180 LEU A C 1
ATOM 1478 O O . LEU A 1 180 ? -7.629 23.109 16.719 1 98.25 180 LEU A O 1
ATOM 1482 N N . LEU A 1 181 ? -9.672 23.75 16.016 1 97.31 181 LEU A N 1
ATOM 1483 C CA . LEU A 1 181 ? -10.18 24.016 17.359 1 97.31 181 LEU A CA 1
ATOM 1484 C C . LEU A 1 181 ? -10.609 22.719 18.047 1 97.31 181 LEU A C 1
ATOM 1486 O O . LEU A 1 181 ? -11.32 21.906 17.453 1 97.31 181 LEU A O 1
ATOM 1490 N N . ALA A 1 182 ? -10.102 22.547 19.234 1 97.19 182 ALA A N 1
ATOM 1491 C CA . ALA A 1 182 ? -10.578 21.453 20.094 1 97.19 182 ALA A CA 1
ATOM 1492 C C . ALA A 1 182 ? -11.758 21.906 20.938 1 97.19 182 ALA A C 1
ATOM 1494 O O . ALA A 1 182 ? -12.633 21.109 21.281 1 97.19 182 ALA A O 1
ATOM 1495 N N . SER A 1 183 ? -11.703 23.172 21.297 1 95.81 183 SER A N 1
ATOM 1496 C CA . SER A 1 183 ? -12.773 23.828 22.031 1 95.81 183 SER A CA 1
ATOM 1497 C C . SER A 1 183 ? -12.953 25.266 21.594 1 95.81 183 SER A C 1
ATOM 1499 O O . SER A 1 183 ? -12 26.062 21.625 1 95.81 183 SER A O 1
ATOM 1501 N N . TYR A 1 184 ? -14.125 25.641 21.25 1 93.25 184 TYR A N 1
ATOM 1502 C CA . TYR A 1 184 ? -14.406 27 20.828 1 93.25 184 TYR A CA 1
ATOM 1503 C C . TYR A 1 184 ? -14.328 27.953 22.016 1 93.25 184 TYR A C 1
ATOM 1505 O O . TYR A 1 184 ? -13.68 29 21.938 1 93.25 184 TYR A O 1
ATOM 1513 N N . SER A 1 185 ? -14.984 27.562 23.109 1 93.19 185 SER A N 1
ATOM 1514 C CA . SER A 1 185 ? -15.117 28.438 24.266 1 93.19 185 SER A CA 1
ATOM 1515 C C . SER A 1 185 ? -13.766 28.672 24.938 1 93.19 185 SER A C 1
ATOM 1517 O O . SER A 1 185 ? -13.492 29.781 25.406 1 93.19 185 SER A O 1
ATOM 1519 N N . ARG A 1 186 ? -12.898 27.703 24.859 1 94 186 ARG A N 1
ATOM 1520 C CA . ARG A 1 186 ? -11.617 27.797 25.562 1 94 186 ARG A CA 1
ATOM 1521 C C . ARG A 1 186 ? -10.5 28.141 24.594 1 94 186 ARG A C 1
ATOM 1523 O O . ARG A 1 186 ? -9.344 28.281 25 1 94 186 ARG A O 1
ATOM 1530 N N . ALA A 1 187 ? -10.797 28.281 23.312 1 95.31 187 ALA A N 1
ATOM 1531 C CA . ALA A 1 187 ? -9.836 28.594 22.25 1 95.31 187 ALA A CA 1
ATOM 1532 C C . ALA A 1 187 ? -8.664 27.609 22.281 1 95.31 187 ALA A C 1
ATOM 1534 O O . ALA A 1 187 ? -7.504 28.016 22.141 1 95.31 187 ALA A O 1
ATOM 1535 N N . GLN A 1 188 ? -9.031 26.344 22.594 1 97.44 188 GLN A N 1
ATOM 1536 C CA . GLN A 1 188 ? -8.016 25.297 22.531 1 97.44 188 GLN A CA 1
ATOM 1537 C C . GLN A 1 188 ? -7.852 24.781 21.109 1 97.44 188 GLN A C 1
ATOM 1539 O O . GLN A 1 188 ? -8.836 24.594 20.391 1 97.44 188 GLN A O 1
ATOM 1544 N N . ILE A 1 189 ? -6.602 24.562 20.719 1 98.31 189 ILE A N 1
ATOM 1545 C CA . ILE A 1 189 ? -6.359 24.109 19.359 1 98.31 189 ILE A CA 1
ATOM 1546 C C . ILE A 1 189 ? -5.465 22.875 19.359 1 98.31 189 ILE A C 1
ATOM 1548 O O . ILE A 1 189 ? -4.875 22.531 20.391 1 98.31 189 ILE A O 1
ATOM 1552 N N . LYS A 1 190 ? -5.434 22.234 18.281 1 98.69 190 LYS A N 1
ATOM 1553 C CA . LYS A 1 190 ? -4.457 21.188 18 1 98.69 190 LYS A CA 1
ATOM 1554 C C . LYS A 1 190 ? -3.871 21.344 16.594 1 98.69 190 LYS A C 1
ATOM 1556 O O . LYS A 1 190 ? -4.586 21.688 15.656 1 98.69 190 LYS A O 1
ATOM 1561 N N . LEU A 1 191 ? -2.613 21.188 16.531 1 98.75 191 LEU A N 1
ATOM 1562 C CA . LEU A 1 191 ? -1.929 21.094 15.25 1 98.75 191 LEU A CA 1
ATOM 1563 C C . LEU A 1 191 ? -2.086 19.719 14.641 1 98.75 191 LEU A C 1
ATOM 1565 O O . LEU A 1 191 ? -1.875 18.703 15.312 1 98.75 191 LEU A O 1
ATOM 1569 N N . ILE A 1 192 ? -2.5 19.656 13.352 1 97.62 192 ILE A N 1
ATOM 1570 C CA . ILE A 1 192 ? -2.76 18.375 12.711 1 97.62 192 ILE A CA 1
ATOM 1571 C C . ILE A 1 192 ? -1.961 18.266 11.414 1 97.62 192 ILE A C 1
ATOM 1573 O O . ILE A 1 192 ? -1.254 19.203 11.039 1 97.62 192 ILE A O 1
ATOM 1577 N N . ASP A 1 193 ? -2.066 17.141 10.68 1 94.88 193 ASP A N 1
ATOM 1578 C CA . ASP A 1 193 ? -1.574 16.844 9.336 1 94.88 193 ASP A CA 1
ATOM 1579 C C . ASP A 1 193 ? -0.048 16.812 9.305 1 94.88 193 ASP A C 1
ATOM 1581 O O . ASP A 1 193 ? 0.585 17.781 8.875 1 94.88 193 ASP A O 1
ATOM 1585 N N . PHE A 1 194 ? 0.522 15.75 9.617 1 96.5 194 PHE A N 1
ATOM 1586 C CA . PHE A 1 194 ? 1.966 15.547 9.633 1 96.5 194 PHE A CA 1
ATOM 1587 C C . PHE A 1 194 ? 2.426 14.844 8.359 1 96.5 194 PHE A C 1
ATOM 1589 O O . PHE A 1 194 ? 3.479 14.195 8.352 1 96.5 194 PHE A O 1
ATOM 1596 N N . GLY A 1 195 ? 1.637 14.945 7.336 1 93.38 195 GLY A N 1
ATOM 1597 C CA . GLY A 1 195 ? 1.947 14.32 6.059 1 93.38 195 GLY A CA 1
ATOM 1598 C C . GLY A 1 195 ? 3.17 14.914 5.387 1 93.38 195 GLY A C 1
ATOM 1599 O O . GLY A 1 195 ? 3.854 14.234 4.617 1 93.38 195 GLY A O 1
ATOM 1600 N N . SER A 1 196 ? 3.449 16.141 5.629 1 93.5 196 SER A N 1
ATOM 1601 C CA . SER A 1 196 ? 4.578 16.828 5.004 1 93.5 196 SER A CA 1
ATOM 1602 C C . SER A 1 196 ? 5.766 16.906 5.957 1 93.5 196 SER A C 1
ATOM 1604 O O . SER A 1 196 ? 6.812 17.469 5.605 1 93.5 196 SER A O 1
ATOM 1606 N N . SER A 1 197 ? 5.617 16.406 7.129 1 95.62 197 SER A N 1
ATOM 1607 C CA . SER A 1 197 ? 6.672 16.516 8.133 1 95.62 197 SER A CA 1
ATOM 1608 C C . SER A 1 197 ? 7.895 15.688 7.742 1 95.62 197 SER A C 1
ATOM 1610 O O . SER A 1 197 ? 7.773 14.688 7.039 1 95.62 197 SER A O 1
ATOM 1612 N N . CYS A 1 198 ? 8.992 16.109 8.18 1 94.31 198 CYS A N 1
ATOM 1613 C CA . CYS A 1 198 ? 10.234 15.398 7.883 1 94.31 198 CYS A CA 1
ATOM 1614 C C . CYS A 1 198 ? 11.266 15.625 8.977 1 94.31 198 CYS A C 1
ATOM 1616 O O . CYS A 1 198 ? 11.156 16.562 9.766 1 94.31 198 CYS A O 1
ATOM 1618 N N . TYR A 1 199 ? 12.219 14.773 9.031 1 94.69 199 TYR A N 1
ATOM 1619 C CA . TYR A 1 199 ? 13.359 14.953 9.922 1 94.69 199 TYR A CA 1
ATOM 1620 C C . TYR A 1 199 ? 14.344 15.969 9.359 1 94.69 199 TYR A C 1
ATOM 1622 O O . TYR A 1 199 ? 14.516 16.062 8.141 1 94.69 199 TYR A O 1
ATOM 1630 N N . LEU A 1 200 ? 14.984 16.625 10.266 1 93.12 200 LEU A N 1
ATOM 1631 C CA . LEU A 1 200 ? 15.984 17.609 9.867 1 93.12 200 LEU A CA 1
ATOM 1632 C C . LEU A 1 200 ? 17.141 16.953 9.125 1 93.12 200 LEU A C 1
ATOM 1634 O O . LEU A 1 200 ? 17.828 17.609 8.336 1 93.12 200 LEU A O 1
ATOM 1638 N N . THR A 1 201 ? 17.312 15.703 9.328 1 91.25 201 THR A N 1
ATOM 1639 C CA . THR A 1 201 ? 18.438 14.969 8.742 1 91.25 201 THR A CA 1
ATOM 1640 C C . THR A 1 201 ? 18.078 14.469 7.348 1 91.25 201 THR A C 1
ATOM 1642 O O . THR A 1 201 ? 18.938 14 6.609 1 91.25 201 THR A O 1
ATOM 1645 N N . ASP A 1 202 ? 16.828 14.57 6.965 1 91.69 202 ASP A N 1
ATOM 1646 C CA . ASP A 1 202 ? 16.406 14.141 5.637 1 91.69 202 ASP A CA 1
ATOM 1647 C C . ASP A 1 202 ? 16.922 15.086 4.559 1 91.69 202 ASP A C 1
ATOM 1649 O O . ASP A 1 202 ? 17.328 16.219 4.855 1 91.69 202 ASP A O 1
ATOM 1653 N N . ARG A 1 203 ? 16.875 14.555 3.33 1 85.56 203 ARG A N 1
ATOM 1654 C CA . ARG A 1 203 ? 17.141 15.445 2.207 1 85.56 203 ARG A CA 1
ATOM 1655 C C . ARG A 1 203 ? 16.062 16.516 2.078 1 85.56 203 ARG A C 1
ATOM 1657 O O . ARG A 1 203 ? 14.867 16.188 2.055 1 85.56 203 ARG A O 1
ATOM 1664 N N . GLN A 1 204 ? 16.516 17.672 1.94 1 86.69 204 GLN A N 1
ATOM 1665 C CA . GLN A 1 204 ? 15.578 18.781 1.963 1 86.69 204 GLN A CA 1
ATOM 1666 C C . GLN A 1 204 ? 15.094 19.125 0.556 1 86.69 204 GLN A C 1
ATOM 1668 O O . GLN A 1 204 ? 15.867 19.078 -0.401 1 86.69 204 GLN A O 1
ATOM 1673 N N . SER A 1 205 ? 13.797 19.344 0.537 1 85.56 205 SER A N 1
ATOM 1674 C CA . SER A 1 205 ? 13.156 19.703 -0.72 1 85.56 205 SER A CA 1
ATOM 1675 C C . SER A 1 205 ? 12.836 21.203 -0.758 1 85.56 205 SER A C 1
ATOM 1677 O O . SER A 1 205 ? 12.617 21.828 0.285 1 85.56 205 SER A O 1
ATOM 1679 N N . SER A 1 206 ? 12.781 21.766 -1.94 1 84.88 206 SER A N 1
ATOM 1680 C CA . SER A 1 206 ? 12.422 23.172 -2.119 1 84.88 206 SER A CA 1
ATOM 1681 C C . SER A 1 206 ? 10.938 23.312 -2.43 1 84.88 206 SER A C 1
ATOM 1683 O O . SER A 1 206 ? 10.453 24.422 -2.674 1 84.88 206 SER A O 1
ATOM 1685 N N . TYR A 1 207 ? 10.203 22.281 -2.393 1 83.44 207 TYR A N 1
ATOM 1686 C CA . TYR A 1 207 ? 8.797 22.312 -2.775 1 83.44 207 TYR A CA 1
ATOM 1687 C C . TYR A 1 207 ? 7.902 21.875 -1.621 1 83.44 207 TYR A C 1
ATOM 1689 O O . TYR A 1 207 ? 6.859 21.25 -1.835 1 83.44 207 TYR A O 1
ATOM 1697 N N . ILE A 1 208 ? 8.289 22.266 -0.541 1 90.12 208 ILE A N 1
ATOM 1698 C CA . ILE A 1 208 ? 7.477 21.938 0.628 1 90.12 208 ILE A CA 1
ATOM 1699 C C . ILE A 1 208 ? 6.699 23.172 1.08 1 90.12 208 ILE A C 1
ATOM 1701 O O . ILE A 1 208 ? 6.898 24.266 0.546 1 90.12 208 ILE A O 1
ATOM 1705 N N . GLN A 1 209 ? 5.793 22.984 2.041 1 93.69 209 GLN A N 1
ATOM 1706 C CA . GLN A 1 209 ? 4.93 24.031 2.584 1 93.69 209 GLN A CA 1
ATOM 1707 C C . GLN A 1 209 ? 3.936 24.531 1.535 1 93.69 209 GLN A C 1
ATOM 1709 O O . GLN A 1 209 ? 4.207 24.453 0.335 1 93.69 209 GLN A O 1
ATOM 1714 N N . SER A 1 210 ? 2.824 24.969 1.967 1 94.31 210 SER A N 1
ATOM 1715 C CA . SER A 1 210 ? 1.885 25.656 1.079 1 94.31 210 SER A CA 1
ATOM 1716 C C . SER A 1 210 ? 2.432 27 0.622 1 94.31 210 SER A C 1
ATOM 1718 O O . SER A 1 210 ? 3.031 27.734 1.412 1 94.31 210 SER A O 1
ATOM 1720 N N . ARG A 1 211 ? 2.211 27.375 -0.489 1 94.06 211 ARG A N 1
ATOM 1721 C CA . ARG A 1 211 ? 2.873 28.5 -1.154 1 94.06 211 ARG A CA 1
ATOM 1722 C C . ARG A 1 211 ? 2.748 29.781 -0.333 1 94.06 211 ARG A C 1
ATOM 1724 O O . ARG A 1 211 ? 3.754 30.406 0.003 1 94.06 211 ARG A O 1
ATOM 1731 N N . SER A 1 212 ? 1.594 30.141 0.113 1 95.62 212 SER A N 1
ATOM 1732 C CA . SER A 1 212 ? 1.351 31.422 0.771 1 95.62 212 SER A CA 1
ATOM 1733 C C . SER A 1 212 ? 1.999 31.453 2.15 1 95.62 212 SER A C 1
ATOM 1735 O O . SER A 1 212 ? 2.105 32.531 2.756 1 95.62 212 SER A O 1
ATOM 1737 N N . TYR A 1 213 ? 2.498 30.328 2.588 1 97.88 213 TYR A N 1
ATOM 1738 C CA . TYR A 1 213 ? 3.08 30.234 3.922 1 97.88 213 TYR A CA 1
ATOM 1739 C C . TYR A 1 213 ? 4.52 29.734 3.859 1 97.88 213 TYR A C 1
ATOM 1741 O O . TYR A 1 213 ? 5.109 29.391 4.887 1 97.88 213 TYR A O 1
ATOM 1749 N N . ARG A 1 214 ? 5.055 29.656 2.672 1 97.69 214 ARG A N 1
ATOM 1750 C CA . ARG A 1 214 ? 6.379 29.094 2.436 1 97.69 214 ARG A CA 1
ATOM 1751 C C . ARG A 1 214 ? 7.473 30.078 2.818 1 97.69 214 ARG A C 1
ATOM 1753 O O . ARG A 1 214 ? 7.441 31.25 2.404 1 97.69 214 ARG A O 1
ATOM 1760 N N . ALA A 1 215 ? 8.383 29.609 3.521 1 98.12 215 ALA A N 1
ATOM 1761 C CA . ALA A 1 215 ? 9.492 30.453 3.961 1 98.12 215 ALA A CA 1
ATOM 1762 C C . ALA A 1 215 ? 10.43 30.781 2.799 1 98.12 215 ALA A C 1
ATOM 1764 O O . ALA A 1 215 ? 10.664 29.922 1.932 1 98.12 215 ALA A O 1
ATOM 1765 N N . PRO A 1 216 ? 10.977 31.969 2.797 1 97.19 216 PRO A N 1
ATOM 1766 C CA . PRO A 1 216 ? 11.867 32.375 1.707 1 97.19 216 PRO A CA 1
ATOM 1767 C C . PRO A 1 216 ? 13.055 31.438 1.521 1 97.19 216 PRO A C 1
ATOM 1769 O O . PRO A 1 216 ? 13.469 31.172 0.39 1 97.19 216 PRO A O 1
ATOM 1772 N N . GLU A 1 217 ? 13.641 30.969 2.605 1 97.88 217 GLU A N 1
ATOM 1773 C CA . GLU A 1 217 ? 14.805 30.094 2.488 1 97.88 217 GLU A CA 1
ATOM 1774 C C . GLU A 1 217 ? 14.453 28.797 1.75 1 97.88 217 GLU A C 1
ATOM 1776 O O . GLU A 1 217 ? 15.312 28.219 1.083 1 97.88 217 GLU A O 1
ATOM 1781 N N . VAL A 1 218 ? 13.242 28.344 1.915 1 97.5 218 VAL A N 1
ATOM 1782 C CA . VAL A 1 218 ? 12.805 27.156 1.196 1 97.5 218 VAL A CA 1
ATOM 1783 C C . VAL A 1 218 ? 12.742 27.438 -0.301 1 97.5 218 VAL A C 1
ATOM 1785 O O . VAL A 1 218 ? 13.25 26.672 -1.114 1 97.5 218 VAL A O 1
ATOM 1788 N N . VAL A 1 219 ? 12.18 28.547 -0.68 1 95.94 219 VAL A N 1
ATOM 1789 C CA . VAL A 1 219 ? 12.008 28.938 -2.072 1 95.94 219 VAL A CA 1
ATOM 1790 C C . VAL A 1 219 ? 13.367 29.094 -2.742 1 95.94 219 VAL A C 1
ATOM 1792 O O . VAL A 1 219 ? 13.555 28.688 -3.891 1 95.94 219 VAL A O 1
ATOM 1795 N N . LEU A 1 220 ? 14.266 29.641 -2.012 1 95.94 220 LEU A N 1
ATOM 1796 C CA . LEU A 1 220 ? 15.57 29.969 -2.572 1 95.94 220 LEU A CA 1
ATOM 1797 C C . LEU A 1 220 ? 16.469 28.734 -2.598 1 95.94 220 LEU A C 1
ATOM 1799 O O . LEU A 1 220 ? 17.547 28.766 -3.193 1 95.94 220 LEU A O 1
ATOM 1803 N N . GLY A 1 221 ? 16.047 27.688 -1.955 1 96.19 221 GLY A N 1
ATOM 1804 C CA . GLY A 1 221 ? 16.828 26.453 -1.941 1 96.19 221 GLY A CA 1
ATOM 1805 C C . GLY A 1 221 ? 17.953 26.469 -0.917 1 96.19 221 GLY A C 1
ATOM 1806 O O . GLY A 1 221 ? 19.031 25.906 -1.149 1 96.19 221 GLY A O 1
ATOM 1807 N N . LEU A 1 222 ? 17.797 27.219 0.117 1 96.38 222 LEU A N 1
ATOM 1808 C CA . LEU A 1 222 ? 18.734 27.234 1.234 1 96.38 222 LEU A CA 1
ATOM 1809 C C . LEU A 1 222 ? 18.422 26.109 2.221 1 96.38 222 LEU A C 1
ATOM 1811 O O . LEU A 1 222 ? 17.297 25.594 2.246 1 96.38 222 LEU A O 1
ATOM 1815 N N . PRO A 1 223 ? 19.391 25.703 3.016 1 95.38 223 PRO A N 1
ATOM 1816 C CA . PRO A 1 223 ? 19.078 24.797 4.113 1 95.38 223 PRO A CA 1
ATOM 1817 C C . PRO A 1 223 ? 18.094 25.406 5.117 1 95.38 223 PRO A C 1
ATOM 1819 O O . PRO A 1 223 ? 18.109 26.625 5.348 1 95.38 223 PRO A O 1
ATOM 1822 N N . TYR A 1 224 ? 17.297 24.562 5.594 1 96.75 224 TYR A N 1
ATOM 1823 C CA . TYR A 1 224 ? 16.328 25.094 6.543 1 96.75 224 TYR A CA 1
ATOM 1824 C C . TYR A 1 224 ? 16.172 24.156 7.738 1 96.75 224 TYR A C 1
ATOM 1826 O O . TYR A 1 224 ? 16.594 23 7.688 1 96.75 224 TYR A O 1
ATOM 1834 N N . ASP A 1 225 ? 15.625 24.672 8.828 1 97.25 225 ASP A N 1
ATOM 1835 C CA . ASP A 1 225 ? 15.25 23.922 10.023 1 97.25 225 ASP A CA 1
ATOM 1836 C C . ASP A 1 225 ? 13.859 24.328 10.508 1 97.25 225 ASP A C 1
ATOM 1838 O O . ASP A 1 225 ? 13.031 24.781 9.719 1 97.25 225 ASP A O 1
ATOM 1842 N N . GLY A 1 226 ? 13.531 24.125 11.758 1 97.81 226 GLY A N 1
ATOM 1843 C CA . GLY A 1 226 ? 12.195 24.328 12.297 1 97.81 226 GLY A CA 1
ATOM 1844 C C . GLY A 1 226 ? 11.711 25.766 12.164 1 97.81 226 GLY A C 1
ATOM 1845 O O . GLY A 1 226 ? 10.508 26.031 12.297 1 97.81 226 GLY A O 1
ATOM 1846 N N . ARG A 1 227 ? 12.578 26.688 11.82 1 98.5 227 ARG A N 1
ATOM 1847 C CA . ARG A 1 227 ? 12.227 28.109 11.727 1 98.5 227 ARG A CA 1
ATOM 1848 C C . ARG A 1 227 ? 11.328 28.359 10.523 1 98.5 227 ARG A C 1
ATOM 1850 O O . ARG A 1 227 ? 10.672 29.406 10.453 1 98.5 227 ARG A O 1
ATOM 1857 N N . ILE A 1 228 ? 11.242 27.422 9.57 1 98.56 228 ILE A N 1
ATOM 1858 C CA . ILE A 1 228 ? 10.297 27.578 8.469 1 98.56 228 ILE A CA 1
ATOM 1859 C C . ILE A 1 228 ? 8.867 27.5 8.992 1 98.56 228 ILE A C 1
ATOM 1861 O O . ILE A 1 228 ? 7.969 28.156 8.461 1 98.56 228 ILE A O 1
ATOM 1865 N N . ASP A 1 229 ? 8.664 26.688 10.008 1 98.88 229 ASP A N 1
ATOM 1866 C CA . ASP A 1 229 ? 7.352 26.609 10.633 1 98.88 229 ASP A CA 1
ATOM 1867 C C . ASP A 1 229 ? 6.996 27.922 11.336 1 98.88 229 ASP A C 1
ATOM 1869 O O . ASP A 1 229 ? 5.828 28.312 11.375 1 98.88 229 ASP A O 1
ATOM 1873 N N . ILE A 1 230 ? 7.988 28.562 11.867 1 98.88 230 ILE A N 1
ATOM 1874 C CA . ILE A 1 230 ? 7.797 29.828 12.555 1 98.88 230 ILE A CA 1
ATOM 1875 C C . ILE A 1 230 ? 7.375 30.906 11.555 1 98.88 230 ILE A C 1
ATOM 1877 O O . ILE A 1 230 ? 6.484 31.703 11.828 1 98.88 230 ILE A O 1
ATOM 1881 N N . TRP A 1 231 ? 8.023 30.906 10.43 1 98.81 231 TRP A N 1
ATOM 1882 C CA . TRP A 1 231 ? 7.605 31.797 9.352 1 98.81 231 TRP A CA 1
ATOM 1883 C C . TRP A 1 231 ? 6.137 31.578 9 1 98.81 231 TRP A C 1
ATOM 1885 O O . TRP A 1 231 ? 5.355 32.531 8.945 1 98.81 231 TRP A O 1
ATOM 1895 N N . SER A 1 232 ? 5.789 30.312 8.766 1 98.88 232 SER A N 1
ATOM 1896 C CA . SER A 1 232 ? 4.414 29.969 8.414 1 98.88 232 SER A CA 1
ATOM 1897 C C . SER A 1 232 ? 3.438 30.438 9.492 1 98.88 232 SER A C 1
ATOM 1899 O O . SER A 1 232 ? 2.355 30.938 9.18 1 98.88 232 SER A O 1
ATOM 1901 N N . LEU A 1 233 ? 3.836 30.234 10.734 1 98.88 233 LEU A N 1
ATOM 1902 C CA . LEU A 1 233 ? 2.977 30.656 11.836 1 98.88 233 LEU A CA 1
ATOM 1903 C C . LEU A 1 233 ? 2.779 32.156 11.82 1 98.88 233 LEU A C 1
ATOM 1905 O O . LEU A 1 233 ? 1.686 32.656 12.109 1 98.88 233 LEU A O 1
ATOM 1909 N N . GLY A 1 234 ? 3.857 32.906 11.547 1 98.75 234 GLY A N 1
ATOM 1910 C CA . GLY A 1 234 ? 3.721 34.344 11.398 1 98.75 234 GLY A CA 1
ATOM 1911 C C . GLY A 1 234 ? 2.678 34.75 10.375 1 98.75 234 GLY A C 1
ATOM 1912 O O . GLY A 1 234 ? 1.868 35.656 10.617 1 98.75 234 GLY A O 1
ATOM 1913 N N . CYS A 1 235 ? 2.719 34.094 9.289 1 98.56 235 CYS A N 1
ATOM 1914 C CA . CYS A 1 235 ? 1.729 34.312 8.242 1 98.56 235 CYS A CA 1
ATOM 1915 C C . CYS A 1 235 ? 0.321 34.031 8.75 1 98.56 235 CYS A C 1
ATOM 1917 O O . CYS A 1 235 ? -0.602 34.812 8.508 1 98.56 235 CYS A O 1
ATOM 1919 N N . VAL A 1 236 ? 0.148 32.969 9.438 1 98.44 236 VAL A N 1
ATOM 1920 C CA . VAL A 1 236 ? -1.158 32.531 9.914 1 98.44 236 VAL A CA 1
ATOM 1921 C C . VAL A 1 236 ? -1.707 33.531 10.914 1 98.44 236 VAL A C 1
ATOM 1923 O O . VAL A 1 236 ? -2.865 33.938 10.82 1 98.44 236 VAL A O 1
ATOM 1926 N N . VAL A 1 237 ? -0.9 33.906 11.875 1 97.5 237 VAL A N 1
ATOM 1927 C CA . VAL A 1 237 ? -1.325 34.812 12.938 1 97.5 237 VAL A CA 1
ATOM 1928 C C . VAL A 1 237 ? -1.74 36.156 12.344 1 97.5 237 VAL A C 1
ATOM 1930 O O . VAL A 1 237 ? -2.777 36.719 12.711 1 97.5 237 VAL A O 1
ATOM 1933 N N . ALA A 1 238 ? -0.96 36.656 11.43 1 96.69 238 ALA A N 1
ATOM 1934 C CA . ALA A 1 238 ? -1.3 37.906 10.734 1 96.69 238 ALA A CA 1
ATOM 1935 C C . ALA A 1 238 ? -2.615 37.75 9.977 1 96.69 238 ALA A C 1
ATOM 1937 O O . ALA A 1 238 ? -3.451 38.656 10 1 96.69 238 ALA A O 1
ATOM 1938 N N . GLU A 1 239 ? -2.746 36.688 9.352 1 95.38 239 GLU A N 1
ATOM 1939 C CA . GLU A 1 239 ? -3.945 36.438 8.562 1 95.38 239 GLU A CA 1
ATOM 1940 C C . GLU A 1 239 ? -5.188 36.375 9.445 1 95.38 239 GLU A C 1
ATOM 1942 O O . GLU A 1 239 ? -6.242 36.906 9.086 1 95.38 239 GLU A O 1
ATOM 1947 N N . MET A 1 240 ? -5.102 35.656 10.562 1 94.38 240 MET A N 1
ATOM 1948 C CA . MET A 1 240 ? -6.242 35.531 11.461 1 94.38 240 MET A CA 1
ATOM 1949 C C . MET A 1 240 ? -6.637 36.906 12.031 1 94.38 240 MET A C 1
ATOM 1951 O O . MET A 1 240 ? -7.812 37.156 12.289 1 94.38 240 MET A O 1
ATOM 1955 N N . TYR A 1 241 ? -5.688 37.75 12.195 1 91.94 241 TYR A N 1
ATOM 1956 C CA . TYR A 1 241 ? -5.934 39.094 12.719 1 91.94 241 TYR A CA 1
ATOM 1957 C C . TYR A 1 241 ? -6.559 39.969 11.656 1 91.94 241 TYR A C 1
ATOM 1959 O O . TYR A 1 241 ? -7.508 40.719 11.938 1 91.94 241 TYR A O 1
ATOM 1967 N N . THR A 1 242 ? -6.066 39.938 10.438 1 90.25 242 THR A N 1
ATOM 1968 C CA . THR A 1 242 ? -6.461 40.875 9.398 1 90.25 242 THR A CA 1
ATOM 1969 C C . THR A 1 242 ? -7.645 40.344 8.602 1 90.25 242 THR A C 1
ATOM 1971 O O . THR A 1 242 ? -8.367 41.094 7.961 1 90.25 242 THR A O 1
ATOM 1974 N N . GLY A 1 243 ? -7.695 39.031 8.57 1 89.19 243 GLY A N 1
ATOM 1975 C CA . GLY A 1 243 ? -8.719 38.406 7.746 1 89.19 243 GLY A CA 1
ATOM 1976 C C . GLY A 1 243 ? -8.273 38.156 6.312 1 89.19 243 GLY A C 1
ATOM 1977 O O . GLY A 1 243 ? -9.047 37.656 5.492 1 89.19 243 GLY A O 1
ATOM 1978 N N . GLU A 1 244 ? -7.02 38.5 6.062 1 90.62 244 GLU A N 1
ATOM 1979 C CA . GLU A 1 244 ? -6.492 38.344 4.707 1 90.62 244 GLU A CA 1
ATOM 1980 C C . GLU A 1 244 ? -5.172 37.594 4.711 1 90.62 244 GLU A C 1
ATOM 1982 O O . GLU A 1 244 ? -4.359 37.75 5.625 1 90.62 244 GLU A O 1
ATOM 1987 N N . VAL A 1 245 ? -5.031 36.875 3.607 1 94.62 245 VAL A N 1
ATOM 1988 C CA . VAL A 1 245 ? -3.762 36.156 3.436 1 94.62 245 VAL A CA 1
ATOM 1989 C C . VAL A 1 245 ? -2.607 37.156 3.486 1 94.62 245 VAL A C 1
ATOM 1991 O O . VAL A 1 245 ? -2.662 38.219 2.844 1 94.62 245 VAL A O 1
ATOM 1994 N N . THR A 1 246 ? -1.582 36.844 4.199 1 94.75 246 THR A N 1
ATOM 1995 C CA . THR A 1 246 ? -0.51 37.781 4.496 1 94.75 246 THR A CA 1
ATOM 1996 C C . THR A 1 246 ? 0.246 38.156 3.225 1 94.75 246 THR A C 1
ATOM 1998 O O . THR A 1 246 ? 0.458 39.344 2.947 1 94.75 246 THR A O 1
ATOM 2001 N N . PHE A 1 247 ? 0.612 37.125 2.469 1 95.88 247 PHE A N 1
ATOM 2002 C CA . PHE A 1 247 ? 1.332 37.344 1.225 1 95.88 247 PHE A CA 1
ATOM 2003 C C . PHE A 1 247 ? 0.538 36.844 0.031 1 95.88 247 PHE A C 1
ATOM 2005 O O . PHE A 1 247 ? 0.871 35.812 -0.54 1 95.88 247 PHE A O 1
ATOM 2012 N N . GLN A 1 248 ? -0.422 37.625 -0.349 1 92.88 248 GLN A N 1
ATOM 2013 C CA . GLN A 1 248 ? -1.202 37.281 -1.537 1 92.88 248 GLN A CA 1
ATOM 2014 C C . GLN A 1 248 ? -0.305 37.156 -2.766 1 92.88 248 GLN A C 1
ATOM 2016 O O . GLN A 1 248 ? 0.626 37.938 -2.945 1 92.88 248 GLN A O 1
ATOM 2021 N N . ASN A 1 249 ? -0.597 36.125 -3.504 1 92.38 249 ASN A N 1
ATOM 2022 C CA . ASN A 1 249 ? 0.314 35.906 -4.621 1 92.38 249 ASN A CA 1
ATOM 2023 C C . ASN A 1 249 ? -0.359 35.125 -5.742 1 92.38 249 ASN A C 1
ATOM 2025 O O . ASN A 1 249 ? -1.337 34.406 -5.508 1 92.38 249 ASN A O 1
ATOM 2029 N N . ASP A 1 250 ? 0.134 35.281 -6.949 1 92.62 250 ASP A N 1
ATOM 2030 C CA . ASP A 1 250 ? -0.292 34.5 -8.109 1 92.62 250 ASP A CA 1
ATOM 2031 C C . ASP A 1 250 ? 0.859 33.656 -8.664 1 92.62 250 ASP A C 1
ATOM 2033 O O . ASP A 1 250 ? 0.665 32.875 -9.578 1 92.62 250 ASP A O 1
ATOM 2037 N N . SER A 1 251 ? 2.006 33.906 -8.141 1 92.62 251 SER A N 1
ATOM 2038 C CA . SER A 1 251 ? 3.23 33.219 -8.508 1 92.62 251 SER A CA 1
ATOM 2039 C C . SER A 1 251 ? 4.277 33.312 -7.406 1 92.62 251 SER A C 1
ATOM 2041 O O . SER A 1 251 ? 4.121 34.094 -6.461 1 92.62 251 SER A O 1
ATOM 2043 N N . ILE A 1 252 ? 5.25 32.531 -7.531 1 93.19 252 ILE A N 1
ATOM 2044 C CA . ILE A 1 252 ? 6.34 32.562 -6.562 1 93.19 252 ILE A CA 1
ATOM 2045 C C . ILE A 1 252 ? 7.012 33.938 -6.59 1 93.19 252 ILE A C 1
ATOM 2047 O O . ILE A 1 252 ? 7.344 34.469 -5.539 1 93.19 252 ILE A O 1
ATOM 2051 N N . VAL A 1 253 ? 7.172 34.469 -7.738 1 91.75 253 VAL A N 1
ATOM 2052 C CA . VAL A 1 253 ? 7.844 35.75 -7.887 1 91.75 253 VAL A CA 1
ATOM 2053 C C . VAL A 1 253 ? 7.008 36.844 -7.238 1 91.75 253 VAL A C 1
ATOM 2055 O O . VAL A 1 253 ? 7.543 37.719 -6.539 1 91.75 253 VAL A O 1
ATOM 2058 N N . SER A 1 254 ? 5.754 36.781 -7.484 1 93.31 254 SER A N 1
ATOM 2059 C CA . SER A 1 254 ? 4.883 37.781 -6.875 1 93.31 254 SER A CA 1
ATOM 2060 C C . SER A 1 254 ? 4.859 37.656 -5.355 1 93.31 254 SER A C 1
ATOM 2062 O O . SER A 1 254 ? 4.758 38.656 -4.641 1 93.31 254 SER A O 1
ATOM 2064 N N . MET A 1 255 ? 4.953 36.469 -4.898 1 95.06 255 MET A N 1
ATOM 2065 C CA . MET A 1 255 ? 5.027 36.219 -3.457 1 95.06 255 MET A CA 1
ATOM 2066 C C . MET A 1 255 ? 6.297 36.844 -2.873 1 95.06 255 MET A C 1
ATOM 2068 O O . MET A 1 255 ? 6.238 37.562 -1.873 1 95.06 255 MET A O 1
ATOM 2072 N N . LEU A 1 256 ? 7.398 36.594 -3.525 1 95.56 256 LEU A N 1
ATOM 2073 C CA . LEU A 1 256 ? 8.68 37.094 -3.057 1 95.56 256 LEU A CA 1
ATOM 2074 C C . LEU A 1 256 ? 8.688 38.625 -3.09 1 95.56 256 LEU A C 1
ATOM 2076 O O . LEU A 1 256 ? 9.242 39.281 -2.193 1 95.56 256 LEU A O 1
ATOM 2080 N N . SER A 1 257 ? 8.062 39.188 -4.066 1 93.69 257 SER A N 1
ATOM 2081 C CA . SER A 1 257 ? 7.965 40.625 -4.176 1 93.69 257 SER A CA 1
ATOM 2082 C C . SER A 1 257 ? 7.172 41.219 -3.018 1 93.69 257 SER A C 1
ATOM 2084 O O . SER A 1 257 ? 7.547 42.281 -2.465 1 93.69 257 SER A O 1
ATOM 2086 N N . ARG A 1 258 ? 6.133 40.594 -2.711 1 94.75 258 ARG A N 1
ATOM 2087 C CA . ARG A 1 258 ? 5.309 41.062 -1.597 1 94.75 258 ARG A CA 1
ATOM 2088 C C . ARG A 1 258 ? 6.055 40.938 -0.273 1 94.75 258 ARG A C 1
ATOM 2090 O O . ARG A 1 258 ? 5.965 41.812 0.591 1 94.75 258 ARG A O 1
ATOM 2097 N N . ILE A 1 259 ? 6.746 39.812 -0.126 1 96.69 259 ILE A N 1
ATOM 2098 C CA . ILE A 1 259 ? 7.555 39.625 1.07 1 96.69 259 ILE A CA 1
ATOM 2099 C C . ILE A 1 259 ? 8.57 40.75 1.209 1 96.69 259 ILE A C 1
ATOM 2101 O O . ILE A 1 259 ? 8.711 41.344 2.283 1 96.69 259 ILE A O 1
ATOM 2105 N N . GLU A 1 260 ? 9.227 41.062 0.161 1 94.75 260 GLU A N 1
ATOM 2106 C CA . GLU A 1 260 ? 10.219 42.125 0.181 1 94.75 260 GLU A CA 1
ATOM 2107 C C . GLU A 1 260 ? 9.594 43.469 0.537 1 94.75 260 GLU A C 1
ATOM 2109 O O . GLU A 1 260 ? 10.164 44.25 1.299 1 94.75 260 GLU A O 1
ATOM 2114 N N . ALA A 1 261 ? 8.461 43.719 0.002 1 92.94 261 ALA A N 1
ATOM 2115 C CA . ALA A 1 261 ? 7.766 44.969 0.228 1 92.94 261 ALA A CA 1
ATOM 2116 C C . ALA A 1 261 ? 7.348 45.125 1.688 1 92.94 261 ALA A C 1
ATOM 2118 O O . ALA A 1 261 ? 7.418 46.219 2.256 1 92.94 261 ALA A O 1
ATOM 2119 N N . ILE A 1 262 ? 7 44.062 2.264 1 93.62 262 ILE A N 1
ATOM 2120 C CA . ILE A 1 262 ? 6.406 44.125 3.596 1 93.62 262 ILE A CA 1
ATOM 2121 C C . ILE A 1 262 ? 7.488 43.906 4.652 1 93.62 262 ILE A C 1
ATOM 2123 O O . ILE A 1 262 ? 7.508 44.594 5.68 1 93.62 262 ILE A O 1
ATOM 2127 N N . CYS A 1 263 ? 8.383 42.969 4.375 1 95.75 263 CYS A N 1
ATOM 2128 C CA . CYS A 1 263 ? 9.32 42.531 5.402 1 95.75 263 CYS A CA 1
ATOM 2129 C C . CYS A 1 263 ? 10.695 43.156 5.191 1 95.75 263 CYS A C 1
ATOM 2131 O O . CYS A 1 263 ? 11.562 43.094 6.066 1 95.75 263 CYS A O 1
ATOM 2133 N N . GLY A 1 264 ? 10.891 43.781 4.047 1 93.31 264 GLY A N 1
ATOM 2134 C CA . GLY A 1 264 ? 12.18 44.375 3.74 1 93.31 264 GLY A CA 1
ATOM 2135 C C . GLY A 1 264 ? 12.961 43.625 2.695 1 93.31 264 GLY A C 1
ATOM 2136 O O . GLY A 1 264 ? 12.516 42.562 2.213 1 93.31 264 GLY A O 1
ATOM 2137 N N . ALA A 1 265 ? 14.102 44.094 2.42 1 93.44 265 ALA A N 1
ATOM 2138 C CA . ALA A 1 265 ? 14.938 43.531 1.367 1 93.44 265 ALA A CA 1
ATOM 2139 C C . ALA A 1 265 ? 15.523 42.188 1.801 1 93.44 265 ALA A C 1
ATOM 2141 O O . ALA A 1 265 ? 15.852 42 2.973 1 93.44 265 ALA A O 1
ATOM 2142 N N . PHE A 1 266 ? 15.672 41.344 0.813 1 96.06 266 PHE A N 1
ATOM 2143 C CA . PHE A 1 266 ? 16.328 40.094 1.078 1 96.06 266 PHE A CA 1
ATOM 2144 C C . PHE A 1 266 ? 17.812 40.281 1.397 1 96.06 266 PHE A C 1
ATOM 2146 O O . PHE A 1 266 ? 18.5 41.031 0.706 1 96.06 266 PHE A O 1
ATOM 2153 N N . PRO A 1 267 ? 18.25 39.688 2.43 1 95.5 267 PRO A N 1
ATOM 2154 C CA . PRO A 1 267 ? 19.703 39.75 2.672 1 95.5 267 PRO A CA 1
ATOM 2155 C C . PRO A 1 267 ? 20.516 39.188 1.506 1 95.5 267 PRO A C 1
ATOM 2157 O O . PRO A 1 267 ? 20.188 38.156 0.954 1 95.5 267 PRO A O 1
ATOM 2160 N N . TYR A 1 268 ? 21.594 39.844 1.244 1 94.06 268 TYR A N 1
ATOM 2161 C CA . TYR A 1 268 ? 22.406 39.531 0.089 1 94.06 268 TYR A CA 1
ATOM 2162 C C . TYR A 1 268 ? 22.953 38.094 0.201 1 94.06 268 TYR A C 1
ATOM 2164 O O . TYR A 1 268 ? 23.031 37.375 -0.795 1 94.06 268 TYR A O 1
ATOM 2172 N N . HIS A 1 269 ? 23.359 37.688 1.349 1 95.56 269 HIS A N 1
ATOM 2173 C CA . HIS A 1 269 ? 23.953 36.375 1.531 1 95.56 269 HIS A CA 1
ATOM 2174 C C . HIS A 1 269 ? 22.953 35.281 1.182 1 95.56 269 HIS A C 1
ATOM 2176 O O . HIS A 1 269 ? 23.328 34.219 0.712 1 95.56 269 HIS A O 1
ATOM 2182 N N . MET A 1 270 ? 21.656 35.5 1.395 1 96.31 270 MET A N 1
ATOM 2183 C CA . MET A 1 270 ? 20.625 34.5 1.053 1 96.31 270 MET A CA 1
ATOM 2184 C C . MET A 1 270 ? 20.516 34.344 -0.459 1 96.31 270 MET A C 1
ATOM 2186 O O . MET A 1 270 ? 20.328 33.219 -0.958 1 96.31 270 MET A O 1
ATOM 2190 N N . ILE A 1 271 ? 20.625 35.438 -1.162 1 94.75 271 ILE A N 1
ATOM 2191 C CA . ILE A 1 271 ? 20.516 35.438 -2.617 1 94.75 271 ILE A CA 1
ATOM 2192 C C . ILE A 1 271 ? 21.719 34.719 -3.217 1 94.75 271 ILE A C 1
ATOM 2194 O O . ILE A 1 271 ? 21.547 33.875 -4.121 1 94.75 271 ILE A O 1
ATOM 2198 N N . VAL A 1 272 ? 22.859 34.906 -2.652 1 94.75 272 VAL A N 1
ATOM 2199 C CA . VAL A 1 272 ? 24.094 34.344 -3.189 1 94.75 272 VAL A CA 1
ATOM 2200 C C . VAL A 1 272 ? 24.172 32.844 -2.869 1 94.75 272 VAL A C 1
ATOM 2202 O O . VAL A 1 272 ? 24.609 32.062 -3.703 1 94.75 272 VAL A O 1
ATOM 2205 N N . GLN A 1 273 ? 23.719 32.5 -1.773 1 95.12 273 GLN A N 1
ATOM 2206 C CA . GLN A 1 273 ? 23.906 31.109 -1.297 1 95.12 273 GLN A CA 1
ATOM 2207 C C . GLN A 1 273 ? 22.75 30.219 -1.767 1 95.12 273 GLN A C 1
ATOM 2209 O O . GLN A 1 273 ? 22.859 29 -1.722 1 95.12 273 GLN A O 1
ATOM 2214 N N . GLY A 1 274 ? 21.656 30.828 -2.129 1 94.94 274 GLY A N 1
ATOM 2215 C CA . GLY A 1 274 ? 20.5 30.047 -2.533 1 94.94 274 GLY A CA 1
ATOM 2216 C C . GLY A 1 274 ? 20.719 29.297 -3.838 1 94.94 274 GLY A C 1
ATOM 2217 O O . GLY A 1 274 ? 21.016 29.906 -4.867 1 94.94 274 GLY A O 1
ATOM 2218 N N . ARG A 1 275 ? 20.469 28.016 -3.867 1 94.19 275 ARG A N 1
ATOM 2219 C CA . ARG A 1 275 ? 20.672 27.172 -5.039 1 94.19 275 ARG A CA 1
ATOM 2220 C C . ARG A 1 275 ? 19.688 27.516 -6.148 1 94.19 275 ARG A C 1
ATOM 2222 O O . ARG A 1 275 ? 19.953 27.281 -7.324 1 94.19 275 ARG A O 1
ATOM 2229 N N . GLN A 1 276 ? 18.547 28.156 -5.746 1 93.88 276 GLN A N 1
ATOM 2230 C CA . GLN A 1 276 ? 17.484 28.438 -6.715 1 93.88 276 GLN A CA 1
ATOM 2231 C C . GLN A 1 276 ? 17.344 29.938 -6.938 1 93.88 276 GLN A C 1
ATOM 2233 O O . GLN A 1 276 ? 16.422 30.391 -7.633 1 93.88 276 GLN A O 1
ATOM 2238 N N . SER A 1 277 ? 18.125 30.703 -6.395 1 92.81 277 SER A N 1
ATOM 2239 C CA . SER A 1 277 ? 18 32.156 -6.414 1 92.81 277 SER A CA 1
ATOM 2240 C C . SER A 1 277 ? 18 32.688 -7.84 1 92.81 277 SER A C 1
ATOM 2242 O O . SER A 1 277 ? 17.328 33.688 -8.141 1 92.81 277 SER A O 1
ATOM 2244 N N . GLU A 1 278 ? 18.688 32 -8.695 1 91.88 278 GLU A N 1
ATOM 2245 C CA . GLU A 1 278 ? 18.828 32.469 -10.07 1 91.88 278 GLU A CA 1
ATOM 2246 C C . GLU A 1 278 ? 17.5 32.406 -10.805 1 91.88 278 GLU A C 1
ATOM 2248 O O . GLU A 1 278 ? 17.312 33.094 -11.812 1 91.88 278 GLU A O 1
ATOM 2253 N N . ASN A 1 279 ? 16.625 31.719 -10.258 1 91.5 279 ASN A N 1
ATOM 2254 C CA . ASN A 1 279 ? 15.305 31.625 -10.867 1 91.5 279 ASN A CA 1
ATOM 2255 C C . ASN A 1 279 ? 14.445 32.844 -10.562 1 91.5 279 ASN A C 1
ATOM 2257 O O . ASN A 1 279 ? 13.445 33.094 -11.234 1 91.5 279 ASN A O 1
ATOM 2261 N N . PHE A 1 280 ? 14.938 33.656 -9.562 1 91.81 280 PHE A N 1
ATOM 2262 C CA . PHE A 1 280 ? 14.023 34.688 -9.078 1 91.81 280 PHE A CA 1
ATOM 2263 C C . PHE A 1 280 ? 14.711 36.062 -9.047 1 91.81 280 PHE A C 1
ATOM 2265 O O . PHE A 1 280 ? 14.039 37.094 -9.047 1 91.81 280 PHE A O 1
ATOM 2272 N N . PHE A 1 281 ? 15.992 36.031 -8.992 1 89.75 281 PHE A N 1
ATOM 2273 C CA . PHE A 1 281 ? 16.75 37.25 -8.82 1 89.75 281 PHE A CA 1
ATOM 2274 C C . PHE A 1 281 ? 17.719 37.469 -9.984 1 89.75 281 PHE A C 1
ATOM 2276 O O . PHE A 1 281 ? 18.297 36.531 -10.5 1 89.75 281 PHE A O 1
ATOM 2283 N N . THR A 1 282 ? 17.812 38.719 -10.297 1 83.88 282 THR A N 1
ATOM 2284 C CA . THR A 1 282 ? 18.859 39.094 -11.234 1 83.88 282 THR A CA 1
ATOM 2285 C C . THR A 1 282 ? 20.234 39.031 -10.547 1 83.88 282 THR A C 1
ATOM 2287 O O . THR A 1 282 ? 20.312 38.906 -9.328 1 83.88 282 THR A O 1
ATOM 2290 N N . LYS A 1 283 ? 21.219 39.188 -11.398 1 79.62 283 LYS A N 1
ATOM 2291 C CA . LYS A 1 283 ? 22.594 39.188 -10.898 1 79.62 283 LYS A CA 1
ATOM 2292 C C . LYS A 1 283 ? 22.828 40.312 -9.93 1 79.62 283 LYS A C 1
ATOM 2294 O O . LYS A 1 283 ? 23.688 40.219 -9.047 1 79.62 283 LYS A O 1
ATOM 2299 N N . ARG A 1 284 ? 22.062 41.406 -10.031 1 78.19 284 ARG A N 1
ATOM 2300 C CA . ARG A 1 284 ? 22.188 42.594 -9.164 1 78.19 284 ARG A CA 1
ATOM 2301 C C . ARG A 1 284 ? 21.344 42.406 -7.898 1 78.19 284 ARG A C 1
ATOM 2303 O O . ARG A 1 284 ? 21.281 43.312 -7.07 1 78.19 284 ARG A O 1
ATOM 2310 N N . GLY A 1 285 ? 20.688 41.281 -7.859 1 77.62 285 GLY A N 1
ATOM 2311 C CA . GLY A 1 285 ? 19.938 41 -6.645 1 77.62 285 GLY A CA 1
ATOM 2312 C C . GLY A 1 285 ? 18.531 41.531 -6.668 1 77.62 285 GLY A C 1
ATOM 2313 O O . GLY A 1 285 ? 17.906 41.688 -5.621 1 77.62 285 GLY A O 1
ATOM 2314 N N . LEU A 1 286 ? 18.078 41.875 -7.863 1 79.56 286 LEU A N 1
ATOM 2315 C CA . LEU A 1 286 ? 16.719 42.375 -8 1 79.56 286 LEU A CA 1
ATOM 2316 C C . LEU A 1 286 ? 15.766 41.281 -8.453 1 79.56 286 LEU A C 1
ATOM 2318 O O . LEU A 1 286 ? 16.141 40.438 -9.273 1 79.56 286 LEU A O 1
ATOM 2322 N N . LEU A 1 287 ? 14.57 41.375 -7.977 1 82.81 287 LEU A N 1
ATOM 2323 C CA . LEU A 1 287 ? 13.57 40.375 -8.375 1 82.81 287 LEU A CA 1
ATOM 2324 C C . LEU A 1 287 ? 13.109 40.625 -9.812 1 82.81 287 LEU A C 1
ATOM 2326 O O . LEU A 1 287 ? 12.977 41.781 -10.234 1 82.81 287 LEU A O 1
ATOM 2330 N N . PHE A 1 288 ? 12.891 39.625 -10.703 1 70.75 288 PHE A N 1
ATOM 2331 C CA . PHE A 1 288 ? 12.523 39.719 -12.109 1 70.75 288 PHE A CA 1
ATOM 2332 C C . PHE A 1 288 ? 11.25 40.531 -12.281 1 70.75 288 PHE A C 1
ATOM 2334 O O . PHE A 1 288 ? 11.094 41.25 -13.266 1 70.75 288 PHE A O 1
ATOM 2341 N N . GLU A 1 289 ? 10.109 40.281 -11.633 1 59.38 289 GLU A N 1
ATOM 2342 C CA . GLU A 1 289 ? 8.883 41.031 -11.883 1 59.38 289 GLU A CA 1
ATOM 2343 C C . GLU A 1 289 ? 9.016 42.469 -11.438 1 59.38 289 GLU A C 1
ATOM 2345 O O . GLU A 1 289 ? 8.148 43.312 -11.719 1 59.38 289 GLU A O 1
ATOM 2350 N N . SER A 1 290 ? 9.875 42.719 -10.562 1 50.22 290 SER A N 1
ATOM 2351 C CA . SER A 1 290 ? 9.727 44.031 -9.961 1 50.22 290 SER A CA 1
ATOM 2352 C C . SER A 1 290 ? 9.891 45.125 -11.008 1 50.22 290 SER A C 1
ATOM 2354 O O . SER A 1 290 ? 9.953 46.312 -10.664 1 50.22 290 SER A O 1
ATOM 2356 N N . LEU A 1 291 ? 10.32 44.812 -12.25 1 36.66 291 LEU A N 1
ATOM 2357 C CA . LEU A 1 291 ? 10.43 46.031 -13.039 1 36.66 291 LEU A CA 1
ATOM 2358 C C . LEU A 1 291 ? 9.07 46.688 -13.211 1 36.66 291 LEU A C 1
ATOM 2360 O O . LEU A 1 291 ? 8.984 47.812 -13.68 1 36.66 291 LEU A O 1
ATOM 2364 N N . SER A 1 292 ? 8.07 45.812 -13.602 1 34.81 292 SER A N 1
ATOM 2365 C CA . SER A 1 292 ? 7.008 46.625 -14.203 1 34.81 292 SER A CA 1
ATOM 2366 C C . SER A 1 292 ? 6.328 47.5 -13.164 1 34.81 292 SER A C 1
ATOM 2368 O O . SER A 1 292 ? 6.184 48.719 -13.367 1 34.81 292 SER A O 1
ATOM 2370 N N . GLU A 1 293 ? 5.031 47.031 -12.586 1 33.47 293 GLU A N 1
ATOM 2371 C CA . GLU A 1 293 ? 3.863 47.812 -12.242 1 33.47 293 GLU A CA 1
ATOM 2372 C C . GLU A 1 293 ? 3.979 48.406 -10.828 1 33.47 293 GLU A C 1
ATOM 2374 O O . GLU A 1 293 ? 4.043 47.625 -9.859 1 33.47 293 GLU A O 1
ATOM 2379 N N . GLU A 1 294 ? 4.656 49.531 -10.641 1 33.5 294 GLU A N 1
ATOM 2380 C CA . GLU A 1 294 ? 4.559 50.375 -9.445 1 33.5 294 GLU A CA 1
ATOM 2381 C C . GLU A 1 294 ? 3.109 50.531 -9.008 1 33.5 294 GLU A C 1
ATOM 2383 O O . GLU A 1 294 ? 2.422 51.469 -9.461 1 33.5 294 GLU A O 1
ATOM 2388 N N . GLU A 1 295 ? 2.148 49.562 -9.172 1 31.06 295 GLU A N 1
ATOM 2389 C CA . GLU A 1 295 ? 0.856 50.094 -8.758 1 31.06 295 GLU A CA 1
ATOM 2390 C C . GLU A 1 295 ? 0.87 50.5 -7.285 1 31.06 295 GLU A C 1
ATOM 2392 O O . GLU A 1 295 ? 1.447 49.812 -6.449 1 31.06 295 GLU A O 1
ATOM 2397 N N . GLU A 1 296 ? 0.531 51.781 -7.012 1 30.94 296 GLU A N 1
ATOM 2398 C CA . GLU A 1 296 ? 0.309 52.688 -5.871 1 30.94 296 GLU A CA 1
ATOM 2399 C C . GLU A 1 296 ? -0.69 52.062 -4.891 1 30.94 296 GLU A C 1
ATOM 2401 O O . GLU A 1 296 ? -1.902 52.156 -5.09 1 30.94 296 GLU A O 1
ATOM 2406 N N . THR A 1 297 ? -0.8 50.781 -4.617 1 30.33 297 THR A N 1
ATOM 2407 C CA . THR A 1 297 ? -1.976 50.625 -3.77 1 30.33 297 THR A CA 1
ATOM 2408 C C . THR A 1 297 ? -1.79 51.344 -2.441 1 30.33 297 THR A C 1
ATOM 2410 O O . THR A 1 297 ? -0.829 51.094 -1.715 1 30.33 297 THR A O 1
ATOM 2413 N N . ASN A 1 298 ? -2.387 52.625 -2.385 1 28.62 298 ASN A N 1
ATOM 2414 C CA . ASN A 1 298 ? -2.59 53.594 -1.312 1 28.62 298 ASN A CA 1
ATOM 2415 C C . ASN A 1 298 ? -3.346 52.969 -0.137 1 28.62 298 ASN A C 1
ATOM 2417 O O . ASN A 1 298 ? -3.873 53.688 0.711 1 28.62 298 ASN A O 1
ATOM 2421 N N . ASN A 1 299 ? -3.566 51.719 -0.001 1 28.77 299 ASN A N 1
ATOM 2422 C CA . ASN A 1 299 ? -4.645 51.625 0.978 1 28.77 299 ASN A CA 1
ATOM 2423 C C . ASN A 1 299 ? -4.188 52.062 2.361 1 28.77 299 ASN A C 1
ATOM 2425 O O . ASN A 1 299 ? -3.361 51.406 2.994 1 28.77 299 ASN A O 1
ATOM 2429 N N . ASP A 1 300 ? -4.215 53.438 2.516 1 26.38 300 ASP A N 1
ATOM 2430 C CA . ASP A 1 300 ? -4.016 54.188 3.754 1 26.38 300 ASP A CA 1
ATOM 2431 C C . ASP A 1 300 ? -5.066 53.812 4.797 1 26.38 300 ASP A C 1
ATOM 2433 O O . ASP A 1 300 ? -5.559 54.688 5.527 1 26.38 300 ASP A O 1
ATOM 2437 N N . SER A 1 301 ? -5.766 52.75 4.797 1 27.89 301 SER A N 1
ATOM 2438 C CA . SER A 1 301 ? -6.906 53 5.668 1 27.89 301 SER A CA 1
ATOM 2439 C C . SER A 1 301 ? -6.457 53.219 7.113 1 27.89 301 SER A C 1
ATOM 2441 O O . SER A 1 301 ? -5.961 52.281 7.754 1 27.89 301 SER A O 1
ATOM 2443 N N . HIS A 1 302 ? -5.957 54.438 7.293 1 26.2 302 HIS A N 1
ATOM 2444 C CA . HIS A 1 302 ? -5.664 54.938 8.641 1 26.2 302 HIS A CA 1
ATOM 2445 C C . HIS A 1 302 ? -6.934 55 9.484 1 26.2 302 HIS A C 1
ATOM 2447 O O . HIS A 1 302 ? -7.789 55.875 9.242 1 26.2 302 HIS A O 1
ATOM 2453 N N . HIS A 1 303 ? -7.645 53.938 9.734 1 25.42 303 HIS A N 1
ATOM 2454 C CA . HIS A 1 303 ? -8.75 54.375 10.578 1 25.42 303 HIS A CA 1
ATOM 2455 C C . HIS A 1 303 ? -8.242 54.906 11.922 1 25.42 303 HIS A C 1
ATOM 2457 O O . HIS A 1 303 ? -7.512 54.188 12.625 1 25.42 303 HIS A O 1
ATOM 2463 N N . SER A 1 304 ? -8.039 56.188 11.969 1 25.94 304 SER A N 1
ATOM 2464 C CA . SER A 1 304 ? -7.637 57 13.117 1 25.94 304 SER A CA 1
ATOM 2465 C C . SER A 1 304 ? -8.719 57 14.195 1 25.94 304 SER A C 1
ATOM 2467 O O . SER A 1 304 ? -8.703 57.812 15.102 1 25.94 304 SER A O 1
ATOM 2469 N N . ASP A 1 305 ? -9.406 55.969 14.562 1 28.02 305 ASP A N 1
ATOM 2470 C CA . ASP A 1 305 ? -10.422 56.469 15.484 1 28.02 305 ASP A CA 1
ATOM 2471 C C . ASP A 1 305 ? -9.781 57.031 16.75 1 28.02 305 ASP A C 1
ATOM 2473 O O . ASP A 1 305 ? -8.766 56.5 17.219 1 28.02 305 ASP A O 1
ATOM 2477 N N . LYS A 1 306 ? -10.203 58.312 17.281 1 28.97 306 LYS A N 1
ATOM 2478 C CA . LYS A 1 306 ? -9.867 59.406 18.188 1 28.97 306 LYS A CA 1
ATOM 2479 C C . LYS A 1 306 ? -9.922 58.969 19.641 1 28.97 306 LYS A C 1
ATOM 2481 O O . LYS A 1 306 ? -9.453 59.688 20.531 1 28.97 306 LYS A O 1
ATOM 2486 N N . GLY A 1 307 ? -10.922 58.219 20.047 1 29.28 307 GLY A N 1
ATOM 2487 C CA . GLY A 1 307 ? -11.484 58.688 21.297 1 29.28 307 GLY A CA 1
ATOM 2488 C C . GLY A 1 307 ? -10.602 58.375 22.5 1 29.28 307 GLY A C 1
ATOM 2489 O O . GLY A 1 307 ? -10.273 59.281 23.266 1 29.28 307 GLY A O 1
ATOM 2490 N N . GLU A 1 308 ? -10.922 57.219 23.234 1 37.75 308 GLU A N 1
ATOM 2491 C CA . GLU A 1 308 ? -10.867 57.125 24.688 1 37.75 308 GLU A CA 1
ATOM 2492 C C . GLU A 1 308 ? -9.438 56.938 25.188 1 37.75 308 GLU A C 1
ATOM 2494 O O . GLU A 1 308 ? -8.734 56.031 24.719 1 37.75 308 GLU A O 1
ATOM 2499 N N . GLN A 1 309 ? -8.812 57.719 25.891 1 38.59 309 GLN A N 1
ATOM 2500 C CA . GLN A 1 309 ? -7.449 58.094 26.266 1 38.59 309 GLN A CA 1
ATOM 2501 C C . GLN A 1 309 ? -6.711 56.906 26.875 1 38.59 309 GLN A C 1
ATOM 2503 O O . GLN A 1 309 ? -5.57 56.625 26.5 1 38.59 309 GLN A O 1
ATOM 2508 N N . ASN A 1 310 ? -7.141 56.562 28.031 1 42.56 310 ASN A N 1
ATOM 2509 C CA . ASN A 1 310 ? -6.363 55.719 28.922 1 42.56 310 ASN A CA 1
ATOM 2510 C C . ASN A 1 310 ? -6.297 54.281 28.406 1 42.56 310 ASN A C 1
ATOM 2512 O O . ASN A 1 310 ? -5.23 53.656 28.422 1 42.56 310 ASN A O 1
ATOM 2516 N N . THR A 1 311 ? -7.406 53.656 28.125 1 43.56 311 THR A N 1
ATOM 2517 C CA . THR A 1 311 ? -7.555 52.312 27.547 1 43.56 311 THR A CA 1
ATOM 2518 C C . THR A 1 311 ? -6.895 52.25 26.172 1 43.56 311 THR A C 1
ATOM 2520 O O . THR A 1 311 ? -6.57 51.156 25.688 1 43.56 311 THR A O 1
ATOM 2523 N N . LEU A 1 312 ? -6.852 53.312 25.578 1 51.03 312 LEU A N 1
ATOM 2524 C CA . LEU A 1 312 ? -6.281 53.469 24.25 1 51.03 312 LEU A CA 1
ATOM 2525 C C . LEU A 1 312 ? -4.785 53.188 24.266 1 51.03 312 LEU A C 1
ATOM 2527 O O . LEU A 1 312 ? -4.262 52.562 23.328 1 51.03 312 LEU A O 1
ATOM 2531 N N . SER A 1 313 ? -4.188 53.531 25.516 1 60.88 313 SER A N 1
ATOM 2532 C CA . SER A 1 313 ? -2.738 53.375 25.547 1 60.88 313 SER A CA 1
ATOM 2533 C C . SER A 1 313 ? -2.348 51.906 25.656 1 60.88 313 SER A C 1
ATOM 2535 O O . SER A 1 313 ? -1.428 51.469 24.969 1 60.88 313 SER A O 1
ATOM 2537 N N . LYS A 1 314 ? -3.168 51.188 26.5 1 65.12 314 LYS A N 1
ATOM 2538 C CA . LYS A 1 314 ? -2.861 49.75 26.656 1 65.12 314 LYS A CA 1
ATOM 2539 C C . LYS A 1 314 ? -3.139 49 25.375 1 65.12 314 LYS A C 1
ATOM 2541 O O . LYS A 1 314 ? -2.371 48.094 25 1 65.12 314 LYS A O 1
ATOM 2546 N N . ASP A 1 315 ? -4.098 49.375 24.812 1 77.19 315 ASP A N 1
ATOM 2547 C CA . ASP A 1 315 ? -4.477 48.719 23.547 1 77.19 315 ASP A CA 1
ATOM 2548 C C . ASP A 1 315 ? -3.441 49.031 22.453 1 77.19 315 ASP A C 1
ATOM 2550 O O . ASP A 1 315 ? -3.131 48.156 21.641 1 77.19 315 ASP A O 1
ATOM 2554 N N . LEU A 1 316 ? -2.926 50.156 22.625 1 82.44 316 LEU A N 1
ATOM 2555 C CA . LEU A 1 316 ? -1.898 50.531 21.656 1 82.44 316 LEU A CA 1
ATOM 2556 C C . LEU A 1 316 ? -0.61 49.75 21.891 1 82.44 316 LEU A C 1
ATOM 2558 O O . LEU A 1 316 ? 0.061 49.344 20.953 1 82.44 316 LEU A O 1
ATOM 2562 N N . THR A 1 317 ? -0.378 49.625 23.156 1 85.62 317 THR A N 1
ATOM 2563 C CA . THR A 1 317 ? 0.817 48.875 23.516 1 85.62 317 THR A CA 1
ATOM 2564 C C . THR A 1 317 ? 0.679 47.406 23.094 1 85.62 317 THR A C 1
ATOM 2566 O O . THR A 1 317 ? 1.621 46.812 22.547 1 85.62 317 THR A O 1
ATOM 2569 N N . ARG A 1 318 ? -0.468 46.906 23.359 1 88 318 ARG A N 1
ATOM 2570 C CA . ARG A 1 318 ? -0.727 45.531 22.969 1 88 318 ARG A CA 1
ATOM 2571 C C . ARG A 1 318 ? -0.633 45.344 21.469 1 88 318 ARG A C 1
ATOM 2573 O O . ARG A 1 318 ? -0.089 44.344 20.984 1 88 318 ARG A O 1
ATOM 2580 N N . GLN A 1 319 ? -1.145 46.219 20.766 1 90.38 319 GLN A N 1
ATOM 2581 C CA . GLN A 1 319 ? -1.082 46.156 19.312 1 90.38 319 GLN A CA 1
ATOM 2582 C C . GLN A 1 319 ? 0.358 46.281 18.812 1 90.38 319 GLN A C 1
ATOM 2584 O O . GLN A 1 319 ? 0.749 45.594 17.859 1 90.38 319 GLN A O 1
ATOM 2589 N N . ALA A 1 320 ? 1.032 47.125 19.516 1 92.69 320 ALA A N 1
ATOM 2590 C CA . ALA A 1 320 ? 2.436 47.312 19.156 1 92.69 320 ALA A CA 1
ATOM 2591 C C . ALA A 1 320 ? 3.227 46.031 19.406 1 92.69 320 ALA A C 1
ATOM 2593 O O . ALA A 1 320 ? 4.105 45.656 18.609 1 92.69 320 ALA A O 1
ATOM 2594 N N . MET A 1 321 ? 2.934 45.406 20.484 1 94.31 321 MET A N 1
ATOM 2595 C CA . MET A 1 321 ? 3.607 44.156 20.797 1 94.31 321 MET A CA 1
ATOM 2596 C C . MET A 1 321 ? 3.248 43.062 19.797 1 94.31 321 MET A C 1
ATOM 2598 O O . MET A 1 321 ? 4.098 42.25 19.422 1 94.31 321 MET A O 1
ATOM 2602 N N . PHE A 1 322 ? 1.996 43.062 19.453 1 95.75 322 PHE A N 1
ATOM 2603 C CA . PHE A 1 322 ? 1.541 42.125 18.453 1 95.75 322 PHE A CA 1
ATOM 2604 C C . PHE A 1 322 ? 2.289 42.312 17.141 1 95.75 322 PHE A C 1
ATOM 2606 O O . PHE A 1 322 ? 2.795 41.375 16.547 1 95.75 322 PHE A O 1
ATOM 2613 N N . VAL A 1 323 ? 2.348 43.531 16.688 1 95.75 323 VAL A N 1
ATOM 2614 C CA . VAL A 1 323 ? 3.016 43.844 15.43 1 95.75 323 VAL A CA 1
ATOM 2615 C C . VAL A 1 323 ? 4.488 43.438 15.508 1 95.75 323 VAL A C 1
ATOM 2617 O O . VAL A 1 323 ? 5.039 42.875 14.562 1 95.75 323 VAL A O 1
ATOM 2620 N N . ASP A 1 324 ? 5.102 43.75 16.609 1 96.5 324 ASP A N 1
ATOM 2621 C CA . ASP A 1 324 ? 6.496 43.375 16.812 1 96.5 324 ASP A CA 1
ATOM 2622 C C . ASP A 1 324 ? 6.676 41.844 16.766 1 96.5 324 ASP A C 1
ATOM 2624 O O . ASP A 1 324 ? 7.648 41.375 16.188 1 96.5 324 ASP A O 1
ATOM 2628 N N . PHE A 1 325 ? 5.809 41.219 17.391 1 97.75 325 PHE A N 1
ATOM 2629 C CA . PHE A 1 325 ? 5.836 39.75 17.422 1 97.75 325 PHE A CA 1
ATOM 2630 C C . PHE A 1 325 ? 5.766 39.188 16.016 1 97.75 325 PHE A C 1
ATOM 2632 O O . PHE A 1 325 ? 6.598 38.344 15.625 1 97.75 325 PHE A O 1
ATOM 2639 N N . VAL A 1 326 ? 4.824 39.594 15.219 1 98.25 326 VAL A N 1
ATOM 2640 C CA . VAL A 1 326 ? 4.629 39.094 13.859 1 98.25 326 VAL A CA 1
ATOM 2641 C C . VAL A 1 326 ? 5.844 39.438 13 1 98.25 326 VAL A C 1
ATOM 2643 O O . VAL A 1 326 ? 6.309 38.625 12.211 1 98.25 326 VAL A O 1
ATOM 2646 N N . ARG A 1 327 ? 6.309 40.625 13.195 1 97.62 327 ARG A N 1
ATOM 2647 C CA . ARG A 1 327 ? 7.488 41.062 12.453 1 97.62 327 ARG A CA 1
ATOM 2648 C C . ARG A 1 327 ? 8.672 40.125 12.727 1 97.62 327 ARG A C 1
ATOM 2650 O O . ARG A 1 327 ? 9.438 39.812 11.82 1 97.62 327 ARG A O 1
ATOM 2657 N N . LYS A 1 328 ? 8.828 39.781 13.938 1 98.25 328 LYS A N 1
ATOM 2658 C CA . LYS A 1 328 ? 9.93 38.906 14.305 1 98.25 328 LYS A CA 1
ATOM 2659 C C . LYS A 1 328 ? 9.773 37.531 13.664 1 98.25 328 LYS A C 1
ATOM 2661 O O . LYS A 1 328 ? 10.75 36.969 13.172 1 98.25 328 LYS A O 1
ATOM 2666 N N . LEU A 1 329 ? 8.578 37.031 13.695 1 98.75 329 LEU A N 1
ATOM 2667 C CA . LEU A 1 329 ? 8.336 35.719 13.086 1 98.75 329 LEU A CA 1
ATOM 2668 C C . LEU A 1 329 ? 8.555 35.75 11.578 1 98.75 329 LEU A C 1
ATOM 2670 O O . LEU A 1 329 ? 8.938 34.75 10.969 1 98.75 329 LEU A O 1
ATOM 2674 N N . LEU A 1 330 ? 8.352 36.938 10.977 1 98.62 330 LEU A N 1
ATOM 2675 C CA . LEU A 1 330 ? 8.43 37.094 9.523 1 98.62 330 LEU A CA 1
ATOM 2676 C C . LEU A 1 330 ? 9.75 37.75 9.125 1 98.62 330 LEU A C 1
ATOM 2678 O O . LEU A 1 330 ? 9.812 38.469 8.141 1 98.62 330 LEU A O 1
ATOM 2682 N N . THR A 1 331 ? 10.68 37.562 9.969 1 98.44 331 THR A N 1
ATOM 2683 C CA . THR A 1 331 ? 12.031 37.938 9.586 1 98.44 331 THR A CA 1
ATOM 2684 C C . THR A 1 331 ? 12.539 37.031 8.453 1 98.44 331 THR A C 1
ATOM 2686 O O . THR A 1 331 ? 12.562 35.812 8.586 1 98.44 331 THR A O 1
ATOM 2689 N N . ILE A 1 332 ? 13 37.625 7.375 1 98.19 332 ILE A N 1
ATOM 2690 C CA . ILE A 1 332 ? 13.359 36.875 6.164 1 98.19 332 ILE A CA 1
ATOM 2691 C C . ILE A 1 332 ? 14.539 35.969 6.449 1 98.19 332 ILE A C 1
ATOM 2693 O O . ILE A 1 332 ? 14.508 34.781 6.074 1 98.19 332 ILE A O 1
ATOM 2697 N N . ASP A 1 333 ? 15.578 36.406 7.145 1 97.94 333 ASP A N 1
ATOM 2698 C CA . ASP A 1 333 ? 16.766 35.625 7.457 1 97.94 333 ASP A CA 1
ATOM 2699 C C . ASP A 1 333 ? 16.484 34.625 8.555 1 97.94 333 ASP A C 1
ATOM 2701 O O . ASP A 1 333 ? 16.266 34.969 9.711 1 97.94 333 ASP A O 1
ATOM 2705 N N . PRO A 1 334 ? 16.562 33.375 8.211 1 97.88 334 PRO A N 1
ATOM 2706 C CA . PRO A 1 334 ? 16.234 32.375 9.227 1 97.88 334 PRO A CA 1
ATOM 2707 C C . PRO A 1 334 ? 17.234 32.344 10.383 1 97.88 334 PRO A C 1
ATOM 2709 O O . PRO A 1 334 ? 16.906 31.891 11.477 1 97.88 334 PRO A O 1
ATOM 2712 N N . GLU A 1 335 ? 18.375 32.875 10.219 1 97.19 335 GLU A N 1
ATOM 2713 C CA . GLU A 1 335 ? 19.375 32.906 11.281 1 97.19 335 GLU A CA 1
ATOM 2714 C C . GLU A 1 335 ? 19 33.906 12.375 1 97.19 335 GLU A C 1
ATOM 2716 O O . GLU A 1 335 ? 19.422 33.781 13.523 1 97.19 335 GLU A O 1
ATOM 2721 N N . VAL A 1 336 ? 18.234 34.844 11.938 1 97.62 336 VAL A N 1
ATOM 2722 C CA . VAL A 1 336 ? 17.812 35.906 12.859 1 97.62 336 VAL A CA 1
ATOM 2723 C C . VAL A 1 336 ? 16.406 35.625 13.367 1 97.62 336 VAL A C 1
ATOM 2725 O O . VAL A 1 336 ? 16 36.125 14.414 1 97.62 336 VAL A O 1
ATOM 2728 N N . ARG A 1 337 ? 15.656 34.844 12.625 1 98.31 337 ARG A N 1
ATOM 2729 C CA . ARG A 1 337 ? 14.281 34.5 13 1 98.31 337 ARG A CA 1
ATOM 2730 C C . ARG A 1 337 ? 14.258 33.656 14.289 1 98.31 337 ARG A C 1
ATOM 2732 O O . ARG A 1 337 ? 15.094 32.781 14.484 1 98.31 337 ARG A O 1
ATOM 2739 N N . PRO A 1 338 ? 13.328 33.969 15.188 1 98.56 338 PRO A N 1
ATOM 2740 C CA . PRO A 1 338 ? 13.312 33.25 16.469 1 98.56 338 PRO A CA 1
ATOM 2741 C C . PRO A 1 338 ? 12.898 31.797 16.312 1 98.56 338 PRO A C 1
ATOM 2743 O O . PRO A 1 338 ? 12.156 31.453 15.391 1 98.56 338 PRO A O 1
ATOM 2746 N N . THR A 1 339 ? 13.383 30.969 17.203 1 98.56 339 THR A N 1
ATOM 2747 C CA . THR A 1 339 ? 12.852 29.625 17.391 1 98.56 339 THR A CA 1
ATOM 2748 C C . THR A 1 339 ? 11.492 29.656 18.094 1 98.56 339 THR A C 1
ATOM 2750 O O . THR A 1 339 ? 11.07 30.719 18.578 1 98.56 339 THR A O 1
ATOM 2753 N N . ALA A 1 340 ? 10.859 28.516 18.078 1 98.56 340 ALA A N 1
ATOM 2754 C CA . ALA A 1 340 ? 9.586 28.438 18.797 1 98.56 340 ALA A CA 1
ATOM 2755 C C . ALA A 1 340 ? 9.766 28.797 20.266 1 98.56 340 ALA A C 1
ATOM 2757 O O . ALA A 1 340 ? 8.961 29.547 20.844 1 98.56 340 ALA A O 1
ATOM 2758 N N . GLY A 1 341 ? 10.828 28.312 20.844 1 98.12 341 GLY A N 1
ATOM 2759 C CA . GLY A 1 341 ? 11.117 28.641 22.234 1 98.12 341 GLY A CA 1
ATOM 2760 C C . GLY A 1 341 ? 11.344 30.125 22.469 1 98.12 341 GLY A C 1
ATOM 2761 O O . GLY A 1 341 ? 10.828 30.688 23.438 1 98.12 341 GLY A O 1
ATOM 2762 N N . GLN A 1 342 ? 12.102 30.75 21.641 1 98.31 342 GLN A N 1
ATOM 2763 C CA . GLN A 1 342 ? 12.375 32.188 21.766 1 98.31 342 GLN A CA 1
ATOM 2764 C C . GLN A 1 342 ? 11.102 33 21.562 1 98.31 342 GLN A C 1
ATOM 2766 O O . GLN A 1 342 ? 10.883 34 22.25 1 98.31 342 GLN A O 1
ATOM 2771 N N . ALA A 1 343 ? 10.297 32.562 20.609 1 98.5 343 ALA A N 1
ATOM 2772 C CA . ALA A 1 343 ? 9.047 33.25 20.344 1 98.5 343 ALA A CA 1
ATOM 2773 C C . ALA A 1 343 ? 8.117 33.188 21.547 1 98.5 343 ALA A C 1
ATOM 2775 O O . ALA A 1 343 ? 7.371 34.125 21.812 1 98.5 343 ALA A O 1
ATOM 2776 N N . LEU A 1 344 ? 8.156 32.125 22.312 1 98 344 LEU A N 1
ATOM 2777 C CA . LEU A 1 344 ? 7.324 31.922 23.5 1 98 344 LEU A CA 1
ATOM 2778 C C . LEU A 1 344 ? 7.699 32.906 24.594 1 98 344 LEU A C 1
ATOM 2780 O O . LEU A 1 344 ? 6.898 33.188 25.484 1 98 344 LEU A O 1
ATOM 2784 N N . GLU A 1 345 ? 8.844 33.5 24.484 1 97.38 345 GLU A N 1
ATOM 2785 C CA . GLU A 1 345 ? 9.336 34.438 25.5 1 97.38 345 GLU A CA 1
ATOM 2786 C C . GLU A 1 345 ? 8.969 35.875 25.141 1 97.38 345 GLU A C 1
ATOM 2788 O O . GLU A 1 345 ? 9.164 36.781 25.953 1 97.38 345 GLU A O 1
ATOM 2793 N N . HIS A 1 346 ? 8.438 36.062 24.031 1 97.25 346 HIS A N 1
ATOM 2794 C CA . HIS A 1 346 ? 8.078 37.406 23.625 1 97.25 346 HIS A CA 1
ATOM 2795 C C . HIS A 1 346 ? 7.031 38 24.562 1 97.25 346 HIS A C 1
ATOM 2797 O O . HIS A 1 346 ? 6.109 37.312 25 1 97.25 346 HIS A O 1
ATOM 2803 N N . PRO A 1 347 ? 7.004 39.312 24.797 1 95.12 347 PRO A N 1
ATOM 2804 C CA . PRO A 1 347 ? 6.094 39.969 25.734 1 95.12 347 PRO A CA 1
ATOM 2805 C C . PRO A 1 347 ? 4.629 39.812 25.344 1 95.12 347 PRO A C 1
ATOM 2807 O O . PRO A 1 347 ? 3.748 39.781 26.203 1 95.12 347 PRO A O 1
ATOM 2810 N N . TRP A 1 348 ? 4.395 39.719 24.078 1 95.19 348 TRP A N 1
ATOM 2811 C CA . TRP A 1 348 ? 3.014 39.594 23.625 1 95.19 348 TRP A CA 1
ATOM 2812 C C . TRP A 1 348 ? 2.383 38.312 24.156 1 95.19 348 TRP A C 1
ATOM 2814 O O . TRP A 1 348 ? 1.161 38.219 24.297 1 95.19 348 TRP A O 1
ATOM 2824 N N . MET A 1 349 ? 3.164 37.312 24.469 1 93.62 349 MET A N 1
ATOM 2825 C CA . MET A 1 349 ? 2.674 36.031 24.938 1 93.62 349 MET A CA 1
ATOM 2826 C C . MET A 1 349 ? 2.086 36.125 26.328 1 93.62 349 MET A C 1
ATOM 2828 O O . MET A 1 349 ? 1.345 35.25 26.766 1 93.62 349 MET A O 1
ATOM 2832 N N . LYS A 1 350 ? 2.42 37.156 27.031 1 87.38 350 LYS A N 1
ATOM 2833 C CA . LYS A 1 350 ? 1.892 37.375 28.375 1 87.38 350 LYS A CA 1
ATOM 2834 C C . LYS A 1 350 ? 0.387 37.625 28.344 1 87.38 350 LYS A C 1
ATOM 2836 O O . LYS A 1 350 ? -0.296 37.469 29.359 1 87.38 350 LYS A O 1
ATOM 2841 N N . TYR A 1 351 ? -0.004 38 27.203 1 82.25 351 TYR A N 1
ATOM 2842 C CA . TYR A 1 351 ? -1.426 38.281 27.078 1 82.25 351 TYR A CA 1
ATOM 2843 C C . TYR A 1 351 ? -2.215 37.031 26.719 1 82.25 351 TYR A C 1
ATOM 2845 O O . TYR A 1 351 ? -3.445 37.062 26.641 1 82.25 351 TYR A O 1
ATOM 2853 N N . ALA A 1 352 ? -1.519 36 26.578 1 80.25 352 ALA A N 1
ATOM 2854 C CA . ALA A 1 352 ? -2.172 34.75 26.219 1 80.25 352 ALA A CA 1
ATOM 2855 C C . ALA A 1 352 ? -3.021 34.219 27.375 1 80.25 352 ALA A C 1
ATOM 2857 O O . ALA A 1 352 ? -2.488 33.75 28.375 1 80.25 352 ALA A O 1
ATOM 2858 N N . SER A 1 353 ? -4.156 34.625 27.484 1 71 353 SER A N 1
ATOM 2859 C CA . SER A 1 353 ? -5.129 34.156 28.469 1 71 353 SER A CA 1
ATOM 2860 C C . SER A 1 353 ? -6.426 33.719 27.797 1 71 353 SER A C 1
ATOM 2862 O O . SER A 1 353 ? -6.867 34.344 26.828 1 71 353 SER A O 1
ATOM 2864 N N . ALA A 1 354 ? -6.887 32.438 28.219 1 61.44 354 ALA A N 1
ATOM 2865 C CA . ALA A 1 354 ? -8.156 31.953 27.672 1 61.44 354 ALA A CA 1
ATOM 2866 C C . ALA A 1 354 ? -9.312 32.844 28.125 1 61.44 354 ALA A C 1
ATOM 2868 O O . ALA A 1 354 ? -9.266 33.438 29.203 1 61.44 354 ALA A O 1
ATOM 2869 N N . ASP B 1 1 ? -18.562 -11.445 7.109 1 86.44 1 ASP B N 1
ATOM 2870 C CA . ASP B 1 1 ? -17.5 -11.695 8.078 1 86.44 1 ASP B CA 1
ATOM 2871 C C . ASP B 1 1 ? -16.203 -11.039 7.641 1 86.44 1 ASP B C 1
ATOM 2873 O O . ASP B 1 1 ? -15.867 -11.023 6.453 1 86.44 1 ASP B O 1
ATOM 2877 N N . LEU B 1 2 ? -15.586 -10.32 8.555 1 92.25 2 LEU B N 1
ATOM 2878 C CA . LEU B 1 2 ? -14.312 -9.656 8.289 1 92.25 2 LEU B CA 1
ATOM 2879 C C . LEU B 1 2 ? -13.156 -10.438 8.906 1 92.25 2 LEU B C 1
ATOM 2881 O O . LEU B 1 2 ? -13.32 -11.07 9.953 1 92.25 2 LEU B O 1
ATOM 2885 N N . GLU B 1 3 ? -12.117 -10.5 8.258 1 93.81 3 GLU B N 1
ATOM 2886 C CA . GLU B 1 3 ? -10.852 -11.047 8.727 1 93.81 3 GLU B CA 1
ATOM 2887 C C . GLU B 1 3 ? -9.734 -10.016 8.641 1 93.81 3 GLU B C 1
ATOM 2889 O O . GLU B 1 3 ? -9.945 -8.906 8.133 1 93.81 3 GLU B O 1
ATOM 2894 N N . TYR B 1 4 ? -8.633 -10.344 9.289 1 94 4 TYR B N 1
ATOM 2895 C CA . TYR B 1 4 ? -7.508 -9.414 9.188 1 94 4 TYR B CA 1
ATOM 2896 C C . TYR B 1 4 ? -6.18 -10.156 9.289 1 94 4 TYR B C 1
ATOM 2898 O O . TYR B 1 4 ? -6.129 -11.289 9.781 1 94 4 TYR B O 1
ATOM 2906 N N . PHE B 1 5 ? -5.172 -9.68 8.758 1 95.44 5 PHE B N 1
ATOM 2907 C CA . PHE B 1 5 ? -3.781 -10.008 9.047 1 95.44 5 PHE B CA 1
ATOM 2908 C C . PHE B 1 5 ? -2.941 -8.742 9.172 1 95.44 5 PHE B C 1
ATOM 2910 O O . PHE B 1 5 ? -3.414 -7.641 8.867 1 95.44 5 PHE B O 1
ATOM 2917 N N . TYR B 1 6 ? -1.723 -8.844 9.672 1 97.62 6 TYR B N 1
ATOM 2918 C CA . TYR B 1 6 ? -0.867 -7.688 9.914 1 97.62 6 TYR B CA 1
ATOM 2919 C C . TYR B 1 6 ? 0.291 -7.652 8.922 1 97.62 6 TYR B C 1
ATOM 2921 O O . TYR B 1 6 ? 1.001 -8.641 8.758 1 97.62 6 TYR B O 1
ATOM 2929 N N . LEU B 1 7 ? 0.4 -6.57 8.273 1 98.31 7 LEU B N 1
ATOM 2930 C CA . LEU B 1 7 ? 1.539 -6.324 7.395 1 98.31 7 LEU B CA 1
ATOM 2931 C C . LEU B 1 7 ? 2.635 -5.559 8.133 1 98.31 7 LEU B C 1
ATOM 2933 O O . LEU B 1 7 ? 2.457 -4.387 8.477 1 98.31 7 LEU B O 1
ATOM 2937 N N . PRO B 1 8 ? 3.797 -6.184 8.438 1 98.06 8 PRO B N 1
ATOM 2938 C CA . PRO B 1 8 ? 4.902 -5.426 9.031 1 98.06 8 PRO B CA 1
ATOM 2939 C C . PRO B 1 8 ? 5.469 -4.371 8.094 1 98.06 8 PRO B C 1
ATOM 2941 O O . PRO B 1 8 ? 5.816 -4.68 6.949 1 98.06 8 PRO B O 1
ATOM 2944 N N . ILE B 1 9 ? 5.477 -3.191 8.453 1 98 9 ILE B N 1
ATOM 2945 C CA . ILE B 1 9 ? 6.137 -2.098 7.75 1 98 9 ILE B CA 1
ATOM 2946 C C . ILE B 1 9 ? 7.52 -1.856 8.352 1 98 9 ILE B C 1
ATOM 2948 O O . ILE B 1 9 ? 7.633 -1.403 9.492 1 98 9 ILE B O 1
ATOM 2952 N N . ILE B 1 10 ? 8.578 -2.176 7.645 1 97.12 10 ILE B N 1
ATOM 2953 C CA . ILE B 1 10 ? 9.953 -2.061 8.133 1 97.12 10 ILE B CA 1
ATOM 2954 C C . ILE B 1 10 ? 10.617 -0.842 7.5 1 97.12 10 ILE B C 1
ATOM 2956 O O . ILE B 1 10 ? 10.625 -0.693 6.273 1 97.12 10 ILE B O 1
ATOM 2960 N N . PHE B 1 11 ? 11.172 0.02 8.266 1 94.19 11 PHE B N 1
ATOM 2961 C CA . PHE B 1 11 ? 11.734 1.26 7.742 1 94.19 11 PHE B CA 1
ATOM 2962 C C . PHE B 1 11 ? 12.945 1.693 8.555 1 94.19 11 PHE B C 1
ATOM 2964 O O . PHE B 1 11 ? 13.188 1.166 9.641 1 94.19 11 PHE B O 1
ATOM 2971 N N . LYS B 1 12 ? 13.75 2.584 8.023 1 92.31 12 LYS B N 1
ATOM 2972 C CA . LYS B 1 12 ? 14.898 3.15 8.727 1 92.31 12 LYS B CA 1
ATOM 2973 C C . LYS B 1 12 ? 14.461 4.18 9.758 1 92.31 12 LYS B C 1
ATOM 2975 O O . LYS B 1 12 ? 13.57 4.992 9.5 1 92.31 12 LYS B O 1
ATOM 2980 N N . SER B 1 13 ? 15.078 4.164 10.844 1 91.19 13 SER B N 1
ATOM 2981 C CA . SER B 1 13 ? 14.758 5.098 11.914 1 91.19 13 SER B CA 1
ATOM 2982 C C . SER B 1 13 ? 15.133 6.527 11.531 1 91.19 13 SER B C 1
ATOM 2984 O O . SER B 1 13 ? 16.188 6.762 10.93 1 91.19 13 SER B O 1
ATOM 2986 N N . HIS B 1 14 ? 14.203 7.441 11.844 1 90.88 14 HIS B N 1
ATOM 2987 C CA . HIS B 1 14 ? 14.438 8.875 11.734 1 90.88 14 HIS B CA 1
ATOM 2988 C C . HIS B 1 14 ? 14.68 9.289 10.281 1 90.88 14 HIS B C 1
ATOM 2990 O O . HIS B 1 14 ? 15.586 10.07 10 1 90.88 14 HIS B O 1
ATOM 2996 N N . VAL B 1 15 ? 14.062 8.602 9.438 1 90.62 15 VAL B N 1
ATOM 2997 C CA . VAL B 1 15 ? 14.102 8.945 8.023 1 90.62 15 VAL B CA 1
ATOM 2998 C C . VAL B 1 15 ? 12.68 9.023 7.469 1 90.62 15 VAL B C 1
ATOM 3000 O O . VAL B 1 15 ? 11.836 8.172 7.781 1 90.62 15 VAL B O 1
ATOM 3003 N N . THR B 1 16 ? 12.344 10 6.801 1 88.5 16 THR B N 1
ATOM 3004 C CA . THR B 1 16 ? 11.102 10.133 6.055 1 88.5 16 THR B CA 1
ATOM 3005 C C . THR B 1 16 ? 11.375 10.461 4.59 1 88.5 16 THR B C 1
ATOM 3007 O O . THR B 1 16 ? 12.523 10.711 4.211 1 88.5 16 THR B O 1
ATOM 3010 N N . GLY B 1 17 ? 10.305 10.391 3.748 1 84.75 17 GLY B N 1
ATOM 3011 C CA . GLY B 1 17 ? 10.43 10.75 2.344 1 84.75 17 GLY B CA 1
ATOM 3012 C C . GLY B 1 17 ? 10.445 9.547 1.419 1 84.75 17 GLY B C 1
ATOM 3013 O O . GLY B 1 17 ? 10.617 8.414 1.869 1 84.75 17 GLY B O 1
ATOM 3014 N N . PHE B 1 18 ? 10.352 9.797 0.169 1 77.94 18 PHE B N 1
ATOM 3015 C CA . PHE B 1 18 ? 10.25 8.758 -0.856 1 77.94 18 PHE B CA 1
ATOM 3016 C C . PHE B 1 18 ? 11.617 8.172 -1.172 1 77.94 18 PHE B C 1
ATOM 3018 O O . PHE B 1 18 ? 12.641 8.852 -1.046 1 77.94 18 PHE B O 1
ATOM 3025 N N . GLU B 1 19 ? 11.523 6.98 -1.536 1 82.88 19 GLU B N 1
ATOM 3026 C CA . GLU B 1 19 ? 12.727 6.359 -2.09 1 82.88 19 GLU B CA 1
ATOM 3027 C C . GLU B 1 19 ? 13.164 7.059 -3.373 1 82.88 19 GLU B C 1
ATOM 3029 O O . GLU B 1 19 ? 12.328 7.488 -4.168 1 82.88 19 GLU B O 1
ATOM 3034 N N . PRO B 1 20 ? 14.391 7.156 -3.59 1 75.88 20 PRO B N 1
ATOM 3035 C CA . PRO B 1 20 ? 14.914 7.867 -4.758 1 75.88 20 PRO B CA 1
ATOM 3036 C C . PRO B 1 20 ? 14.555 7.188 -6.074 1 75.88 20 PRO B C 1
ATOM 3038 O O . PRO B 1 20 ? 14.461 7.852 -7.109 1 75.88 20 PRO B O 1
ATOM 3041 N N . THR B 1 21 ? 14.398 5.867 -6.027 1 78.25 21 THR B N 1
ATOM 3042 C CA . THR B 1 21 ? 14.078 5.121 -7.242 1 78.25 21 THR B CA 1
ATOM 3043 C C . THR B 1 21 ? 12.711 4.457 -7.125 1 78.25 21 THR B C 1
ATOM 3045 O O . THR B 1 21 ? 12.297 4.066 -6.035 1 78.25 21 THR B O 1
ATOM 3048 N N . LYS B 1 22 ? 12.18 4.324 -8.305 1 81.88 22 LYS B N 1
ATOM 3049 C CA . LYS B 1 22 ? 10.844 3.736 -8.336 1 81.88 22 LYS B CA 1
ATOM 3050 C C . LYS B 1 22 ? 10.891 2.25 -7.996 1 81.88 22 LYS B C 1
ATOM 3052 O O . LYS B 1 22 ? 10.125 1.781 -7.152 1 81.88 22 LYS B O 1
ATOM 3057 N N . ASP B 1 23 ? 11.828 1.574 -8.727 1 85.81 23 ASP B N 1
ATOM 3058 C CA . ASP B 1 23 ? 11.883 0.135 -8.484 1 85.81 23 ASP B CA 1
ATOM 3059 C C . ASP B 1 23 ? 13.078 -0.236 -7.621 1 85.81 23 ASP B C 1
ATOM 3061 O O . ASP B 1 23 ? 14.164 0.334 -7.777 1 85.81 23 ASP B O 1
ATOM 3065 N N . LEU B 1 24 ? 12.914 -1.098 -6.746 1 89.12 24 LEU B N 1
ATOM 3066 C CA . LEU B 1 24 ? 13.93 -1.592 -5.824 1 89.12 24 LEU B CA 1
ATOM 3067 C C . LEU B 1 24 ? 14.758 -2.699 -6.469 1 89.12 24 LEU B C 1
ATOM 3069 O O . LEU B 1 24 ? 14.203 -3.672 -6.988 1 89.12 24 LEU B O 1
ATOM 3073 N N . PHE B 1 25 ? 15.961 -2.494 -6.613 1 91.38 25 PHE B N 1
ATOM 3074 C CA . PHE B 1 25 ? 16.906 -3.51 -7.047 1 91.38 25 PHE B CA 1
ATOM 3075 C C . PHE B 1 25 ? 17.781 -3.967 -5.883 1 91.38 25 PHE B C 1
ATOM 3077 O O . PHE B 1 25 ? 18.453 -3.154 -5.246 1 91.38 25 PHE B O 1
ATOM 3084 N N . LEU B 1 26 ? 17.734 -5.27 -5.629 1 95.12 26 LEU B N 1
ATOM 3085 C CA . LEU B 1 26 ? 18.531 -5.801 -4.52 1 95.12 26 LEU B CA 1
ATOM 3086 C C . LEU B 1 26 ? 19.891 -6.273 -5.004 1 95.12 26 LEU B C 1
ATOM 3088 O O . LEU B 1 26 ? 20 -7.297 -5.688 1 95.12 26 LEU B O 1
ATOM 3092 N N . GLU B 1 27 ? 20.875 -5.594 -4.547 1 94.81 27 GLU B N 1
ATOM 3093 C CA . GLU B 1 27 ? 22.234 -5.918 -4.977 1 94.81 27 GLU B CA 1
ATOM 3094 C C . GLU B 1 27 ? 22.797 -7.078 -4.168 1 94.81 27 GLU B C 1
ATOM 3096 O O . GLU B 1 27 ? 22.594 -7.152 -2.953 1 94.81 27 GLU B O 1
ATOM 3101 N N . GLN B 1 28 ? 23.516 -7.957 -4.883 1 96.69 28 GLN B N 1
ATOM 3102 C CA . GLN B 1 28 ? 24.188 -9.07 -4.223 1 96.69 28 GLN B CA 1
ATOM 3103 C C . GLN B 1 28 ? 25.094 -8.586 -3.094 1 96.69 28 GLN B C 1
ATOM 3105 O O . GLN B 1 28 ? 25.812 -7.598 -3.252 1 96.69 28 GLN B O 1
ATOM 3110 N N . GLY B 1 29 ? 24.984 -9.242 -1.993 1 97.06 29 GLY B N 1
ATOM 3111 C CA . GLY B 1 29 ? 25.828 -8.891 -0.863 1 97.06 29 GLY B CA 1
ATOM 3112 C C . GLY B 1 29 ? 25.141 -7.973 0.13 1 97.06 29 GLY B C 1
ATOM 3113 O O . GLY B 1 29 ? 25.578 -7.844 1.272 1 97.06 29 GLY B O 1
ATOM 3114 N N . ASN B 1 30 ? 24.094 -7.332 -0.266 1 96.56 30 ASN B N 1
ATOM 3115 C CA . ASN B 1 30 ? 23.359 -6.441 0.632 1 96.56 30 ASN B CA 1
ATOM 3116 C C . ASN B 1 30 ? 22.391 -7.211 1.516 1 96.56 30 ASN B C 1
ATOM 3118 O O . ASN B 1 30 ? 21.969 -8.32 1.173 1 96.56 30 ASN B O 1
ATOM 3122 N N . ILE B 1 31 ? 22.125 -6.641 2.605 1 97.38 31 ILE B N 1
ATOM 3123 C CA . ILE B 1 31 ? 21.172 -7.219 3.535 1 97.38 31 ILE B CA 1
ATOM 3124 C C . ILE B 1 31 ? 19.859 -6.438 3.469 1 97.38 31 ILE B C 1
ATOM 3126 O O . ILE B 1 31 ? 19.844 -5.223 3.672 1 97.38 31 ILE B O 1
ATOM 3130 N N . VAL B 1 32 ? 18.75 -7.102 3.18 1 96.88 32 VAL B N 1
ATOM 3131 C CA . VAL B 1 32 ? 17.422 -6.508 3.062 1 96.88 32 VAL B CA 1
ATOM 3132 C C . VAL B 1 32 ? 16.688 -6.613 4.398 1 96.88 32 VAL B C 1
ATOM 3134 O O . VAL B 1 32 ? 16.641 -7.688 5 1 96.88 32 VAL B O 1
ATOM 3137 N N . ALA B 1 33 ? 16.141 -5.504 4.82 1 96.75 33 ALA B N 1
ATOM 3138 C CA . ALA B 1 33 ? 15.336 -5.438 6.039 1 96.75 33 ALA B CA 1
ATOM 3139 C C . ALA B 1 33 ? 16.094 -5.996 7.234 1 96.75 33 ALA B C 1
ATOM 3141 O O . ALA B 1 33 ? 15.516 -6.633 8.109 1 96.75 33 ALA B O 1
ATOM 3142 N N . GLY B 1 34 ? 17.422 -5.941 7.227 1 96.31 34 GLY B N 1
ATOM 3143 C CA . GLY B 1 34 ? 18.266 -6.355 8.344 1 96.31 34 GLY B CA 1
ATOM 3144 C C . GLY B 1 34 ? 18.297 -7.859 8.539 1 96.31 34 GLY B C 1
ATOM 3145 O O . GLY B 1 34 ? 18.766 -8.344 9.57 1 96.31 34 GLY B O 1
ATOM 3146 N N . GLN B 1 35 ? 17.859 -8.586 7.613 1 97.69 35 GLN B N 1
ATOM 3147 C CA . GLN B 1 35 ? 17.688 -10.008 7.895 1 97.69 35 GLN B CA 1
ATOM 3148 C C . GLN B 1 35 ? 18.094 -10.859 6.695 1 97.69 35 GLN B C 1
ATOM 3150 O O . GLN B 1 35 ? 18.672 -11.93 6.859 1 97.69 35 GLN B O 1
ATOM 3155 N N . TYR B 1 36 ? 17.875 -10.484 5.469 1 98.56 36 TYR B N 1
ATOM 3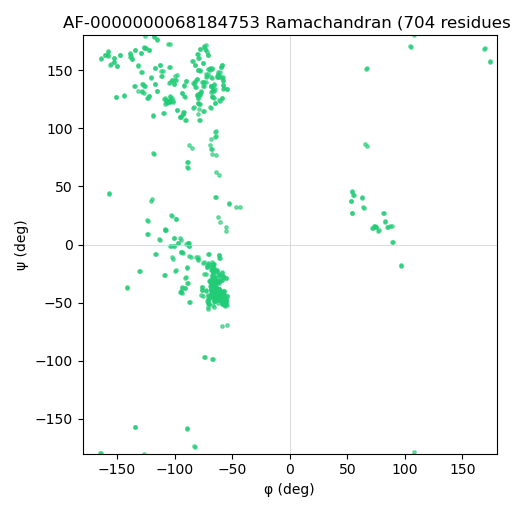156 C CA . TYR B 1 36 ? 18.031 -11.344 4.301 1 98.56 36 TYR B CA 1
ATOM 3157 C C . TYR B 1 36 ? 19.234 -10.914 3.467 1 98.56 36 TYR B C 1
ATOM 3159 O O . TYR B 1 36 ? 19.234 -9.836 2.867 1 98.56 36 TYR B O 1
ATOM 3167 N N . LEU B 1 37 ? 20.219 -11.742 3.422 1 98.56 37 LEU B N 1
ATOM 3168 C CA . LEU B 1 37 ? 21.406 -11.508 2.596 1 98.56 37 LEU B CA 1
ATOM 3169 C C . LEU B 1 37 ? 21.125 -11.875 1.14 1 98.56 37 LEU B C 1
ATOM 3171 O O . LEU B 1 37 ? 20.812 -13.031 0.835 1 98.56 37 LEU B O 1
ATOM 3175 N N . VAL B 1 38 ? 21.281 -10.938 0.268 1 98.56 38 VAL B N 1
ATOM 3176 C CA . VAL B 1 38 ? 20.969 -11.141 -1.142 1 98.56 38 VAL B CA 1
ATOM 3177 C C . VAL B 1 38 ? 22.094 -11.922 -1.815 1 98.56 38 VAL B C 1
ATOM 3179 O O . VAL B 1 38 ? 23.25 -11.492 -1.797 1 98.56 38 VAL B O 1
ATOM 3182 N N . GLU B 1 39 ? 21.75 -13.078 -2.379 1 98.19 39 GLU B N 1
ATOM 3183 C CA . GLU B 1 39 ? 22.719 -13.891 -3.107 1 98.19 39 GLU B CA 1
ATOM 3184 C C . GLU B 1 39 ? 22.688 -13.578 -4.598 1 98.19 39 GLU B C 1
ATOM 3186 O O . GLU B 1 39 ? 23.719 -13.625 -5.266 1 98.19 39 GLU B O 1
ATOM 3191 N N . GLY B 1 40 ? 21.438 -13.32 -5.102 1 97.31 40 GLY B N 1
ATOM 3192 C CA . GLY B 1 40 ? 21.328 -12.969 -6.508 1 97.31 40 GLY B CA 1
ATOM 3193 C C . GLY B 1 40 ? 19.891 -12.961 -7.016 1 97.31 40 GLY B C 1
ATOM 3194 O O . GLY B 1 40 ? 18.984 -13.438 -6.328 1 97.31 40 GLY B O 1
ATOM 3195 N N . GLU B 1 41 ? 19.75 -12.43 -8.211 1 96.44 41 GLU B N 1
ATOM 3196 C CA . GLU B 1 41 ? 18.438 -12.375 -8.852 1 96.44 41 GLU B CA 1
ATOM 3197 C C . GLU B 1 41 ? 18.094 -13.703 -9.523 1 96.44 41 GLU B C 1
ATOM 3199 O O . GLU B 1 41 ? 18.953 -14.32 -10.156 1 96.44 41 GLU B O 1
ATOM 3204 N N . LEU B 1 42 ? 16.906 -14.172 -9.352 1 94.75 42 LEU B N 1
ATOM 3205 C CA . LEU B 1 42 ? 16.422 -15.406 -9.961 1 94.75 42 LEU B CA 1
ATOM 3206 C C . LEU B 1 42 ? 15.695 -15.117 -11.273 1 94.75 42 LEU B C 1
ATOM 3208 O O . LEU B 1 42 ? 15.766 -15.914 -12.219 1 94.75 42 LEU B O 1
ATOM 3212 N N . GLY B 1 43 ? 14.914 -14.094 -11.312 1 91.69 43 GLY B N 1
ATOM 3213 C CA . GLY B 1 43 ? 14.156 -13.727 -12.492 1 91.69 43 GLY B CA 1
ATOM 3214 C C . GLY B 1 43 ? 13.203 -12.57 -12.25 1 91.69 43 GLY B C 1
ATOM 3215 O O . GLY B 1 43 ? 12.844 -12.289 -11.109 1 91.69 43 GLY B O 1
ATOM 3216 N N . SER B 1 44 ? 12.867 -11.938 -13.328 1 89.88 44 SER B N 1
ATOM 3217 C CA . SER B 1 44 ? 11.953 -10.797 -13.281 1 89.88 44 SER B CA 1
ATOM 3218 C C . SER B 1 44 ? 10.734 -11.023 -14.156 1 89.88 44 SER B C 1
ATOM 3220 O O . SER B 1 44 ? 10.852 -11.508 -15.289 1 89.88 44 SER B O 1
ATOM 3222 N N . ALA B 1 45 ? 9.547 -10.859 -13.609 1 83.81 45 ALA B N 1
ATOM 3223 C CA . ALA B 1 45 ? 8.289 -10.945 -14.344 1 83.81 45 ALA B CA 1
ATOM 3224 C C . ALA B 1 45 ? 7.531 -9.625 -14.297 1 83.81 45 ALA B C 1
ATOM 3226 O O . ALA B 1 45 ? 8.047 -8.625 -13.781 1 83.81 45 ALA B O 1
ATOM 3227 N N . ALA B 1 46 ? 6.379 -9.57 -14.945 1 82.81 46 ALA B N 1
ATOM 3228 C CA . ALA B 1 46 ? 5.59 -8.344 -15.078 1 82.81 46 ALA B CA 1
ATOM 3229 C C . ALA B 1 46 ? 5.219 -7.781 -13.711 1 82.81 46 ALA B C 1
ATOM 3231 O O . ALA B 1 46 ? 5.176 -6.562 -13.523 1 82.81 46 ALA B O 1
ATOM 3232 N N . PHE B 1 47 ? 5.133 -8.625 -12.703 1 88.44 47 PHE B N 1
ATOM 3233 C CA . PHE B 1 47 ? 4.535 -8.203 -11.445 1 88.44 47 PHE B CA 1
ATOM 3234 C C . PHE B 1 47 ? 5.602 -8.062 -10.359 1 88.44 47 PHE B C 1
ATOM 3236 O O . PHE B 1 47 ? 5.402 -7.352 -9.375 1 88.44 47 PHE B O 1
ATOM 3243 N N . SER B 1 48 ? 6.715 -8.82 -10.508 1 95.25 48 SER B N 1
ATOM 3244 C CA . SER B 1 48 ? 7.676 -8.883 -9.406 1 95.25 48 SER B CA 1
ATOM 3245 C C . SER B 1 48 ? 9.039 -9.352 -9.891 1 95.25 48 SER B C 1
ATOM 3247 O O . SER B 1 48 ? 9.18 -9.812 -11.031 1 95.25 48 SER B O 1
ATOM 3249 N N . THR B 1 49 ? 10.008 -9.117 -9.102 1 96.44 49 THR B N 1
ATOM 3250 C CA . THR B 1 49 ? 11.344 -9.68 -9.281 1 96.44 49 THR B CA 1
ATOM 3251 C C . THR B 1 49 ? 11.688 -10.617 -8.133 1 96.44 49 THR B C 1
ATOM 3253 O O . THR B 1 49 ? 11.477 -10.289 -6.961 1 96.44 49 THR B O 1
ATOM 3256 N N . ALA B 1 50 ? 12.195 -11.82 -8.5 1 97.25 50 ALA B N 1
ATOM 3257 C CA . ALA B 1 50 ? 12.523 -12.828 -7.496 1 97.25 50 ALA B CA 1
ATOM 3258 C C . ALA B 1 50 ? 14.023 -12.852 -7.211 1 97.25 50 ALA B C 1
ATOM 3260 O O . ALA B 1 50 ? 14.836 -12.75 -8.133 1 97.25 50 ALA B O 1
ATOM 3261 N N . TYR B 1 51 ? 14.383 -12.977 -5.902 1 98.19 51 TYR B N 1
ATOM 3262 C CA . TYR B 1 51 ? 15.773 -13.023 -5.469 1 98.19 51 TYR B CA 1
ATOM 3263 C C . TYR B 1 51 ? 16.031 -14.234 -4.586 1 98.19 51 TYR B C 1
ATOM 3265 O O . TYR B 1 51 ? 15.195 -14.594 -3.758 1 98.19 51 TYR B O 1
ATOM 3273 N N . ARG B 1 52 ? 17.156 -14.875 -4.812 1 98.5 52 ARG B N 1
ATOM 3274 C CA . ARG B 1 52 ? 17.672 -15.844 -3.852 1 98.5 52 ARG B CA 1
ATOM 3275 C C . ARG B 1 52 ? 18.375 -15.141 -2.689 1 98.5 52 ARG B C 1
ATOM 3277 O O . ARG B 1 52 ? 19.281 -14.328 -2.898 1 98.5 52 ARG B O 1
ATOM 3284 N N . CYS B 1 53 ? 17.984 -15.445 -1.531 1 98.69 53 CYS B N 1
ATOM 3285 C CA . CYS B 1 53 ? 18.562 -14.812 -0.347 1 98.69 53 CYS B CA 1
ATOM 3286 C C . CYS B 1 53 ? 18.812 -15.844 0.745 1 98.69 53 CYS B C 1
ATOM 3288 O O . CYS B 1 53 ? 18.25 -16.938 0.712 1 98.69 53 CYS B O 1
ATOM 3290 N N . THR B 1 54 ? 19.688 -15.5 1.676 1 98.56 54 THR B N 1
ATOM 3291 C CA . THR B 1 54 ? 19.922 -16.266 2.893 1 98.56 54 THR B CA 1
ATOM 3292 C C . THR B 1 54 ? 19.281 -15.586 4.098 1 98.56 54 THR B C 1
ATOM 3294 O O . T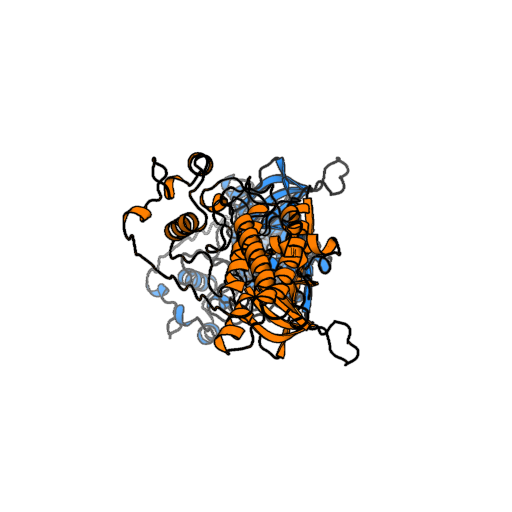HR B 1 54 ? 19.516 -14.406 4.348 1 98.56 54 THR B O 1
ATOM 3297 N N . ASP B 1 55 ? 18.438 -16.328 4.758 1 98.5 55 ASP B N 1
ATOM 3298 C CA . ASP B 1 55 ? 17.828 -15.797 5.977 1 98.5 55 ASP B CA 1
ATOM 3299 C C . ASP B 1 55 ? 18.797 -15.875 7.156 1 98.5 55 ASP B C 1
ATOM 3301 O O . ASP B 1 55 ? 18.953 -16.922 7.773 1 98.5 55 ASP B O 1
ATOM 3305 N N . LEU B 1 56 ? 19.312 -14.766 7.562 1 97.69 56 LEU B N 1
ATOM 3306 C CA . LEU B 1 56 ? 20.359 -14.719 8.57 1 97.69 56 LEU B CA 1
ATOM 3307 C C . LEU B 1 56 ? 19.797 -14.992 9.961 1 97.69 56 LEU B C 1
ATOM 3309 O O . LEU B 1 56 ? 20.547 -15.258 10.898 1 97.69 56 LEU B O 1
ATOM 3313 N N . ASN B 1 57 ? 18.5 -14.922 10.117 1 96.88 57 ASN B N 1
ATOM 3314 C CA . ASN B 1 57 ? 17.875 -15.172 11.414 1 96.88 57 ASN B CA 1
ATOM 3315 C C . ASN B 1 57 ? 17.422 -16.625 11.547 1 96.88 57 ASN B C 1
ATOM 3317 O O . ASN B 1 57 ? 16.922 -17.031 12.594 1 96.88 57 ASN B O 1
ATOM 3321 N N . SER B 1 58 ? 17.547 -17.344 10.469 1 96.38 58 SER B N 1
ATOM 3322 C CA . SER B 1 58 ? 17.141 -18.75 10.531 1 96.38 58 SER B CA 1
ATOM 3323 C C . SER B 1 58 ? 18.172 -19.594 11.289 1 96.38 58 SER B C 1
ATOM 3325 O O . SER B 1 58 ? 19.328 -19.188 11.422 1 96.38 58 SER B O 1
ATOM 3327 N N . ASP B 1 59 ? 17.703 -20.734 11.836 1 93.88 59 ASP B N 1
ATOM 3328 C CA . ASP B 1 59 ? 18.625 -21.672 12.477 1 93.88 59 ASP B CA 1
ATOM 3329 C C . ASP B 1 59 ? 19.641 -22.219 11.477 1 93.88 59 ASP B C 1
ATOM 3331 O O . ASP B 1 59 ? 19.312 -22.406 10.305 1 93.88 59 ASP B O 1
ATOM 3335 N N . GLN B 1 60 ? 20.797 -22.406 12.016 1 92.94 60 GLN B N 1
ATOM 3336 C CA . GLN B 1 60 ? 21.828 -23 11.172 1 92.94 60 GLN B CA 1
ATOM 3337 C C . GLN B 1 60 ? 21.672 -24.516 11.078 1 92.94 60 GLN B C 1
ATOM 3339 O O . GLN B 1 60 ? 21.312 -25.156 12.07 1 92.94 60 GLN B O 1
ATOM 3344 N N . ASP B 1 61 ? 21.953 -24.984 9.859 1 91.19 61 ASP B N 1
ATOM 3345 C CA . ASP B 1 61 ? 21.891 -26.422 9.695 1 91.19 61 ASP B CA 1
ATOM 3346 C C . ASP B 1 61 ? 23.172 -27.094 10.156 1 91.19 61 ASP B C 1
ATOM 3348 O O . ASP B 1 61 ? 24 -26.469 10.82 1 91.19 61 ASP B O 1
ATOM 3352 N N . SER B 1 62 ? 23.281 -28.453 9.93 1 92 62 SER B N 1
ATOM 3353 C CA . SER B 1 62 ? 24.422 -29.25 10.383 1 92 62 SER B CA 1
ATOM 3354 C C . SER B 1 62 ? 25.719 -28.734 9.789 1 92 62 SER B C 1
ATOM 3356 O O . SER B 1 62 ? 26.781 -28.859 10.406 1 92 62 SER B O 1
ATOM 3358 N N . ASP B 1 63 ? 25.75 -28.062 8.672 1 92.12 63 ASP B N 1
ATOM 3359 C CA . ASP B 1 63 ? 26.938 -27.547 7.996 1 92.12 63 ASP B CA 1
ATOM 3360 C C . ASP B 1 63 ? 27.172 -26.078 8.344 1 92.12 63 ASP B C 1
ATOM 3362 O O . ASP B 1 63 ? 28.047 -25.438 7.766 1 92.12 63 ASP B O 1
ATOM 3366 N N . GLY B 1 64 ? 26.312 -25.547 9.18 1 92.06 64 GLY B N 1
ATOM 3367 C CA . GLY B 1 64 ? 26.469 -24.172 9.633 1 92.06 64 GLY B CA 1
ATOM 3368 C C . GLY B 1 64 ? 25.859 -23.156 8.68 1 92.06 64 GLY B C 1
ATOM 3369 O O . GLY B 1 64 ? 26.219 -21.969 8.719 1 92.06 64 GLY B O 1
ATOM 3370 N N . GLU B 1 65 ? 25.062 -23.625 7.809 1 93.94 65 GLU B N 1
ATOM 3371 C CA . GLU B 1 65 ? 24.484 -22.734 6.809 1 93.94 65 GLU B CA 1
ATOM 3372 C C . GLU B 1 65 ? 23.078 -22.297 7.195 1 93.94 65 GLU B C 1
ATOM 3374 O O . GLU B 1 65 ? 22.312 -23.094 7.758 1 93.94 65 GLU B O 1
ATOM 3379 N N . HIS B 1 66 ? 22.781 -21.047 6.91 1 96.88 66 HIS B N 1
ATOM 3380 C CA . HIS B 1 66 ? 21.438 -20.531 7.109 1 96.88 66 HIS B CA 1
ATOM 3381 C C . HIS B 1 66 ? 20.5 -20.938 5.969 1 96.88 66 HIS B C 1
ATOM 3383 O O . HIS B 1 66 ? 20.969 -21.391 4.918 1 96.88 66 HIS B O 1
ATOM 3389 N N . GLU B 1 67 ? 19.266 -20.859 6.285 1 97.44 67 GLU B N 1
ATOM 3390 C CA . GLU B 1 67 ? 18.266 -21.281 5.309 1 97.44 67 GLU B CA 1
ATOM 3391 C C . GLU B 1 67 ? 18.234 -20.328 4.109 1 97.44 67 GLU B C 1
ATOM 3393 O O . GLU B 1 67 ? 18.297 -19.109 4.273 1 97.44 67 GLU B O 1
ATOM 3398 N N . GLU B 1 68 ? 18.156 -20.922 2.953 1 97.81 68 GLU B N 1
ATOM 3399 C CA . GLU B 1 68 ? 17.953 -20.125 1.748 1 97.81 68 GLU B CA 1
ATOM 3400 C C . GLU B 1 68 ? 16.469 -19.953 1.459 1 97.81 68 GLU B C 1
ATOM 3402 O O . GLU B 1 68 ? 15.672 -20.875 1.655 1 97.81 68 GLU B O 1
ATOM 3407 N N . VAL B 1 69 ? 16.156 -18.688 1.001 1 98.62 69 VAL B N 1
ATOM 3408 C CA . VAL B 1 69 ? 14.758 -18.359 0.74 1 98.62 69 VAL B CA 1
ATOM 3409 C C . VAL B 1 69 ? 14.656 -17.547 -0.553 1 98.62 69 VAL B C 1
ATOM 3411 O O . VAL B 1 69 ? 15.664 -17.125 -1.108 1 98.62 69 VAL B O 1
ATOM 3414 N N . CYS B 1 70 ? 13.453 -17.453 -1.078 1 98.56 70 CYS B N 1
ATOM 3415 C CA . CYS B 1 70 ? 13.148 -16.609 -2.227 1 98.56 70 CYS B CA 1
ATOM 3416 C C . CYS B 1 70 ? 12.398 -15.352 -1.797 1 98.56 70 CYS B C 1
ATOM 3418 O O . CYS B 1 70 ? 11.383 -15.438 -1.107 1 98.56 70 CYS B O 1
ATOM 3420 N N . LEU B 1 71 ? 12.914 -14.211 -2.117 1 98.62 71 LEU B N 1
ATOM 3421 C CA . LEU B 1 71 ? 12.195 -12.953 -1.936 1 98.62 71 LEU B CA 1
ATOM 3422 C C . LEU B 1 71 ? 11.547 -12.5 -3.24 1 98.62 71 LEU B C 1
ATOM 3424 O O . LEU B 1 71 ? 12.242 -12.258 -4.23 1 98.62 71 LEU B O 1
ATOM 3428 N N . LYS B 1 72 ? 10.273 -12.453 -3.26 1 98 72 LYS B N 1
ATOM 3429 C CA . LYS B 1 72 ? 9.516 -11.859 -4.355 1 98 72 LYS B CA 1
ATOM 3430 C C . LYS B 1 72 ? 9.25 -10.375 -4.105 1 98 72 LYS B C 1
ATOM 3432 O O . LYS B 1 72 ? 8.43 -10.023 -3.258 1 98 72 LYS B O 1
ATOM 3437 N N . VAL B 1 73 ? 9.93 -9.516 -4.82 1 98.12 73 VAL B N 1
ATOM 3438 C CA . VAL B 1 73 ? 9.781 -8.07 -4.668 1 98.12 73 VAL B CA 1
ATOM 3439 C C . VAL B 1 73 ? 8.742 -7.547 -5.656 1 98.12 73 VAL B C 1
ATOM 3441 O O . VAL B 1 73 ? 8.984 -7.52 -6.863 1 98.12 73 VAL B O 1
ATOM 3444 N N . ILE B 1 74 ? 7.641 -7.102 -5.152 1 97.56 74 ILE B N 1
ATOM 3445 C CA . ILE B 1 74 ? 6.523 -6.656 -5.98 1 97.56 74 ILE B CA 1
ATOM 3446 C C . ILE B 1 74 ? 6.844 -5.293 -6.59 1 97.56 74 ILE B C 1
ATOM 3448 O O . ILE B 1 74 ? 7.371 -4.41 -5.91 1 97.56 74 ILE B O 1
ATOM 3452 N N . LYS B 1 75 ? 6.555 -5.117 -7.832 1 95.5 75 LYS B N 1
ATOM 3453 C CA . LYS B 1 75 ? 6.77 -3.832 -8.484 1 95.5 75 LYS B CA 1
ATOM 3454 C C . LYS B 1 75 ? 5.969 -2.725 -7.812 1 95.5 75 LYS B C 1
ATOM 3456 O O . LYS B 1 75 ? 4.875 -2.969 -7.301 1 95.5 75 LYS B O 1
ATOM 3461 N N . ASN B 1 76 ? 6.449 -1.535 -7.914 1 93.56 76 ASN B N 1
ATOM 3462 C CA . ASN B 1 76 ? 5.984 -0.433 -7.082 1 93.56 76 ASN B CA 1
ATOM 3463 C C . ASN B 1 76 ? 4.797 0.289 -7.715 1 93.56 76 ASN B C 1
ATOM 3465 O O . ASN B 1 76 ? 4.898 1.467 -8.062 1 93.56 76 ASN B O 1
ATOM 3469 N N . THR B 1 77 ? 3.676 -0.333 -7.848 1 93.62 77 THR B N 1
ATOM 3470 C CA . THR B 1 77 ? 2.412 0.253 -8.273 1 93.62 77 THR B CA 1
ATOM 3471 C C . THR B 1 77 ? 1.28 -0.152 -7.336 1 93.62 77 THR B C 1
ATOM 3473 O O . THR B 1 77 ? 1.348 -1.2 -6.691 1 93.62 77 THR B O 1
ATOM 3476 N N . LYS B 1 78 ? 0.297 0.69 -7.305 1 94.06 78 LYS B N 1
ATOM 3477 C CA . LYS B 1 78 ? -0.801 0.464 -6.367 1 94.06 78 LYS B CA 1
ATOM 3478 C C . LYS B 1 78 ? -1.572 -0.805 -6.719 1 94.06 78 LYS B C 1
ATOM 3480 O O . LYS B 1 78 ? -1.955 -1.57 -5.832 1 94.06 78 LYS B O 1
ATOM 3485 N N . ASP B 1 79 ? -1.793 -1.061 -7.98 1 93.06 79 ASP B N 1
ATOM 3486 C CA . ASP B 1 79 ? -2.523 -2.24 -8.43 1 93.06 79 ASP B CA 1
ATOM 3487 C C . ASP B 1 79 ? -1.795 -3.521 -8.031 1 93.06 79 ASP B C 1
ATOM 3489 O O . ASP B 1 79 ? -2.42 -4.48 -7.574 1 93.06 79 ASP B O 1
ATOM 3493 N N . PHE B 1 80 ? -0.514 -3.51 -8.25 1 94.19 80 PHE B N 1
ATOM 3494 C CA . PHE B 1 80 ? 0.263 -4.695 -7.914 1 94.19 80 PHE B CA 1
ATOM 3495 C C . PHE B 1 80 ? 0.326 -4.898 -6.406 1 94.19 80 PHE B C 1
ATOM 3497 O O . PHE B 1 80 ? 0.324 -6.035 -5.926 1 94.19 80 PHE B O 1
ATOM 3504 N N . PHE B 1 81 ? 0.383 -3.832 -5.66 1 96.56 81 PHE B N 1
ATOM 3505 C CA . PHE B 1 81 ? 0.321 -3.92 -4.207 1 96.56 81 PHE B CA 1
ATOM 3506 C C . PHE B 1 81 ? -0.968 -4.598 -3.76 1 96.56 81 PHE B C 1
ATOM 3508 O O . PHE B 1 81 ? -0.935 -5.562 -2.99 1 96.56 81 PHE B O 1
ATOM 3515 N N . ASP B 1 82 ? -2.064 -4.125 -4.273 1 95.88 82 ASP B N 1
ATOM 3516 C CA . ASP B 1 82 ? -3.367 -4.637 -3.857 1 95.88 82 ASP B CA 1
ATOM 3517 C C . ASP B 1 82 ? -3.549 -6.09 -4.289 1 95.88 82 ASP B C 1
ATOM 3519 O O . ASP B 1 82 ? -4.102 -6.898 -3.545 1 95.88 82 ASP B O 1
ATOM 3523 N N . GLN B 1 83 ? -3.174 -6.395 -5.465 1 93.5 83 GLN B N 1
ATOM 3524 C CA . GLN B 1 83 ? -3.248 -7.773 -5.938 1 93.5 83 GLN B CA 1
ATOM 3525 C C . GLN B 1 83 ? -2.41 -8.695 -5.059 1 93.5 83 GLN B C 1
ATOM 3527 O O . GLN B 1 83 ? -2.809 -9.828 -4.785 1 93.5 83 GLN B O 1
ATOM 3532 N N . SER B 1 84 ? -1.273 -8.25 -4.684 1 96.56 84 SER B N 1
ATOM 3533 C CA . SER B 1 84 ? -0.37 -9.062 -3.877 1 96.56 84 SER B CA 1
ATOM 3534 C C . SER B 1 84 ? -0.915 -9.258 -2.467 1 96.56 84 SER B C 1
ATOM 3536 O O . SER B 1 84 ? -0.652 -10.281 -1.83 1 96.56 84 SER B O 1
ATOM 3538 N N . LEU B 1 85 ? -1.645 -8.258 -1.979 1 96.44 85 LEU B N 1
ATOM 3539 C CA . LEU B 1 85 ? -2.32 -8.461 -0.703 1 96.44 85 LEU B CA 1
ATOM 3540 C C . LEU B 1 85 ? -3.322 -9.609 -0.8 1 96.44 85 LEU B C 1
ATOM 3542 O O . LEU B 1 85 ? -3.461 -10.398 0.137 1 96.44 85 LEU B O 1
ATOM 3546 N N . ASP B 1 86 ? -3.971 -9.695 -1.897 1 94.69 86 ASP B N 1
ATOM 3547 C CA . ASP B 1 86 ? -4.883 -10.812 -2.129 1 94.69 86 ASP B CA 1
ATOM 3548 C C . ASP B 1 86 ? -4.125 -12.141 -2.176 1 94.69 86 ASP B C 1
ATOM 3550 O O . ASP B 1 86 ? -4.605 -13.148 -1.663 1 94.69 86 ASP B O 1
ATOM 3554 N N . GLU B 1 87 ? -3.045 -12.117 -2.857 1 96.31 87 GLU B N 1
ATOM 3555 C CA . GLU B 1 87 ? -2.219 -13.32 -2.908 1 96.31 87 GLU B CA 1
ATOM 3556 C C . GLU B 1 87 ? -1.807 -13.766 -1.509 1 96.31 87 GLU B C 1
ATOM 3558 O O . GLU B 1 87 ? -1.872 -14.953 -1.185 1 96.31 87 GLU B O 1
ATOM 3563 N N . ILE B 1 88 ? -1.398 -12.797 -0.696 1 97.56 88 ILE B N 1
ATOM 3564 C CA . ILE B 1 88 ? -0.962 -13.094 0.664 1 97.56 88 ILE B CA 1
ATOM 3565 C C . ILE B 1 88 ? -2.117 -13.711 1.454 1 97.56 88 ILE B C 1
ATOM 3567 O O . ILE B 1 88 ? -1.921 -14.648 2.223 1 97.56 88 ILE B O 1
ATOM 3571 N N . LYS B 1 89 ? -3.316 -13.18 1.216 1 96.12 89 LYS B N 1
ATOM 3572 C CA . LYS B 1 89 ? -4.504 -13.734 1.856 1 96.12 89 LYS B CA 1
ATOM 3573 C C . LYS B 1 89 ? -4.637 -15.227 1.57 1 96.12 89 LYS B C 1
ATOM 3575 O O . LYS B 1 89 ? -4.852 -16.031 2.486 1 96.12 89 LYS B O 1
ATOM 3580 N N . ILE B 1 90 ? -4.484 -15.555 0.369 1 96.75 90 ILE B N 1
ATOM 3581 C CA . ILE B 1 90 ? -4.645 -16.938 -0.069 1 96.75 90 ILE B CA 1
ATOM 3582 C C . ILE B 1 90 ? -3.482 -17.781 0.444 1 96.75 90 ILE B C 1
ATOM 3584 O O . ILE B 1 90 ? -3.686 -18.891 0.953 1 96.75 90 ILE B O 1
ATOM 3588 N N . LEU B 1 91 ? -2.268 -17.281 0.333 1 97.75 91 LEU B N 1
ATOM 3589 C CA . LEU B 1 91 ? -1.093 -18.016 0.798 1 97.75 91 LEU B CA 1
ATOM 3590 C C . LEU B 1 91 ? -1.169 -18.266 2.301 1 97.75 91 LEU B C 1
ATOM 3592 O O . LEU B 1 91 ? -0.748 -19.312 2.779 1 97.75 91 LEU B O 1
ATOM 3596 N N . GLU B 1 92 ? -1.674 -17.266 3.008 1 96.38 92 GLU B N 1
ATOM 3597 C CA . GLU B 1 92 ? -1.85 -17.438 4.445 1 96.38 92 GLU B CA 1
ATOM 3598 C C . GLU B 1 92 ? -2.885 -18.516 4.75 1 96.38 92 GLU B C 1
ATOM 3600 O O . GLU B 1 92 ? -2.705 -19.312 5.672 1 96.38 92 GLU B O 1
ATOM 3605 N N . LEU B 1 93 ? -3.955 -18.469 4.031 1 95.31 93 LEU B N 1
ATOM 3606 C CA . LEU B 1 93 ? -4.969 -19.516 4.172 1 95.31 93 LEU B CA 1
ATOM 3607 C C . LEU B 1 93 ? -4.363 -20.891 3.961 1 95.31 93 LEU B C 1
ATOM 3609 O O . LEU B 1 93 ? -4.586 -21.812 4.762 1 95.31 93 LEU B O 1
ATOM 3613 N N . LEU B 1 94 ? -3.605 -21.078 2.906 1 96.88 94 LEU B N 1
ATOM 3614 C CA . LEU B 1 94 ? -2.965 -22.344 2.594 1 96.88 94 LEU B CA 1
ATOM 3615 C C . LEU B 1 94 ? -1.982 -22.75 3.689 1 96.88 94 LEU B C 1
ATOM 3617 O O . LEU B 1 94 ? -1.966 -23.906 4.125 1 96.88 94 LEU B O 1
ATOM 3621 N N . ARG B 1 95 ? -1.202 -21.828 4.145 1 96.38 95 ARG B N 1
ATOM 3622 C CA . ARG B 1 95 ? -0.21 -22.078 5.184 1 96.38 95 ARG B CA 1
ATOM 3623 C C . ARG B 1 95 ? -0.875 -22.562 6.473 1 96.38 95 ARG B C 1
ATOM 3625 O O . ARG B 1 95 ? -0.362 -23.453 7.145 1 96.38 95 ARG B O 1
ATOM 3632 N N . GLN B 1 96 ? -1.946 -21.984 6.773 1 94.56 96 GLN B N 1
ATOM 3633 C CA . GLN B 1 96 ? -2.65 -22.281 8.016 1 94.56 96 GLN B CA 1
ATOM 3634 C C . GLN B 1 96 ? -3.178 -23.719 8.016 1 94.56 96 GLN B C 1
ATOM 3636 O O . GLN B 1 96 ? -3.424 -24.297 9.086 1 94.56 96 GLN B O 1
ATOM 3641 N N . THR B 1 97 ? -3.385 -24.25 6.883 1 95.44 97 THR B N 1
ATOM 3642 C CA . THR B 1 97 ? -3.816 -25.641 6.824 1 95.44 97 THR B CA 1
ATOM 3643 C C . THR B 1 97 ? -2.703 -26.578 7.301 1 95.44 97 THR B C 1
ATOM 3645 O O . THR B 1 97 ? -2.965 -27.719 7.68 1 95.44 97 THR B O 1
ATOM 3648 N N . GLY B 1 98 ? -1.463 -26.188 7.184 1 96.31 98 GLY B N 1
ATOM 3649 C CA . GLY B 1 98 ? -0.315 -27 7.539 1 96.31 98 GLY B CA 1
ATOM 3650 C C . GLY B 1 98 ? -0.05 -28.109 6.543 1 96.31 98 GLY B C 1
ATOM 3651 O O . GLY B 1 98 ? 0.707 -29.047 6.832 1 96.31 98 GLY B O 1
ATOM 3652 N N . LYS B 1 99 ? -0.662 -28 5.324 1 97.5 99 LYS B N 1
ATOM 3653 C CA . LYS B 1 99 ? -0.614 -29.125 4.398 1 97.5 99 LYS B CA 1
ATOM 3654 C C . LYS B 1 99 ? -0.021 -28.719 3.055 1 97.5 99 LYS B C 1
ATOM 3656 O O . LYS B 1 99 ? -0.299 -29.344 2.029 1 97.5 99 LYS B O 1
ATOM 3661 N N . CYS B 1 100 ? 0.702 -27.656 3.053 1 97.38 100 CYS B N 1
ATOM 3662 C CA . CYS B 1 100 ? 1.254 -27.156 1.795 1 97.38 100 CYS B CA 1
ATOM 3663 C C . CYS B 1 100 ? 2.213 -28.172 1.186 1 97.38 100 CYS B C 1
ATOM 3665 O O . CYS B 1 100 ? 2.098 -28.516 0.006 1 97.38 100 CYS B O 1
ATOM 3667 N N . ASN B 1 101 ? 3.09 -28.703 1.993 1 96.94 101 ASN B N 1
ATOM 3668 C CA . ASN B 1 101 ? 4.113 -29.625 1.495 1 96.94 101 ASN B CA 1
ATOM 3669 C C . ASN B 1 101 ? 3.506 -30.922 0.978 1 96.94 101 ASN B C 1
ATOM 3671 O O . ASN B 1 101 ? 3.84 -31.375 -0.117 1 96.94 101 ASN B O 1
ATOM 3675 N N . GLU B 1 102 ? 2.639 -31.438 1.716 1 97.12 102 GLU B N 1
ATOM 3676 C CA . GLU B 1 102 ? 2.023 -32.719 1.334 1 97.12 102 GLU B CA 1
ATOM 3677 C C . GLU B 1 102 ? 1.165 -32.562 0.081 1 97.12 102 GLU B C 1
ATOM 3679 O O . GLU B 1 102 ? 0.919 -33.531 -0.636 1 97.12 102 GLU B O 1
ATOM 3684 N N . ASN B 1 103 ? 0.771 -31.359 -0.157 1 98.38 103 ASN B N 1
ATOM 3685 C CA . ASN B 1 103 ? -0.083 -31.125 -1.316 1 98.38 103 ASN B CA 1
ATOM 3686 C C . ASN B 1 103 ? 0.672 -30.406 -2.43 1 98.38 103 ASN B C 1
ATOM 3688 O O . ASN B 1 103 ? 0.059 -29.859 -3.35 1 98.38 103 ASN B O 1
ATOM 3692 N N . HIS B 1 104 ? 1.922 -30.328 -2.348 1 98.5 104 HIS B N 1
ATOM 3693 C CA . HIS B 1 104 ? 2.789 -29.844 -3.418 1 98.5 104 HIS B CA 1
ATOM 3694 C C . HIS B 1 104 ? 2.498 -28.391 -3.748 1 98.5 104 HIS B C 1
ATOM 3696 O O . HIS B 1 104 ? 2.416 -28.016 -4.922 1 98.5 104 HIS B O 1
ATOM 3702 N N . LEU B 1 105 ? 2.254 -27.562 -2.701 1 98.75 105 LEU B N 1
ATOM 3703 C CA . LEU B 1 105 ? 2.031 -26.125 -2.834 1 98.75 105 LEU B CA 1
ATOM 3704 C C . LEU B 1 105 ? 3.193 -25.344 -2.238 1 98.75 105 LEU B C 1
ATOM 3706 O O . LEU B 1 105 ? 3.771 -25.75 -1.229 1 98.75 105 LEU B O 1
ATOM 3710 N N . ILE B 1 106 ? 3.525 -24.234 -2.832 1 98.44 106 ILE B N 1
ATOM 3711 C CA . ILE B 1 106 ? 4.57 -23.359 -2.322 1 98.44 106 ILE B CA 1
ATOM 3712 C C . ILE B 1 106 ? 4.23 -22.922 -0.9 1 98.44 106 ILE B C 1
ATOM 3714 O O . ILE B 1 106 ? 3.062 -22.688 -0.579 1 98.44 106 ILE B O 1
ATOM 3718 N N . GLU B 1 107 ? 5.223 -22.812 -0.133 1 97.75 107 GLU B N 1
ATOM 3719 C CA . GLU B 1 107 ? 5.023 -22.359 1.24 1 97.75 107 GLU B CA 1
ATOM 3720 C C . GLU B 1 107 ? 5.551 -20.938 1.43 1 97.75 107 GLU B C 1
ATOM 3722 O O . GLU B 1 107 ? 6.727 -20.672 1.181 1 97.75 107 GLU B O 1
ATOM 3727 N N . MET B 1 108 ? 4.691 -20.031 1.837 1 98.31 108 MET B N 1
ATOM 3728 C CA . MET B 1 108 ? 5.09 -18.688 2.223 1 98.31 108 MET B CA 1
ATOM 3729 C C . MET B 1 108 ? 5.633 -18.672 3.648 1 98.31 108 MET B C 1
ATOM 3731 O O . MET B 1 108 ? 5.012 -19.219 4.562 1 98.31 108 MET B O 1
ATOM 3735 N N . LYS B 1 109 ? 6.773 -18.109 3.795 1 97.94 109 LYS B N 1
ATOM 3736 C CA . LYS B 1 109 ? 7.383 -18 5.117 1 97.94 109 LYS B CA 1
ATOM 3737 C C . LYS B 1 109 ? 6.922 -16.734 5.836 1 97.94 109 LYS B C 1
ATOM 3739 O O . LYS B 1 109 ? 6.566 -16.781 7.016 1 97.94 109 LYS B O 1
ATOM 3744 N N . THR B 1 110 ? 6.992 -15.648 5.172 1 98 110 THR B N 1
ATOM 3745 C CA . THR B 1 110 ? 6.562 -14.367 5.719 1 98 110 THR B CA 1
ATOM 3746 C C . THR B 1 110 ? 6.402 -13.328 4.609 1 98 110 THR B C 1
ATOM 3748 O O . THR B 1 110 ? 6.508 -13.656 3.426 1 98 110 THR B O 1
ATOM 3751 N N . PHE B 1 111 ? 6.035 -12.141 4.98 1 98.62 111 PHE B N 1
ATOM 3752 C CA . PHE B 1 111 ? 5.926 -10.984 4.098 1 98.62 111 PHE B CA 1
ATOM 3753 C C . PHE B 1 111 ? 6.145 -9.688 4.871 1 98.62 111 PHE B C 1
ATOM 3755 O O . PHE B 1 111 ? 5.984 -9.656 6.094 1 98.62 111 PHE B O 1
ATOM 3762 N N . PHE B 1 112 ? 6.523 -8.672 4.203 1 98.62 112 PHE B N 1
ATOM 3763 C CA . PHE B 1 112 ? 6.719 -7.371 4.84 1 98.62 112 PHE B CA 1
ATOM 3764 C C . PHE B 1 112 ? 6.789 -6.266 3.793 1 98.62 112 PHE B C 1
ATOM 3766 O O . PHE B 1 112 ? 6.906 -6.539 2.596 1 98.62 112 PHE B O 1
ATOM 3773 N N . TYR B 1 113 ? 6.555 -5.09 4.207 1 98.12 113 TYR B N 1
ATOM 3774 C CA . TYR B 1 113 ? 6.711 -3.893 3.389 1 98.12 113 TYR B CA 1
ATOM 3775 C C . TYR B 1 113 ? 7.992 -3.152 3.74 1 98.12 113 TYR B C 1
ATOM 3777 O O . TYR B 1 113 ? 8.266 -2.896 4.914 1 98.12 113 TYR B O 1
ATOM 3785 N N . HIS B 1 114 ? 8.883 -2.857 2.777 1 96.75 114 HIS B N 1
ATOM 3786 C CA . HIS B 1 114 ? 10.188 -2.254 2.988 1 96.75 114 HIS B CA 1
ATOM 3787 C C . HIS B 1 114 ? 10.617 -1.431 1.779 1 96.75 114 HIS B C 1
ATOM 3789 O O . HIS B 1 114 ? 10.539 -1.9 0.643 1 96.75 114 HIS B O 1
ATOM 3795 N N . ARG B 1 115 ? 10.992 -0.152 2.029 1 94.5 115 ARG B N 1
ATOM 3796 C CA . ARG B 1 115 ? 11.453 0.743 0.972 1 94.5 115 ARG B CA 1
ATOM 3797 C C . ARG B 1 115 ? 10.422 0.845 -0.147 1 94.5 115 ARG B C 1
ATOM 3799 O O . ARG B 1 115 ? 10.75 0.661 -1.32 1 94.5 115 ARG B O 1
ATOM 3806 N N . GLU B 1 116 ? 9.172 0.948 0.215 1 95.5 116 GLU B N 1
ATOM 3807 C CA . GLU B 1 116 ? 8.023 1.219 -0.64 1 95.5 116 GLU B CA 1
ATOM 3808 C C . GLU B 1 116 ? 7.641 -0.011 -1.458 1 95.5 116 GLU B C 1
ATOM 3810 O O . GLU B 1 116 ? 6.93 0.098 -2.459 1 95.5 116 GLU B O 1
ATOM 3815 N N . HIS B 1 117 ? 8.164 -1.157 -1.06 1 97.44 117 HIS B N 1
ATOM 3816 C CA . HIS B 1 117 ? 7.844 -2.379 -1.791 1 97.44 117 HIS B CA 1
ATOM 3817 C C . HIS B 1 117 ? 7.305 -3.455 -0.856 1 97.44 117 HIS B C 1
ATOM 3819 O O . HIS B 1 117 ? 7.801 -3.621 0.26 1 97.44 117 HIS B O 1
ATOM 3825 N N . LEU B 1 118 ? 6.273 -4.074 -1.351 1 98.12 118 LEU B N 1
ATOM 3826 C CA . LEU B 1 118 ? 5.816 -5.301 -0.701 1 98.12 118 LEU B CA 1
ATOM 3827 C C . LEU B 1 118 ? 6.707 -6.48 -1.078 1 98.12 118 LEU B C 1
ATOM 3829 O O . LEU B 1 118 ? 7.039 -6.664 -2.252 1 98.12 118 LEU B O 1
ATOM 3833 N N . ILE B 1 119 ? 7.16 -7.219 -0.104 1 98.56 119 ILE B N 1
ATOM 3834 C CA . ILE B 1 119 ? 8.039 -8.367 -0.319 1 98.56 119 ILE B CA 1
ATOM 3835 C C . ILE B 1 119 ? 7.402 -9.617 0.282 1 98.56 119 ILE B C 1
ATOM 3837 O O . ILE B 1 119 ? 7.012 -9.625 1.451 1 98.56 119 ILE B O 1
ATOM 3841 N N . ILE B 1 120 ? 7.273 -10.617 -0.505 1 98.56 120 ILE B N 1
ATOM 3842 C CA . ILE B 1 120 ? 6.773 -11.914 -0.059 1 98.56 120 ILE B CA 1
ATOM 3843 C C . ILE B 1 120 ? 7.922 -12.914 -0.008 1 98.56 120 ILE B C 1
ATOM 3845 O O . ILE B 1 120 ? 8.641 -13.102 -0.996 1 98.56 120 ILE B O 1
ATOM 3849 N N . VAL B 1 121 ? 8.141 -13.523 1.127 1 98.75 121 VAL B N 1
ATOM 3850 C CA . VAL B 1 121 ? 9.227 -14.477 1.319 1 98.75 121 VAL B CA 1
ATOM 3851 C C . VAL B 1 121 ? 8.68 -15.906 1.262 1 98.75 121 VAL B C 1
ATOM 3853 O O . VAL B 1 121 ? 7.766 -16.25 2.01 1 98.75 121 VAL B O 1
ATOM 3856 N N . THR B 1 122 ? 9.219 -16.688 0.377 1 98.44 122 THR B N 1
ATOM 3857 C CA . THR B 1 122 ? 8.812 -18.078 0.241 1 98.44 122 THR B CA 1
ATOM 3858 C C . THR B 1 122 ? 10.023 -19 0.317 1 98.44 122 THR B C 1
ATOM 3860 O O . THR B 1 122 ? 11.164 -18.531 0.36 1 98.44 122 THR B O 1
ATOM 3863 N N . GLU B 1 123 ? 9.758 -20.312 0.426 1 98.12 123 GLU B N 1
ATOM 3864 C CA . GLU B 1 123 ? 10.836 -21.297 0.279 1 98.12 123 GLU B CA 1
ATOM 3865 C C . GLU B 1 123 ? 11.508 -21.172 -1.089 1 98.12 123 GLU B C 1
ATOM 3867 O O . GLU B 1 123 ? 10.891 -20.703 -2.047 1 98.12 123 GLU B O 1
ATOM 3872 N N . LEU B 1 124 ? 12.711 -21.594 -1.113 1 98 124 LEU B N 1
ATOM 3873 C CA . LEU B 1 124 ? 13.453 -21.578 -2.369 1 98 124 LEU B CA 1
ATOM 3874 C C . LEU B 1 124 ? 13.297 -22.906 -3.104 1 98 124 LEU B C 1
ATOM 3876 O O . LEU B 1 124 ? 13.5 -23.969 -2.521 1 98 124 LEU B O 1
ATOM 3880 N N . LEU B 1 125 ? 12.906 -22.812 -4.344 1 97.69 125 LEU B N 1
ATOM 3881 C CA . LEU B 1 125 ? 12.742 -23.969 -5.203 1 97.69 125 LEU B CA 1
ATOM 3882 C C . LEU B 1 125 ? 13.727 -23.938 -6.363 1 97.69 125 LEU B C 1
ATOM 3884 O O . LEU B 1 125 ? 14.562 -23.031 -6.449 1 97.69 125 LEU B O 1
ATOM 3888 N N . ARG B 1 126 ? 13.68 -24.969 -7.098 1 96.12 126 ARG B N 1
ATOM 3889 C CA . ARG B 1 126 ? 14.562 -25.062 -8.258 1 96.12 126 ARG B CA 1
ATOM 3890 C C . ARG B 1 126 ? 13.898 -24.453 -9.492 1 96.12 126 ARG B C 1
ATOM 3892 O O . ARG B 1 126 ? 13.117 -23.5 -9.383 1 96.12 126 ARG B O 1
ATOM 3899 N N . GLN B 1 127 ? 14.305 -24.797 -10.633 1 94.88 127 GLN B N 1
ATOM 3900 C CA . GLN B 1 127 ? 13.797 -24.203 -11.867 1 94.88 127 GLN B CA 1
ATOM 3901 C C . GLN B 1 127 ? 12.359 -24.609 -12.125 1 94.88 127 GLN B C 1
ATOM 3903 O O . GLN B 1 127 ? 11.93 -25.688 -11.711 1 94.88 127 GLN B O 1
ATOM 3908 N N . ASN B 1 128 ? 11.672 -23.719 -12.781 1 95.81 128 ASN B N 1
ATOM 3909 C CA . ASN B 1 128 ? 10.328 -24.094 -13.227 1 95.81 128 ASN B CA 1
ATOM 3910 C C . ASN B 1 128 ? 10.375 -24.969 -14.469 1 95.81 128 ASN B C 1
ATOM 3912 O O . ASN B 1 128 ? 11.43 -25.125 -15.094 1 95.81 128 ASN B O 1
ATOM 3916 N N . LEU B 1 129 ? 9.258 -25.562 -14.836 1 96.19 129 LEU B N 1
ATOM 3917 C CA . LEU B 1 129 ? 9.203 -26.547 -15.906 1 96.19 129 LEU B CA 1
ATOM 3918 C C . LEU B 1 129 ? 9.531 -25.922 -17.25 1 96.19 129 LEU B C 1
ATOM 3920 O O . LEU B 1 129 ? 10.133 -26.562 -18.125 1 96.19 129 LEU B O 1
ATOM 3924 N N . PHE B 1 130 ? 9.164 -24.656 -17.406 1 94.06 130 PHE B N 1
ATOM 3925 C CA . PHE B 1 130 ? 9.438 -23.984 -18.656 1 94.06 130 PHE B CA 1
ATOM 3926 C C . PHE B 1 130 ? 10.938 -23.812 -18.875 1 94.06 130 PHE B C 1
ATOM 3928 O O . PHE B 1 130 ? 11.477 -24.25 -19.891 1 94.06 130 PHE B O 1
ATOM 3935 N N . GLU B 1 131 ? 11.586 -23.266 -17.922 1 93.06 131 GLU B N 1
ATOM 3936 C CA . GLU B 1 131 ? 13.023 -23.016 -18.016 1 93.06 131 GLU B CA 1
ATOM 3937 C C . GLU B 1 131 ? 13.812 -24.328 -18.078 1 93.06 131 GLU B C 1
ATOM 3939 O O . GLU B 1 131 ? 14.781 -24.438 -18.828 1 93.06 131 GLU B O 1
ATOM 3944 N N . PHE B 1 132 ? 13.453 -25.25 -17.266 1 93.44 132 PHE B N 1
ATOM 3945 C CA . PHE B 1 132 ? 14.141 -26.531 -17.25 1 93.44 132 PHE B CA 1
ATOM 3946 C C . PHE B 1 132 ? 13.953 -27.266 -18.578 1 93.44 132 PHE B C 1
ATOM 3948 O O . PHE B 1 132 ? 14.898 -27.875 -19.094 1 93.44 132 PHE B O 1
ATOM 3955 N N . GLY B 1 133 ? 12.758 -27.25 -19.078 1 90.44 133 GLY B N 1
ATOM 3956 C CA . GLY B 1 133 ? 12.508 -27.844 -20.391 1 90.44 133 GLY B CA 1
ATOM 3957 C C . GLY B 1 133 ? 13.336 -27.234 -21.484 1 90.44 133 GLY B C 1
ATOM 3958 O O . GLY B 1 133 ? 13.914 -27.938 -22.312 1 90.44 133 GLY B O 1
ATOM 3959 N N . LYS B 1 134 ? 13.375 -25.969 -21.484 1 89.56 134 LYS B N 1
ATOM 3960 C CA . LYS B 1 134 ? 14.18 -25.25 -22.469 1 89.56 134 LYS B CA 1
ATOM 3961 C C . LYS B 1 134 ? 15.656 -25.609 -22.344 1 89.56 134 LYS B C 1
ATOM 3963 O O . LYS B 1 134 ? 16.328 -25.797 -23.344 1 89.56 134 LYS B O 1
ATOM 3968 N N . PHE B 1 135 ? 16.109 -25.688 -21.156 1 90.19 135 PHE B N 1
ATOM 3969 C CA . PHE B 1 135 ? 17.484 -26.047 -20.891 1 90.19 135 PHE B CA 1
ATOM 3970 C C . PHE B 1 135 ? 17.797 -27.422 -21.453 1 90.19 135 PHE B C 1
ATOM 3972 O O . PHE B 1 135 ? 18.844 -27.609 -22.094 1 90.19 135 PHE B O 1
ATOM 3979 N N . ILE B 1 136 ? 16.969 -28.359 -21.203 1 89.31 136 ILE B N 1
ATOM 3980 C CA . ILE B 1 136 ? 17.156 -29.734 -21.656 1 89.31 136 ILE B CA 1
ATOM 3981 C C . ILE B 1 136 ? 17.25 -29.766 -23.188 1 89.31 136 ILE B C 1
ATOM 3983 O O . ILE B 1 136 ? 18.125 -30.438 -23.734 1 89.31 136 ILE B O 1
ATOM 3987 N N . ILE B 1 137 ? 16.406 -29.062 -23.812 1 86.12 137 ILE B N 1
ATOM 3988 C CA . ILE B 1 137 ? 16.344 -29.062 -25.266 1 86.12 137 ILE B CA 1
ATOM 3989 C C . ILE B 1 137 ? 17.562 -28.344 -25.828 1 86.12 137 ILE B C 1
ATOM 3991 O O . ILE B 1 137 ? 18.25 -28.859 -26.719 1 86.12 137 ILE B O 1
ATOM 3995 N N . GLU B 1 138 ? 17.891 -27.25 -25.344 1 89.44 138 GLU B N 1
ATOM 3996 C CA . GLU B 1 138 ? 18.953 -26.406 -25.859 1 89.44 138 GLU B CA 1
ATOM 3997 C C . GLU B 1 138 ? 20.328 -27.047 -25.625 1 89.44 138 GLU B C 1
ATOM 3999 O O . GLU B 1 138 ? 21.234 -26.906 -26.453 1 89.44 138 GLU B O 1
ATOM 4004 N N . ASP B 1 139 ? 20.484 -27.781 -24.578 1 90.31 139 ASP B N 1
ATOM 4005 C CA . ASP B 1 139 ? 21.781 -28.359 -24.234 1 90.31 139 ASP B CA 1
ATOM 4006 C C . ASP B 1 139 ? 21.859 -29.828 -24.656 1 90.31 139 ASP B C 1
ATOM 4008 O O . ASP B 1 139 ? 22.812 -30.531 -24.312 1 90.31 139 ASP B O 1
ATOM 4012 N N . ASN B 1 140 ? 20.891 -30.25 -25.297 1 88.12 140 ASN B N 1
ATOM 4013 C CA . ASN B 1 140 ? 20.828 -31.609 -25.812 1 88.12 140 ASN B CA 1
ATOM 4014 C C . ASN B 1 140 ? 21.062 -32.656 -24.719 1 88.12 140 ASN B C 1
ATOM 4016 O O . ASN B 1 140 ? 21.875 -33.531 -24.859 1 88.12 140 ASN B O 1
ATOM 4020 N N . GLU B 1 141 ? 20.391 -32.406 -23.625 1 86.69 141 GLU B N 1
ATOM 4021 C CA . GLU B 1 141 ? 20.453 -33.312 -22.5 1 86.69 141 GLU B CA 1
ATOM 4022 C C . GLU B 1 141 ? 19.531 -34.531 -22.719 1 86.69 141 GLU B C 1
ATOM 4024 O O . GLU B 1 141 ? 18.672 -34.5 -23.594 1 86.69 141 GLU B O 1
ATOM 4029 N N . GLU B 1 142 ? 19.812 -35.562 -21.859 1 87.81 142 GLU B N 1
ATOM 4030 C CA . GLU B 1 142 ? 18.891 -36.688 -21.859 1 87.81 142 GLU B CA 1
ATOM 4031 C C . GLU B 1 142 ? 17.484 -36.219 -21.453 1 87.81 142 GLU B C 1
ATOM 4033 O O . GLU B 1 142 ? 17.328 -35.344 -20.609 1 87.81 142 GLU B O 1
ATOM 4038 N N . PRO B 1 143 ? 16.594 -36.875 -22.094 1 85.94 143 PRO B N 1
ATOM 4039 C CA . PRO B 1 143 ? 15.211 -36.5 -21.766 1 85.94 143 PRO B CA 1
ATOM 4040 C C . PRO B 1 143 ? 14.883 -36.688 -20.281 1 85.94 143 PRO B C 1
ATOM 4042 O O . PRO B 1 143 ? 15.117 -37.75 -19.719 1 85.94 143 PRO B O 1
ATOM 4045 N N . TYR B 1 144 ? 14.414 -35.688 -19.672 1 89.62 144 TYR B N 1
ATOM 4046 C CA . TYR B 1 144 ? 14.031 -35.719 -18.266 1 89.62 144 TYR B CA 1
ATOM 4047 C C . TYR B 1 144 ? 12.562 -36.094 -18.109 1 89.62 144 TYR B C 1
ATOM 4049 O O . TYR B 1 144 ? 12.219 -36.875 -17.203 1 89.62 144 TYR B O 1
ATOM 4057 N N . PHE B 1 145 ? 11.805 -35.594 -19.031 1 91.38 145 PHE B N 1
ATOM 4058 C CA . PHE B 1 145 ? 10.367 -35.844 -18.938 1 91.38 145 PHE B CA 1
ATOM 4059 C C . PHE B 1 145 ? 9.984 -37.125 -19.625 1 91.38 145 PHE B C 1
ATOM 4061 O O . PHE B 1 145 ? 9.273 -37.125 -20.641 1 91.38 145 PHE B O 1
ATOM 4068 N N . THR B 1 146 ? 10.375 -38.188 -19.016 1 90.5 146 THR B N 1
ATOM 4069 C CA . THR B 1 146 ? 9.922 -39.5 -19.453 1 90.5 146 THR B CA 1
ATOM 4070 C C . THR B 1 146 ? 8.445 -39.719 -19.109 1 90.5 146 THR B C 1
ATOM 4072 O O . THR B 1 146 ? 7.863 -38.938 -18.344 1 90.5 146 THR B O 1
ATOM 4075 N N . MET B 1 147 ? 7.875 -40.688 -19.672 1 90.75 147 MET B N 1
ATOM 4076 C CA . MET B 1 147 ? 6.457 -40.969 -19.453 1 90.75 147 MET B CA 1
ATOM 4077 C C . MET B 1 147 ? 6.164 -41.188 -17.969 1 90.75 147 MET B C 1
ATOM 4079 O O . MET B 1 147 ? 5.172 -40.656 -17.453 1 90.75 147 MET B O 1
ATOM 4083 N N . ASN B 1 148 ? 7.035 -41.875 -17.312 1 91.75 148 ASN B N 1
ATOM 4084 C CA . ASN B 1 148 ? 6.844 -42.125 -15.883 1 91.75 148 ASN B CA 1
ATOM 4085 C C . ASN B 1 148 ? 6.984 -40.844 -15.055 1 91.75 148 ASN B C 1
ATOM 4087 O O . ASN B 1 148 ? 6.18 -40.594 -14.156 1 91.75 148 ASN B O 1
ATOM 4091 N N . ARG B 1 149 ? 7.957 -40.062 -15.359 1 93.81 149 ARG B N 1
ATOM 4092 C CA . ARG B 1 149 ? 8.188 -38.844 -14.617 1 93.81 149 ARG B CA 1
ATOM 4093 C C . ARG B 1 149 ? 7.066 -37.844 -14.875 1 93.81 149 ARG B C 1
ATOM 4095 O O . ARG B 1 149 ? 6.637 -37.125 -13.961 1 93.81 149 ARG B O 1
ATOM 4102 N N . LEU B 1 150 ? 6.703 -37.812 -16.094 1 95.25 150 LEU B N 1
ATOM 4103 C CA . LEU B 1 150 ? 5.617 -36.906 -16.453 1 95.25 150 LEU B CA 1
ATOM 4104 C C . LEU B 1 150 ? 4.336 -37.281 -15.711 1 95.25 150 LEU B C 1
ATOM 4106 O O . LEU B 1 150 ? 3.611 -36.406 -15.234 1 95.25 150 LEU B O 1
ATOM 4110 N N . ALA B 1 151 ? 4.082 -38.562 -15.68 1 96.44 151 ALA B N 1
ATOM 4111 C CA . ALA B 1 151 ? 2.916 -39.031 -14.93 1 96.44 151 ALA B CA 1
ATOM 4112 C C . ALA B 1 151 ? 3.021 -38.625 -13.461 1 96.44 151 ALA B C 1
ATOM 4114 O O . ALA B 1 151 ? 2.031 -38.219 -12.844 1 96.44 151 ALA B O 1
ATOM 4115 N N . TYR B 1 152 ? 4.152 -38.781 -12.945 1 97.38 152 TYR B N 1
ATOM 4116 C CA . TYR B 1 152 ? 4.383 -38.469 -11.539 1 97.38 152 TYR B CA 1
ATOM 4117 C C . TYR B 1 152 ? 4.195 -36.969 -11.266 1 97.38 152 TYR B C 1
ATOM 4119 O O . TYR B 1 152 ? 3.535 -36.594 -10.297 1 97.38 152 TYR B O 1
ATOM 4127 N N . ILE B 1 153 ? 4.746 -36.156 -12.078 1 97.75 153 ILE B N 1
ATOM 4128 C CA . ILE B 1 153 ? 4.605 -34.719 -11.984 1 97.75 153 ILE B CA 1
ATOM 4129 C C . ILE B 1 153 ? 3.135 -34.312 -12.102 1 97.75 153 ILE B C 1
ATOM 4131 O O . ILE B 1 153 ? 2.631 -33.5 -11.32 1 97.75 153 ILE B O 1
ATOM 4135 N N . THR B 1 154 ? 2.49 -34.906 -13.055 1 98.44 154 THR B N 1
ATOM 4136 C CA . THR B 1 154 ? 1.079 -34.625 -13.297 1 98.44 154 THR B CA 1
ATOM 4137 C C . THR B 1 154 ? 0.239 -35 -12.07 1 98.44 154 THR B C 1
ATOM 4139 O O . THR B 1 154 ? -0.66 -34.25 -11.688 1 98.44 154 THR B O 1
ATOM 4142 N N . ARG B 1 155 ? 0.535 -36.094 -11.5 1 98.38 155 ARG B N 1
ATOM 4143 C CA . ARG B 1 155 ? -0.179 -36.531 -10.305 1 98.38 155 ARG B CA 1
ATOM 4144 C C . ARG B 1 155 ? -0.03 -35.5 -9.18 1 98.38 155 ARG B C 1
ATOM 4146 O O . ARG B 1 155 ? -0.996 -35.188 -8.477 1 98.38 155 ARG B O 1
ATOM 4153 N N . GLN B 1 156 ? 1.123 -35.031 -9 1 98.5 156 GLN B N 1
ATOM 4154 C CA . GLN B 1 156 ? 1.378 -34 -7.977 1 98.5 156 GLN B CA 1
ATOM 4155 C C . GLN B 1 156 ? 0.604 -32.719 -8.266 1 98.5 156 GLN B C 1
ATOM 4157 O O . GLN B 1 156 ? 0.019 -32.125 -7.359 1 98.5 156 GLN B O 1
ATOM 4162 N N . CYS B 1 157 ? 0.548 -32.344 -9.547 1 98.75 157 CYS B N 1
ATOM 4163 C CA . CYS B 1 157 ? -0.235 -31.172 -9.938 1 98.75 157 CYS B CA 1
ATOM 4164 C C . CYS B 1 157 ? -1.711 -31.375 -9.617 1 98.75 157 CYS B C 1
ATOM 4166 O O . CYS B 1 157 ? -2.361 -30.469 -9.078 1 98.75 157 CYS B O 1
ATOM 4168 N N . LEU B 1 158 ? -2.166 -32.531 -9.945 1 98.75 158 LEU B N 1
ATOM 4169 C CA . LEU B 1 158 ? -3.574 -32.844 -9.719 1 98.75 158 LEU B CA 1
ATOM 4170 C C . LEU B 1 158 ? -3.887 -32.875 -8.227 1 98.75 158 LEU B C 1
ATOM 4172 O O . LEU B 1 158 ? -4.957 -32.406 -7.801 1 98.75 158 LEU B O 1
ATOM 4176 N N . THR B 1 159 ? -3 -33.375 -7.477 1 98.56 159 THR B N 1
ATOM 4177 C CA . THR B 1 159 ? -3.162 -33.375 -6.027 1 98.56 159 THR B CA 1
ATOM 4178 C C . THR B 1 159 ? -3.24 -31.953 -5.492 1 98.56 159 THR B C 1
ATOM 4180 O O . THR B 1 159 ? -4.109 -31.641 -4.672 1 98.56 159 THR B O 1
ATOM 4183 N N . ALA B 1 160 ? -2.373 -31.125 -5.945 1 98.81 160 ALA B N 1
ATOM 4184 C CA . ALA B 1 160 ? -2.363 -29.719 -5.555 1 98.81 160 ALA B CA 1
ATOM 4185 C C . ALA B 1 160 ? -3.67 -29.031 -5.938 1 98.81 160 ALA B C 1
ATOM 4187 O O . ALA B 1 160 ? -4.285 -28.359 -5.113 1 98.81 160 ALA B O 1
ATOM 4188 N N . LEU B 1 161 ? -4.09 -29.266 -7.145 1 98.81 161 LEU B N 1
ATOM 4189 C CA . LEU B 1 161 ? -5.293 -28.625 -7.656 1 98.81 161 LEU B CA 1
ATOM 4190 C C . LEU B 1 161 ? -6.535 -29.109 -6.918 1 98.81 161 LEU B C 1
ATOM 4192 O O . LEU B 1 161 ? -7.434 -28.328 -6.613 1 98.81 161 LEU B O 1
ATOM 4196 N N . ARG B 1 162 ? -6.559 -30.406 -6.66 1 98.62 162 ARG B N 1
ATOM 4197 C CA . ARG B 1 162 ? -7.676 -30.938 -5.887 1 98.62 162 ARG B CA 1
ATOM 4198 C C . ARG B 1 162 ? -7.785 -30.25 -4.531 1 98.62 162 ARG B C 1
ATOM 4200 O O . ARG B 1 162 ? -8.883 -29.906 -4.094 1 98.62 162 ARG B O 1
ATOM 4207 N N . PHE B 1 163 ? -6.684 -30.125 -3.908 1 98.5 163 PHE B N 1
ATOM 4208 C CA . PHE B 1 163 ? -6.648 -29.484 -2.6 1 98.5 163 PHE B CA 1
ATOM 4209 C C . PHE B 1 163 ? -7.148 -28.047 -2.693 1 98.5 163 PHE B C 1
ATOM 4211 O O . PHE B 1 163 ? -8 -27.625 -1.907 1 98.5 163 PHE B O 1
ATOM 4218 N N . VAL B 1 164 ? -6.684 -27.266 -3.643 1 98.31 164 VAL B N 1
ATOM 4219 C CA . VAL B 1 164 ? -7.039 -25.859 -3.861 1 98.31 164 VAL B CA 1
ATOM 4220 C C . VAL B 1 164 ? -8.531 -25.75 -4.18 1 98.31 164 VAL B C 1
ATOM 4222 O O . VAL B 1 164 ? -9.234 -24.906 -3.611 1 98.31 164 VAL B O 1
ATOM 4225 N N . HIS B 1 165 ? -9 -26.641 -5.039 1 98.31 165 HIS B N 1
ATOM 4226 C CA . HIS B 1 165 ? -10.406 -26.625 -5.453 1 98.31 165 HIS B CA 1
ATOM 4227 C C . HIS B 1 165 ? -11.328 -26.953 -4.281 1 98.31 165 HIS B C 1
ATOM 4229 O O . HIS B 1 165 ? -12.422 -26.391 -4.18 1 98.31 165 HIS B O 1
ATOM 4235 N N . ASN B 1 166 ? -10.906 -27.797 -3.451 1 97.75 166 ASN B N 1
ATOM 4236 C CA . ASN B 1 166 ? -11.695 -28.188 -2.289 1 97.75 166 ASN B CA 1
ATOM 4237 C C . ASN B 1 166 ? -11.844 -27.031 -1.305 1 97.75 166 ASN B C 1
ATOM 4239 O O . ASN B 1 166 ? -12.75 -27.031 -0.472 1 97.75 166 ASN B O 1
ATOM 4243 N N . LEU B 1 167 ? -11.008 -26.094 -1.369 1 96.25 167 LEU B N 1
ATOM 4244 C CA . LEU B 1 167 ? -11.078 -24.922 -0.512 1 96.25 167 LEU B CA 1
ATOM 4245 C C . LEU B 1 167 ? -11.961 -23.844 -1.142 1 96.25 167 LEU B C 1
ATOM 4247 O O . LEU B 1 167 ? -12.07 -22.734 -0.607 1 96.25 167 LEU B O 1
ATOM 4251 N N . GLY B 1 168 ? -12.5 -24.203 -2.332 1 96.31 168 GLY B N 1
ATOM 4252 C CA . GLY B 1 168 ? -13.359 -23.266 -3.021 1 96.31 168 GLY B CA 1
ATOM 4253 C C . GLY B 1 168 ? -12.594 -22.234 -3.842 1 96.31 168 GLY B C 1
ATOM 4254 O O . GLY B 1 168 ? -13.117 -21.188 -4.18 1 96.31 168 GLY B O 1
ATOM 4255 N N . LEU B 1 169 ? -11.359 -22.547 -4.156 1 97 169 LEU B N 1
ATOM 4256 C CA . LEU B 1 169 ? -10.484 -21.656 -4.906 1 97 169 LEU B CA 1
ATOM 4257 C C . LEU B 1 169 ? -10.172 -22.234 -6.281 1 97 169 LEU B C 1
ATOM 4259 O O . LEU B 1 169 ? -10.266 -23.438 -6.488 1 97 169 LEU B O 1
ATOM 4263 N N . VAL B 1 170 ? -9.859 -21.375 -7.188 1 97.56 170 VAL B N 1
ATOM 4264 C CA . VAL B 1 170 ? -9.266 -21.703 -8.484 1 97.56 170 VAL B CA 1
ATOM 4265 C C . VAL B 1 170 ? -7.883 -21.078 -8.594 1 97.56 170 VAL B C 1
ATOM 4267 O O . VAL B 1 170 ? -7.676 -19.938 -8.156 1 97.56 170 VAL B O 1
ATOM 4270 N N . HIS B 1 171 ? -6.887 -21.781 -9.125 1 97.94 171 HIS B N 1
ATOM 4271 C CA . HIS B 1 171 ? -5.551 -21.219 -9.273 1 97.94 171 HIS B CA 1
ATOM 4272 C C . HIS B 1 171 ? -5.52 -20.141 -10.352 1 97.94 171 HIS B C 1
ATOM 4274 O O . HIS B 1 171 ? -5.004 -19.047 -10.117 1 97.94 171 HIS B O 1
ATOM 4280 N N . SER B 1 172 ? -6.047 -20.484 -11.539 1 97.19 172 SER B N 1
ATOM 4281 C CA . SER B 1 172 ? -6.348 -19.562 -12.633 1 97.19 172 SER B CA 1
ATOM 4282 C C . SER B 1 172 ? -5.082 -19.156 -13.383 1 97.19 172 SER B C 1
ATOM 4284 O O . SER B 1 172 ? -5.102 -18.234 -14.188 1 97.19 172 SER B O 1
ATOM 4286 N N . ASP B 1 173 ? -3.969 -19.812 -13.156 1 96.62 173 ASP B N 1
ATOM 4287 C CA . ASP B 1 173 ? -2.787 -19.5 -13.961 1 96.62 173 ASP B CA 1
ATOM 4288 C C . ASP B 1 173 ? -1.81 -20.672 -13.977 1 96.62 173 ASP B C 1
ATOM 4290 O O . ASP B 1 173 ? -0.608 -20.484 -13.773 1 96.62 173 ASP B O 1
ATOM 4294 N N . VAL B 1 174 ? -2.314 -21.812 -14.148 1 98.38 174 VAL B N 1
ATOM 4295 C CA . VAL B 1 174 ? -1.477 -23 -14.297 1 98.38 174 VAL B CA 1
ATOM 4296 C C . VAL B 1 174 ? -0.74 -22.938 -15.633 1 98.38 174 VAL B C 1
ATOM 4298 O O . VAL B 1 174 ? -1.366 -22.859 -16.688 1 98.38 174 VAL B O 1
ATOM 4301 N N . LYS B 1 175 ? 0.516 -22.906 -15.578 1 97.75 175 LYS B N 1
ATOM 4302 C CA . LYS B 1 175 ? 1.434 -22.906 -16.703 1 97.75 175 LYS B CA 1
ATOM 4303 C C . LYS B 1 175 ? 2.818 -23.391 -16.297 1 97.75 175 LYS B C 1
ATOM 4305 O O . LYS B 1 175 ? 3.125 -23.469 -15.109 1 97.75 175 LYS B O 1
ATOM 4310 N N . PRO B 1 176 ? 3.645 -23.781 -17.25 1 97.5 176 PRO B N 1
ATOM 4311 C CA . PRO B 1 176 ? 4.945 -24.359 -16.906 1 97.5 176 PRO B CA 1
ATOM 4312 C C . PRO B 1 176 ? 5.777 -23.453 -16.016 1 97.5 176 PRO B C 1
ATOM 4314 O O . PRO B 1 176 ? 6.527 -23.938 -15.156 1 97.5 176 PRO B O 1
ATOM 4317 N N . GLU B 1 177 ? 5.594 -22.141 -16.109 1 96 177 GLU B N 1
ATOM 4318 C CA . GLU B 1 177 ? 6.355 -21.156 -15.336 1 96 177 GLU B CA 1
ATOM 4319 C C . GLU B 1 177 ? 5.941 -21.172 -13.867 1 96 177 GLU B C 1
ATOM 4321 O O . GLU B 1 177 ? 6.691 -20.719 -13 1 96 177 GLU B O 1
ATOM 4326 N N . ASN B 1 178 ? 4.75 -21.734 -13.617 1 97.12 178 ASN B N 1
ATOM 4327 C CA . ASN B 1 178 ? 4.227 -21.688 -12.258 1 97.12 178 ASN B CA 1
ATOM 4328 C C . ASN B 1 178 ? 4.262 -23.062 -11.594 1 97.12 178 ASN B C 1
ATOM 4330 O O . ASN B 1 178 ? 3.607 -23.281 -10.578 1 97.12 178 ASN B O 1
ATOM 4334 N N . ILE B 1 179 ? 4.973 -23.969 -12.227 1 98.5 179 ILE B N 1
ATOM 4335 C CA . ILE B 1 179 ? 5.285 -25.281 -11.664 1 98.5 179 ILE B CA 1
ATOM 4336 C C . ILE B 1 179 ? 6.797 -25.438 -11.531 1 98.5 179 ILE B C 1
ATOM 4338 O O . ILE B 1 179 ? 7.504 -25.562 -12.531 1 98.5 179 ILE B O 1
ATOM 4342 N N . LEU B 1 180 ? 7.207 -25.469 -10.273 1 98.25 180 LEU B N 1
ATOM 4343 C CA . LEU B 1 180 ? 8.648 -25.5 -10.047 1 98.25 180 LEU B CA 1
ATOM 4344 C C . LEU B 1 180 ? 9.078 -26.844 -9.469 1 98.25 180 LEU B C 1
ATOM 4346 O O . LEU B 1 180 ? 8.32 -27.469 -8.719 1 98.25 180 LEU B O 1
ATOM 4350 N N . LEU B 1 181 ? 10.289 -27.234 -9.805 1 97.25 181 LEU B N 1
ATOM 4351 C CA . LEU B 1 181 ? 10.883 -28.438 -9.234 1 97.25 181 LEU B CA 1
ATOM 4352 C C . LEU B 1 181 ? 11.398 -28.172 -7.82 1 97.25 181 LEU B C 1
ATOM 4354 O O . LEU B 1 181 ? 12.086 -27.188 -7.586 1 97.25 181 LEU B O 1
ATOM 4358 N N . ALA B 1 182 ? 10.984 -29.016 -6.914 1 97.12 182 ALA B N 1
ATOM 4359 C CA . ALA B 1 182 ? 11.555 -29.016 -5.57 1 97.12 182 ALA B CA 1
ATOM 4360 C C . ALA B 1 182 ? 12.781 -29.922 -5.492 1 97.12 182 ALA B C 1
ATOM 4362 O O . ALA B 1 182 ? 13.695 -29.672 -4.707 1 97.12 182 ALA B O 1
ATOM 4363 N N . SER B 1 183 ? 12.711 -30.969 -6.266 1 95.75 183 SER B N 1
ATOM 4364 C CA . SER B 1 183 ? 13.812 -31.906 -6.402 1 95.75 183 SER B CA 1
ATOM 4365 C C . SER B 1 183 ? 13.914 -32.438 -7.832 1 95.75 183 SER B C 1
ATOM 4367 O O . SER B 1 183 ? 12.945 -32.969 -8.367 1 95.75 183 SER B O 1
ATOM 4369 N N . TYR B 1 184 ? 15.047 -32.375 -8.398 1 93.12 184 TYR B N 1
ATOM 4370 C CA . TYR B 1 184 ? 15.258 -32.875 -9.75 1 93.12 184 TYR B CA 1
ATOM 4371 C C . TYR B 1 184 ? 15.227 -34.406 -9.773 1 93.12 184 TYR B C 1
ATOM 4373 O O . TYR B 1 184 ? 14.539 -35 -10.602 1 93.12 184 TYR B O 1
ATOM 4381 N N . SER B 1 185 ? 15.977 -34.969 -8.836 1 93.12 185 SER B N 1
ATOM 4382 C CA . SER B 1 185 ? 16.156 -36.438 -8.828 1 93.12 185 SER B CA 1
ATOM 4383 C C . SER B 1 185 ? 14.859 -37.156 -8.5 1 93.12 185 SER B C 1
ATOM 4385 O O . SER B 1 185 ? 14.57 -38.219 -9.062 1 93.12 185 SER B O 1
ATOM 4387 N N . ARG B 1 186 ? 14.008 -36.5 -7.73 1 94.06 186 ARG B N 1
ATOM 4388 C CA . ARG B 1 186 ? 12.781 -37.156 -7.297 1 94.06 186 ARG B CA 1
ATOM 4389 C C . ARG B 1 186 ? 11.578 -36.656 -8.086 1 94.06 186 ARG B C 1
ATOM 4391 O O . ARG B 1 186 ? 10.445 -37.094 -7.855 1 94.06 186 ARG B O 1
ATOM 4398 N N . ALA B 1 187 ? 11.781 -35.719 -9 1 95.31 187 ALA B N 1
ATOM 4399 C CA . ALA B 1 187 ? 10.734 -35.125 -9.828 1 95.31 187 ALA B CA 1
ATOM 4400 C C . ALA B 1 187 ? 9.602 -34.594 -8.961 1 95.31 187 ALA B C 1
ATOM 4402 O O . ALA B 1 187 ? 8.43 -34.75 -9.281 1 95.31 187 ALA B O 1
ATOM 4403 N N . GLN B 1 188 ? 10.023 -34.031 -7.789 1 97.44 188 GLN B N 1
ATOM 4404 C CA . GLN B 1 188 ? 9.047 -33.375 -6.926 1 97.44 188 GLN B CA 1
ATOM 4405 C C . GLN B 1 188 ? 8.805 -31.953 -7.375 1 97.44 188 GLN B C 1
ATOM 4407 O O . GLN B 1 188 ? 9.742 -31.234 -7.742 1 97.44 188 GLN B O 1
ATOM 4412 N N . ILE B 1 189 ? 7.535 -31.547 -7.348 1 98.31 189 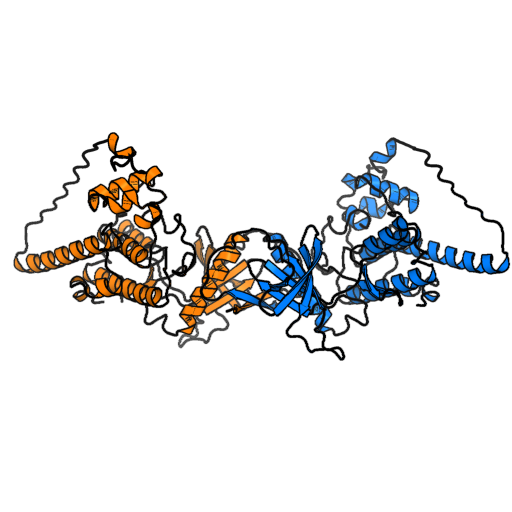ILE B N 1
ATOM 4413 C CA . ILE B 1 189 ? 7.215 -30.203 -7.816 1 98.31 189 ILE B CA 1
ATOM 4414 C C . ILE B 1 189 ? 6.363 -29.484 -6.773 1 98.31 189 ILE B C 1
ATOM 4416 O O . ILE B 1 189 ? 5.855 -30.109 -5.836 1 98.31 189 ILE B O 1
ATOM 4420 N N . LYS B 1 190 ? 6.277 -28.25 -6.926 1 98.62 190 LYS B N 1
ATOM 4421 C CA . LYS B 1 190 ? 5.32 -27.422 -6.207 1 98.62 190 LYS B CA 1
ATOM 4422 C C . LYS B 1 190 ? 4.633 -26.422 -7.145 1 98.62 190 LYS B C 1
ATOM 4424 O O . LYS B 1 190 ? 5.27 -25.875 -8.039 1 98.62 190 LYS B O 1
ATOM 4429 N N . LEU B 1 191 ? 3.377 -26.312 -6.965 1 98.75 191 LEU B N 1
ATOM 4430 C CA . LEU B 1 191 ? 2.607 -25.281 -7.637 1 98.75 191 LEU B CA 1
ATOM 4431 C C . LEU B 1 191 ? 2.77 -23.938 -6.93 1 98.75 191 LEU B C 1
ATOM 4433 O O . LEU B 1 191 ? 2.643 -23.859 -5.707 1 98.75 191 LEU B O 1
ATOM 4437 N N . ILE B 1 192 ? 3.1 -22.859 -7.703 1 97.62 192 ILE B N 1
ATOM 4438 C CA . ILE B 1 192 ? 3.357 -21.562 -7.094 1 97.62 192 ILE B CA 1
ATOM 4439 C C . ILE B 1 192 ? 2.473 -20.5 -7.75 1 97.62 192 ILE B C 1
ATOM 4441 O O . ILE B 1 192 ? 1.706 -20.812 -8.664 1 97.62 192 ILE B O 1
ATOM 4445 N N . ASP B 1 193 ? 2.564 -19.234 -7.328 1 94.75 193 ASP B N 1
ATOM 4446 C CA . ASP B 1 193 ? 1.988 -18 -7.867 1 94.75 193 ASP B CA 1
ATOM 4447 C C . ASP B 1 193 ? 0.465 -18.016 -7.762 1 94.75 193 ASP B C 1
ATOM 4449 O O . ASP B 1 193 ? -0.229 -18.328 -8.734 1 94.75 193 ASP B O 1
ATOM 4453 N N . PHE B 1 194 ? -0.042 -17.625 -6.699 1 96.44 194 PHE B N 1
ATOM 4454 C CA . PHE B 1 194 ? -1.473 -17.547 -6.426 1 96.44 194 PHE B CA 1
ATOM 4455 C C . PHE B 1 194 ? -1.996 -16.141 -6.617 1 96.44 194 PHE B C 1
ATOM 4457 O O . PHE B 1 194 ? -3.023 -15.766 -6.043 1 96.44 194 PHE B O 1
ATOM 4464 N N . GLY B 1 195 ? -1.283 -15.367 -7.375 1 93.38 195 GLY B N 1
ATOM 4465 C CA . GLY B 1 195 ? -1.661 -13.984 -7.641 1 93.38 195 GLY B CA 1
ATOM 4466 C C . GLY B 1 195 ? -2.947 -13.867 -8.438 1 93.38 195 GLY B C 1
ATOM 4467 O O . GLY B 1 195 ? -3.662 -12.867 -8.32 1 93.38 195 GLY B O 1
ATOM 4468 N N . SER B 1 196 ? -3.256 -14.812 -9.234 1 93.44 196 SER B N 1
ATOM 4469 C CA . SER B 1 196 ? -4.445 -14.781 -10.078 1 93.44 196 SER B CA 1
ATOM 4470 C C . SER B 1 196 ? -5.566 -15.625 -9.477 1 93.44 196 SER B C 1
ATOM 4472 O O . SER B 1 196 ? -6.652 -15.727 -10.055 1 93.44 196 SER B O 1
ATOM 4474 N N . SER B 1 197 ? -5.32 -16.234 -8.383 1 95.62 197 SER B N 1
ATOM 4475 C CA . SER B 1 197 ? -6.301 -17.125 -7.781 1 95.62 197 SER B CA 1
ATOM 4476 C C . SER B 1 197 ? -7.52 -16.359 -7.281 1 95.62 197 SER B C 1
ATOM 4478 O O . SER B 1 197 ? -7.418 -15.18 -6.934 1 95.62 197 SER B O 1
ATOM 4480 N N . CYS B 1 198 ? -8.602 -17 -7.27 1 94.25 198 CYS B N 1
ATOM 4481 C CA . CYS B 1 198 ? -9.828 -16.375 -6.805 1 94.25 198 CYS B CA 1
ATOM 4482 C C . CYS B 1 198 ? -10.797 -17.406 -6.238 1 94.25 198 CYS B C 1
ATOM 4484 O O . CYS B 1 198 ? -10.656 -18.609 -6.512 1 94.25 198 CYS B O 1
ATOM 4486 N N . TYR B 1 199 ? -11.703 -16.953 -5.469 1 94.62 199 TYR B N 1
ATOM 4487 C CA . TYR B 1 199 ? -12.781 -17.812 -4.98 1 94.62 199 TYR B CA 1
ATOM 4488 C C . TYR B 1 199 ? -13.844 -18.031 -6.055 1 94.62 199 TYR B C 1
ATOM 4490 O O . TYR B 1 199 ? -14.109 -17.125 -6.859 1 94.62 199 TYR B O 1
ATOM 4498 N N . LEU B 1 200 ? -14.445 -19.156 -5.98 1 93.06 200 LEU B N 1
ATOM 4499 C CA . LEU B 1 200 ? -15.5 -19.484 -6.934 1 93.06 200 LEU B CA 1
ATOM 4500 C C . LEU B 1 200 ? -16.688 -18.547 -6.789 1 93.06 200 LEU B C 1
ATOM 4502 O O . LEU B 1 200 ? -17.438 -18.344 -7.738 1 93.06 200 LEU B O 1
ATOM 4506 N N . THR B 1 201 ? -16.797 -17.953 -5.656 1 91.06 201 THR B N 1
ATOM 4507 C CA . THR B 1 201 ? -17.922 -17.062 -5.359 1 91.06 201 THR B CA 1
ATOM 4508 C C . THR B 1 201 ? -17.641 -15.648 -5.844 1 91.06 201 THR B C 1
ATOM 4510 O O . THR B 1 201 ? -18.547 -14.805 -5.863 1 91.06 201 THR B O 1
ATOM 4513 N N . ASP B 1 202 ? -16.438 -15.359 -6.242 1 91.69 202 ASP B N 1
ATOM 4514 C CA . ASP B 1 202 ? -16.094 -14.039 -6.746 1 91.69 202 ASP B CA 1
ATOM 4515 C C . ASP B 1 202 ? -16.719 -13.789 -8.117 1 91.69 202 ASP B C 1
ATOM 4517 O O . ASP B 1 202 ? -17.125 -14.734 -8.797 1 91.69 202 ASP B O 1
ATOM 4521 N N . ARG B 1 203 ? -16.734 -12.492 -8.445 1 85.38 203 ARG B N 1
ATOM 4522 C CA . ARG B 1 203 ? -17.125 -12.164 -9.82 1 85.38 203 ARG B CA 1
ATOM 4523 C C . ARG B 1 203 ? -16.078 -12.68 -10.812 1 85.38 203 ARG B C 1
ATOM 4525 O O . ARG B 1 203 ? -14.891 -12.43 -10.656 1 85.38 203 ARG B O 1
ATOM 4532 N N . GLN B 1 204 ? -16.594 -13.297 -11.789 1 86.75 204 GLN B N 1
ATOM 4533 C CA . GLN B 1 204 ? -15.688 -13.969 -12.719 1 86.75 204 GLN B CA 1
ATOM 4534 C C . GLN B 1 204 ? -15.312 -13.047 -13.883 1 86.75 204 GLN B C 1
ATOM 4536 O O . GLN B 1 204 ? -16.156 -12.289 -14.375 1 86.75 204 GLN B O 1
ATOM 4541 N N . SER B 1 205 ? -14.031 -13.133 -14.156 1 85.62 205 SER B N 1
ATOM 4542 C CA . SER B 1 205 ? -13.492 -12.344 -15.266 1 85.62 205 SER B CA 1
ATOM 4543 C C . SER B 1 205 ? -13.219 -13.227 -16.484 1 85.62 205 SER B C 1
ATOM 4545 O O . SER B 1 205 ? -12.945 -14.422 -16.344 1 85.62 205 SER B O 1
ATOM 4547 N N . SER B 1 206 ? -13.273 -12.633 -17.656 1 85.06 206 SER B N 1
ATOM 4548 C CA . SER B 1 206 ? -12.969 -13.336 -18.891 1 85.06 206 SER B CA 1
ATOM 4549 C C . SER B 1 206 ? -11.508 -13.133 -19.297 1 85.06 206 SER B C 1
ATOM 4551 O O . SER B 1 206 ? -11.078 -13.617 -20.359 1 85.06 206 SER B O 1
ATOM 4553 N N . TYR B 1 207 ? -10.75 -12.484 -18.516 1 83.5 207 TYR B N 1
ATOM 4554 C CA . TYR B 1 207 ? -9.375 -12.156 -18.875 1 83.5 207 TYR B CA 1
ATOM 4555 C C . TYR B 1 207 ? -8.391 -12.766 -17.875 1 83.5 207 TYR B C 1
ATOM 4557 O O . TYR B 1 207 ? -7.375 -12.156 -17.531 1 83.5 207 TYR B O 1
ATOM 4565 N N . ILE B 1 208 ? -8.703 -13.883 -17.516 1 89.94 208 ILE B N 1
ATOM 4566 C CA . ILE B 1 208 ? -7.809 -14.578 -16.594 1 89.94 208 ILE B CA 1
ATOM 4567 C C . ILE B 1 208 ? -7.043 -15.664 -17.344 1 89.94 208 ILE B C 1
ATOM 4569 O O . ILE B 1 208 ? -7.309 -15.914 -18.516 1 89.94 208 ILE B O 1
ATOM 4573 N N . GLN B 1 209 ? -6.074 -16.266 -16.656 1 93.56 209 GLN B N 1
ATOM 4574 C CA . GLN B 1 209 ? -5.211 -17.312 -17.219 1 93.56 209 GLN B CA 1
ATOM 4575 C C . GLN B 1 209 ? -4.309 -16.75 -18.312 1 93.56 209 GLN B C 1
ATOM 4577 O O . GLN B 1 209 ? -4.664 -15.773 -18.984 1 93.56 209 GLN B O 1
ATOM 4582 N N . SER B 1 210 ? -3.197 -17.328 -18.484 1 94.25 210 SER B N 1
ATOM 4583 C CA . SER B 1 210 ? -2.346 -17.016 -19.625 1 94.25 210 SER B CA 1
ATOM 4584 C C . SER B 1 210 ? -2.971 -17.5 -20.922 1 94.25 210 SER B C 1
ATOM 4586 O O . SER B 1 210 ? -3.537 -18.594 -20.969 1 94.25 210 SER B O 1
ATOM 4588 N N . ARG B 1 211 ? -2.83 -16.844 -21.922 1 94.06 211 ARG B N 1
ATOM 4589 C CA . ARG B 1 211 ? -3.576 -17.031 -23.156 1 94.06 211 ARG B CA 1
ATOM 4590 C C . ARG B 1 211 ? -3.438 -18.469 -23.672 1 94.06 211 ARG B C 1
ATOM 4592 O O . ARG B 1 211 ? -4.438 -19.156 -23.891 1 94.06 211 ARG B O 1
ATOM 4599 N N . SER B 1 212 ? -2.262 -19 -23.766 1 95.62 212 SER B N 1
ATOM 4600 C CA . SER B 1 212 ? -2.02 -20.297 -24.391 1 95.62 212 SER B CA 1
ATOM 4601 C C . SER B 1 212 ? -2.572 -21.438 -23.531 1 95.62 212 SER B C 1
ATOM 4603 O O . SER B 1 212 ? -2.662 -22.578 -24 1 95.62 212 SER B O 1
ATOM 4605 N N . TYR B 1 213 ? -2.998 -21.094 -22.344 1 97.88 213 TYR B N 1
ATOM 4606 C CA . TYR B 1 213 ? -3.484 -22.109 -21.422 1 97.88 213 TYR B CA 1
ATOM 4607 C C . TYR B 1 213 ? -4.906 -21.812 -20.969 1 97.88 213 TYR B C 1
ATOM 4609 O O . TYR B 1 213 ? -5.41 -22.422 -20.016 1 97.88 213 TYR B O 1
ATOM 4617 N N . ARG B 1 214 ? -5.52 -20.844 -21.594 1 97.69 214 ARG B N 1
ATOM 4618 C CA . ARG B 1 214 ? -6.836 -20.344 -21.203 1 97.69 214 ARG B CA 1
ATOM 4619 C C . ARG B 1 214 ? -7.938 -21.297 -21.672 1 97.69 214 ARG B C 1
ATOM 4621 O O . ARG B 1 214 ? -7.973 -21.672 -22.844 1 97.69 214 ARG B O 1
ATOM 4628 N N . ALA B 1 215 ? -8.773 -21.594 -20.812 1 98.12 215 ALA B N 1
ATOM 4629 C CA . ALA B 1 215 ? -9.883 -22.5 -21.125 1 98.12 215 ALA B CA 1
ATOM 4630 C C . ALA B 1 215 ? -10.906 -21.812 -22.016 1 98.12 215 ALA B C 1
ATOM 4632 O O . ALA B 1 215 ? -11.18 -20.625 -21.859 1 98.12 215 ALA B O 1
ATOM 4633 N N . PRO B 1 216 ? -11.484 -22.562 -22.922 1 97.19 216 PRO B N 1
ATOM 4634 C CA . PRO B 1 216 ? -12.461 -21.984 -23.844 1 97.19 216 PRO B CA 1
ATOM 4635 C C . PRO B 1 216 ? -13.625 -21.312 -23.141 1 97.19 216 PRO B C 1
ATOM 4637 O O . PRO B 1 216 ? -14.109 -20.266 -23.594 1 97.19 216 PRO B O 1
ATOM 4640 N N . GLU B 1 217 ? -14.117 -21.906 -22.062 1 97.88 217 GLU B N 1
ATOM 4641 C CA . GLU B 1 217 ? -15.258 -21.312 -21.359 1 97.88 217 GLU B CA 1
ATOM 4642 C C . GLU B 1 217 ? -14.922 -19.922 -20.828 1 97.88 217 GLU B C 1
ATOM 4644 O O . GLU B 1 217 ? -15.797 -19.062 -20.703 1 97.88 217 GLU B O 1
ATOM 4649 N N . VAL B 1 218 ? -13.672 -19.734 -20.438 1 97.5 218 VAL B N 1
ATOM 4650 C CA . VAL B 1 218 ? -13.25 -18.422 -19.969 1 97.5 218 VAL B CA 1
ATOM 4651 C C . VAL B 1 218 ? -13.297 -17.406 -21.125 1 97.5 218 VAL B C 1
ATOM 4653 O O . VAL B 1 218 ? -13.836 -16.312 -20.969 1 97.5 218 VAL B O 1
ATOM 4656 N N . VAL B 1 219 ? -12.812 -17.766 -22.25 1 95.94 219 VAL B N 1
ATOM 4657 C CA . VAL B 1 219 ? -12.75 -16.906 -23.438 1 95.94 219 VAL B CA 1
ATOM 4658 C C . VAL B 1 219 ? -14.156 -16.516 -23.859 1 95.94 219 VAL B C 1
ATOM 4660 O O . VAL B 1 219 ? -14.406 -15.367 -24.234 1 95.94 219 VAL B O 1
ATOM 4663 N N . LEU B 1 220 ? -15.016 -17.469 -23.797 1 95.88 220 LEU B N 1
ATOM 4664 C CA . LEU B 1 220 ? -16.375 -17.266 -24.297 1 95.88 220 LEU B CA 1
ATOM 4665 C C . LEU B 1 220 ? -17.219 -16.516 -23.281 1 95.88 220 LEU B C 1
ATOM 4667 O O . LEU B 1 220 ? -18.344 -16.109 -23.578 1 95.88 220 LEU B O 1
ATOM 4671 N N . GLY B 1 221 ? -16.719 -16.359 -22.094 1 96.12 221 GLY B N 1
ATOM 4672 C CA . GLY B 1 22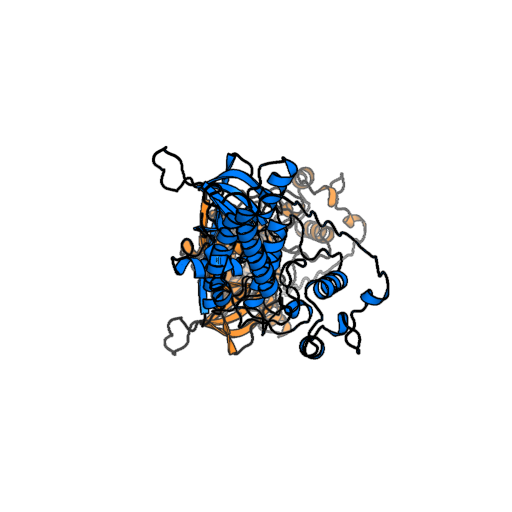1 ? -17.453 -15.648 -21.062 1 96.12 221 GLY B CA 1
ATOM 4673 C C . GLY B 1 221 ? -18.5 -16.5 -20.375 1 96.12 221 GLY B C 1
ATOM 4674 O O . GLY B 1 221 ? -19.562 -16.016 -19.984 1 96.12 221 GLY B O 1
ATOM 4675 N N . LEU B 1 222 ? -18.297 -17.766 -20.344 1 96.38 222 LEU B N 1
ATOM 4676 C CA . LEU B 1 222 ? -19.156 -18.688 -19.609 1 96.38 222 LEU B CA 1
ATOM 4677 C C . LEU B 1 222 ? -18.734 -18.766 -18.141 1 96.38 222 LEU B C 1
ATOM 4679 O O . LEU B 1 222 ? -17.594 -18.438 -17.797 1 96.38 222 LEU B O 1
ATOM 4683 N N . PRO B 1 223 ? -19.656 -19.188 -17.266 1 95.31 223 PRO B N 1
ATOM 4684 C CA . PRO B 1 223 ? -19.219 -19.484 -15.906 1 95.31 223 PRO B CA 1
ATOM 4685 C C . PRO B 1 223 ? -18.203 -20.609 -15.836 1 95.31 223 PRO B C 1
ATOM 4687 O O . PRO B 1 223 ? -18.25 -21.531 -16.656 1 95.31 223 PRO B O 1
ATOM 4690 N N . TYR B 1 224 ? -17.359 -20.438 -14.93 1 96.75 224 TYR B N 1
ATOM 4691 C CA . TYR B 1 224 ? -16.344 -21.484 -14.836 1 96.75 224 TYR B CA 1
ATOM 4692 C C . TYR B 1 224 ? -16.062 -21.844 -13.383 1 96.75 224 TYR B C 1
ATOM 4694 O O . TYR B 1 224 ? -16.438 -21.109 -12.469 1 96.75 224 TYR B O 1
ATOM 4702 N N . ASP B 1 225 ? -15.461 -23 -13.156 1 97.25 225 ASP B N 1
ATOM 4703 C CA . ASP B 1 225 ? -14.984 -23.469 -11.867 1 97.25 225 ASP B CA 1
ATOM 4704 C C . ASP B 1 225 ? -13.57 -24.047 -11.984 1 97.25 225 ASP B C 1
ATOM 4706 O O . ASP B 1 225 ? -12.82 -23.688 -12.891 1 97.25 225 ASP B O 1
ATOM 4710 N N . GLY B 1 226 ? -13.156 -24.906 -11.086 1 97.81 226 GLY B N 1
ATOM 4711 C CA . GLY B 1 226 ? -11.797 -25.406 -11.008 1 97.81 226 GLY B CA 1
ATOM 4712 C C . GLY B 1 226 ? -11.367 -26.172 -12.25 1 97.81 226 GLY B C 1
ATOM 4713 O O . GLY B 1 226 ? -10.172 -26.391 -12.461 1 97.81 226 GLY B O 1
ATOM 4714 N N . ARG B 1 227 ? -12.289 -26.5 -13.125 1 98.44 227 ARG B N 1
ATOM 4715 C CA . ARG B 1 227 ? -11.992 -27.281 -14.32 1 98.44 227 ARG B CA 1
ATOM 4716 C C . ARG B 1 227 ? -11.18 -26.469 -15.32 1 98.44 227 ARG B C 1
ATOM 4718 O O . ARG B 1 227 ? -10.562 -27.031 -16.234 1 98.44 227 ARG B O 1
ATOM 4725 N N . ILE B 1 228 ? -11.133 -25.125 -15.172 1 98.56 228 ILE B N 1
ATOM 4726 C CA . ILE B 1 228 ? -10.281 -24.328 -16.047 1 98.56 228 ILE B CA 1
ATOM 4727 C C . ILE B 1 228 ? -8.812 -24.641 -15.758 1 98.56 228 ILE B C 1
ATOM 4729 O O . ILE B 1 228 ? -7.977 -24.594 -16.656 1 98.56 228 ILE B O 1
ATOM 4733 N N . ASP B 1 229 ? -8.516 -24.938 -14.508 1 98.88 229 ASP B N 1
ATOM 4734 C CA . ASP B 1 229 ? -7.156 -25.344 -14.156 1 98.88 229 ASP B CA 1
ATOM 4735 C C . ASP B 1 229 ? -6.797 -26.688 -14.781 1 98.88 229 ASP B C 1
ATOM 4737 O O . ASP B 1 229 ? -5.641 -26.906 -15.148 1 98.88 229 ASP B O 1
ATOM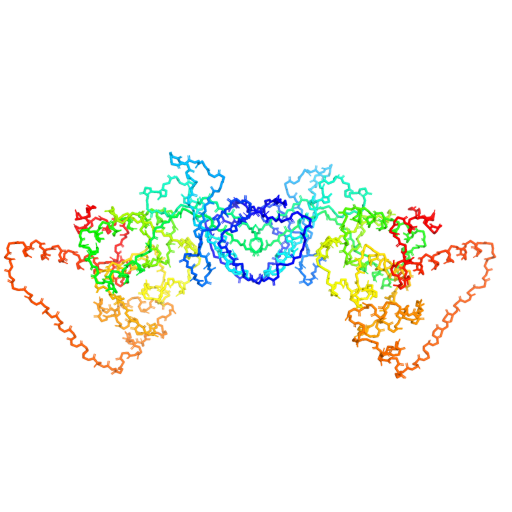 4741 N N . ILE B 1 230 ? -7.773 -27.516 -14.898 1 98.88 230 ILE B N 1
ATOM 4742 C CA . ILE B 1 230 ? -7.574 -28.844 -15.5 1 98.88 230 ILE B CA 1
ATOM 4743 C C . ILE B 1 230 ? -7.262 -28.688 -16.984 1 98.88 230 ILE B C 1
ATOM 4745 O O . ILE B 1 230 ? -6.383 -29.375 -17.516 1 98.88 230 ILE B O 1
ATOM 4749 N N . TRP B 1 231 ? -7.984 -27.844 -17.625 1 98.81 231 TRP B N 1
ATOM 4750 C CA . TRP B 1 231 ? -7.672 -27.516 -19.016 1 98.81 231 TRP B CA 1
ATOM 4751 C C . TRP B 1 231 ? -6.227 -27.062 -19.156 1 98.81 231 TRP B C 1
ATOM 4753 O O . TRP B 1 231 ? -5.48 -27.562 -19.984 1 98.81 231 TRP B O 1
ATOM 4763 N N . SER B 1 232 ? -5.855 -26.078 -18.328 1 98.88 232 SER B N 1
ATOM 4764 C CA . SER B 1 232 ? -4.5 -25.547 -18.375 1 98.88 232 SER B CA 1
ATOM 4765 C C . SER B 1 232 ? -3.467 -26.641 -18.141 1 98.88 232 SER B C 1
ATOM 4767 O O . SER B 1 232 ? -2.43 -26.672 -18.812 1 98.88 232 SER B O 1
ATOM 4769 N N . LEU B 1 233 ? -3.768 -27.516 -17.203 1 98.88 233 LEU B N 1
ATOM 4770 C CA . LEU B 1 233 ? -2.85 -28.609 -16.922 1 98.88 233 LEU B CA 1
ATOM 4771 C C . LEU B 1 233 ? -2.709 -29.531 -18.141 1 98.88 233 LEU B C 1
ATOM 4773 O O . LEU B 1 233 ? -1.613 -30.016 -18.422 1 98.88 233 LEU B O 1
ATOM 4777 N N . GLY B 1 234 ? -3.824 -29.812 -18.812 1 98.75 234 GLY B N 1
ATOM 4778 C CA . GLY B 1 234 ? -3.748 -30.578 -20.047 1 98.75 234 GLY B CA 1
ATOM 4779 C C . GLY B 1 234 ? -2.795 -29.969 -21.062 1 98.75 234 GLY B C 1
ATOM 4780 O O . GLY B 1 234 ? -2.002 -30.688 -21.688 1 98.75 234 GLY B O 1
ATOM 4781 N N . CYS B 1 235 ? -2.889 -28.703 -21.203 1 98.5 235 CYS B N 1
ATOM 4782 C CA . CYS B 1 235 ? -1.984 -27.984 -22.094 1 98.5 235 CYS B CA 1
ATOM 4783 C C . CYS B 1 235 ? -0.535 -28.156 -21.656 1 98.5 235 CYS B C 1
ATOM 4785 O O . CYS B 1 235 ? 0.341 -28.422 -22.484 1 98.5 235 CYS B O 1
ATOM 4787 N N . VAL B 1 236 ? -0.273 -28.047 -20.406 1 98.38 236 VAL B N 1
ATOM 4788 C CA . VAL B 1 236 ? 1.078 -28.109 -19.859 1 98.38 236 VAL B CA 1
ATOM 4789 C C . VAL B 1 236 ? 1.66 -29.5 -20.078 1 98.38 236 VAL B C 1
ATOM 4791 O O . VAL B 1 236 ? 2.793 -29.641 -20.547 1 98.38 236 VAL B O 1
ATOM 4794 N N . VAL B 1 237 ? 0.905 -30.516 -19.734 1 97.38 237 VAL B N 1
ATOM 4795 C CA . VAL B 1 237 ? 1.37 -31.891 -19.828 1 97.38 237 VAL B CA 1
ATOM 4796 C C . VAL B 1 237 ? 1.694 -32.219 -21.281 1 97.38 237 VAL B C 1
ATOM 4798 O O . VAL B 1 237 ? 2.736 -32.812 -21.562 1 97.38 237 VAL B O 1
ATOM 4801 N N . ALA B 1 238 ? 0.838 -31.844 -22.188 1 96.62 238 ALA B N 1
ATOM 4802 C CA . ALA B 1 238 ? 1.087 -32.062 -23.609 1 96.62 238 ALA B CA 1
ATOM 4803 C C . ALA B 1 238 ? 2.352 -31.328 -24.047 1 96.62 238 ALA B C 1
ATOM 4805 O O . ALA B 1 238 ? 3.16 -31.875 -24.797 1 96.62 238 ALA B O 1
ATOM 4806 N N . GLU B 1 239 ? 2.467 -30.172 -23.609 1 95.19 239 GLU B N 1
ATOM 4807 C CA . GLU B 1 239 ? 3.617 -29.359 -23.969 1 95.19 239 GLU B CA 1
ATOM 4808 C C . GLU B 1 239 ? 4.918 -29.969 -23.453 1 95.19 239 GLU B C 1
ATOM 4810 O O . GLU B 1 239 ? 5.93 -29.969 -24.156 1 95.19 239 GLU B O 1
ATOM 4815 N N . MET B 1 240 ? 4.938 -30.406 -22.203 1 94.19 240 MET B N 1
ATOM 4816 C CA . MET B 1 240 ? 6.141 -31.016 -21.641 1 94.19 240 MET B CA 1
ATOM 4817 C C . MET B 1 240 ? 6.527 -32.281 -22.406 1 94.19 240 MET B C 1
ATOM 4819 O O . MET B 1 240 ? 7.711 -32.594 -22.531 1 94.19 240 MET B O 1
ATOM 4823 N N . TYR B 1 241 ? 5.57 -32.938 -22.906 1 91.69 241 TYR B N 1
ATOM 4824 C CA . TYR B 1 241 ? 5.812 -34.188 -23.656 1 91.69 241 TYR B CA 1
ATOM 4825 C C . TYR B 1 241 ? 6.328 -33.875 -25.047 1 91.69 241 TYR B C 1
ATOM 4827 O O . TYR B 1 241 ? 7.277 -34.5 -25.516 1 91.69 241 TYR B O 1
ATOM 4835 N N . THR B 1 242 ? 5.742 -32.906 -25.719 1 90 242 THR B N 1
ATOM 4836 C CA . THR B 1 242 ? 6.027 -32.656 -27.125 1 90 242 THR B CA 1
ATOM 4837 C C . THR B 1 242 ? 7.172 -31.656 -27.266 1 90 242 THR B C 1
ATOM 4839 O O . THR B 1 242 ? 7.812 -31.578 -28.328 1 90 242 THR B O 1
ATOM 4842 N N . GLY B 1 243 ? 7.277 -30.797 -26.266 1 88.94 243 GLY B N 1
ATOM 4843 C CA . GLY B 1 243 ? 8.266 -29.734 -26.344 1 88.94 243 GLY B CA 1
ATOM 4844 C C . GLY B 1 243 ? 7.727 -28.469 -27 1 88.94 243 GLY B C 1
ATOM 4845 O O . GLY B 1 243 ? 8.461 -27.5 -27.156 1 88.94 243 GLY B O 1
ATOM 4846 N N . GLU B 1 244 ? 6.441 -28.531 -27.344 1 90.5 244 GLU B N 1
ATOM 4847 C CA . GLU B 1 244 ? 5.828 -27.375 -28.016 1 90.5 244 GLU B CA 1
ATOM 4848 C C . GLU B 1 244 ? 4.539 -26.953 -27.312 1 90.5 244 GLU B C 1
ATOM 4850 O O . GLU B 1 244 ? 3.791 -27.797 -26.812 1 90.5 244 GLU B O 1
ATOM 4855 N N . VAL B 1 245 ? 4.344 -25.656 -27.406 1 94.62 245 VAL B N 1
ATOM 4856 C CA . VAL B 1 245 ? 3.092 -25.125 -26.859 1 94.62 245 VAL B CA 1
ATOM 4857 C C . VAL B 1 245 ? 1.91 -25.812 -27.547 1 94.62 245 VAL B C 1
ATOM 4859 O O . VAL B 1 245 ? 1.879 -25.953 -28.766 1 94.62 245 VAL B O 1
ATOM 4862 N N . THR B 1 246 ? 0.949 -26.234 -26.781 1 94.75 246 THR B N 1
ATOM 4863 C CA . THR B 1 246 ? -0.132 -27.078 -27.266 1 94.75 246 THR B CA 1
ATOM 4864 C C . THR B 1 246 ? -0.989 -26.328 -28.281 1 94.75 246 THR B C 1
ATOM 4866 O O . THR B 1 246 ? -1.259 -26.844 -29.375 1 94.75 246 THR B O 1
ATOM 4869 N N . PHE B 1 247 ? -1.366 -25.109 -27.906 1 95.88 247 PHE B N 1
ATOM 4870 C CA . PHE B 1 247 ? -2.178 -24.297 -28.797 1 95.88 247 PHE B CA 1
ATOM 4871 C C . PHE B 1 247 ? -1.452 -23.016 -29.172 1 95.88 247 PHE B C 1
ATOM 4873 O O . PHE B 1 247 ? -1.785 -21.938 -28.672 1 95.88 247 PHE B O 1
ATOM 4880 N N . GLN B 1 248 ? -0.538 -23.156 -30.094 1 92.75 248 GLN B N 1
ATOM 4881 C CA . GLN B 1 248 ? 0.167 -21.984 -30.609 1 92.75 248 GLN B CA 1
ATOM 4882 C C . GLN B 1 248 ? -0.809 -20.969 -31.188 1 92.75 248 GLN B C 1
ATOM 4884 O O . GLN B 1 248 ? -1.776 -21.344 -31.859 1 92.75 248 GLN B O 1
ATOM 4889 N N . ASN B 1 249 ? -0.529 -19.75 -30.859 1 92.31 249 ASN B N 1
ATOM 4890 C CA . ASN B 1 249 ? -1.507 -18.766 -31.297 1 92.31 249 ASN B CA 1
ATOM 4891 C C . ASN B 1 249 ? -0.885 -17.375 -31.406 1 92.31 249 ASN B C 1
ATOM 4893 O O . ASN B 1 249 ? 0.135 -17.094 -30.781 1 92.31 249 ASN B O 1
ATOM 4897 N N . ASP B 1 250 ? -1.462 -16.531 -32.25 1 92.56 250 ASP B N 1
ATOM 4898 C CA . ASP B 1 250 ? -1.093 -15.125 -32.375 1 92.56 250 ASP B CA 1
ATOM 4899 C C . ASP B 1 250 ? -2.252 -14.211 -31.969 1 92.56 250 ASP B C 1
ATOM 4901 O O . ASP B 1 250 ? -2.096 -12.992 -31.906 1 92.56 250 ASP B O 1
ATOM 4905 N N . SER B 1 251 ? -3.371 -14.828 -31.766 1 92.5 251 SER B N 1
ATOM 4906 C CA . SER B 1 251 ? -4.594 -14.141 -31.359 1 92.5 251 SER B CA 1
ATOM 4907 C C . SER B 1 251 ? -5.562 -15.109 -30.688 1 92.5 251 SER B C 1
ATOM 4909 O O . SER B 1 251 ? -5.371 -16.328 -30.734 1 92.5 251 SER B O 1
ATOM 4911 N N . ILE B 1 252 ? -6.516 -14.539 -30.062 1 93.06 252 ILE B N 1
ATOM 4912 C CA . ILE B 1 252 ? -7.539 -15.367 -29.422 1 93.06 252 ILE B CA 1
ATOM 4913 C C . ILE B 1 252 ? -8.258 -16.203 -30.469 1 93.06 252 ILE B C 1
ATOM 4915 O O . ILE B 1 252 ? -8.531 -17.391 -30.25 1 93.06 252 ILE B O 1
ATOM 4919 N N . VAL B 1 253 ? -8.516 -15.641 -31.594 1 91.69 253 VAL B N 1
ATOM 4920 C CA . VAL B 1 253 ? -9.242 -16.344 -32.656 1 91.69 253 VAL B CA 1
ATOM 4921 C C . VAL B 1 253 ? -8.398 -17.5 -33.188 1 91.69 253 VAL B C 1
ATOM 4923 O O . VAL B 1 253 ? -8.914 -18.594 -33.406 1 91.69 253 VAL B O 1
ATOM 4926 N N . SER B 1 254 ? -7.168 -17.219 -33.375 1 93.25 254 SER B N 1
ATOM 4927 C CA . SER B 1 254 ? -6.289 -18.281 -33.844 1 93.25 254 SER B CA 1
ATOM 4928 C C . SER B 1 254 ? -6.156 -19.391 -32.812 1 93.25 254 SER B C 1
ATOM 4930 O O . SER B 1 254 ? -6.039 -20.562 -33.188 1 93.25 254 SER B O 1
ATOM 4932 N N . MET B 1 255 ? -6.176 -19.031 -31.594 1 95 255 MET B N 1
ATOM 4933 C CA . MET B 1 255 ? -6.141 -20.031 -30.531 1 95 255 MET B CA 1
ATOM 4934 C C . MET B 1 255 ? -7.383 -20.906 -30.562 1 95 255 MET B C 1
ATOM 4936 O O . MET B 1 255 ? -7.277 -22.141 -30.531 1 95 255 MET B O 1
ATOM 4940 N N . LEU B 1 256 ? -8.523 -20.281 -30.688 1 95.44 256 LEU B N 1
ATOM 4941 C CA . LEU B 1 256 ? -9.781 -21.016 -30.719 1 95.44 256 LEU B CA 1
ATOM 4942 C C . LEU B 1 256 ? -9.844 -21.922 -31.938 1 95.44 256 LEU B C 1
ATOM 4944 O O . LEU B 1 256 ? -10.359 -23.047 -31.859 1 95.44 256 LEU B O 1
ATOM 4948 N N . SER B 1 257 ? -9.305 -21.469 -33.031 1 93.56 257 SER B N 1
ATOM 4949 C CA . SER B 1 257 ? -9.266 -22.266 -34.25 1 93.56 257 SER B CA 1
ATOM 4950 C C . SER B 1 257 ? -8.414 -23.516 -34.062 1 93.56 257 SER B C 1
ATOM 4952 O O . SER B 1 257 ? -8.789 -24.609 -34.5 1 93.56 257 SER B O 1
ATOM 4954 N N . ARG B 1 258 ? -7.348 -23.344 -33.438 1 94.56 258 ARG B N 1
ATOM 4955 C CA . ARG B 1 258 ? -6.465 -24.469 -33.188 1 94.56 258 ARG B CA 1
ATOM 4956 C C . ARG B 1 258 ? -7.109 -25.453 -32.219 1 94.56 258 ARG B C 1
ATOM 4958 O O . ARG B 1 258 ? -6.988 -26.672 -32.375 1 94.56 258 ARG B O 1
ATOM 4965 N N . ILE B 1 259 ? -7.738 -24.922 -31.203 1 96.56 259 ILE B N 1
ATOM 4966 C CA . ILE B 1 259 ? -8.453 -25.766 -30.25 1 96.56 259 ILE B CA 1
ATOM 4967 C C . ILE B 1 259 ? -9.492 -26.609 -30.984 1 96.56 259 ILE B C 1
ATOM 4969 O O . ILE B 1 259 ? -9.578 -27.812 -30.781 1 96.56 259 ILE B O 1
ATOM 4973 N N . GLU B 1 260 ? -10.242 -25.984 -31.828 1 94.69 260 GLU B N 1
ATOM 4974 C CA . GLU B 1 260 ? -11.273 -26.688 -32.594 1 94.69 260 GLU B CA 1
ATOM 4975 C C . GLU B 1 260 ? -10.664 -27.781 -33.469 1 94.69 260 GLU B C 1
ATOM 4977 O O . GLU B 1 260 ? -11.211 -28.875 -33.562 1 94.69 260 GLU B O 1
ATOM 4982 N N . ALA B 1 261 ? -9.578 -27.469 -34.062 1 92.81 261 ALA B N 1
ATOM 4983 C CA . ALA B 1 261 ? -8.906 -28.406 -34.969 1 92.81 261 ALA B CA 1
ATOM 4984 C C . ALA B 1 261 ? -8.391 -29.625 -34.219 1 92.81 261 ALA B C 1
ATOM 4986 O O . ALA B 1 261 ? -8.461 -30.75 -34.75 1 92.81 261 ALA B O 1
ATOM 4987 N N . ILE B 1 262 ? -7.961 -29.422 -33.094 1 93.5 262 ILE B N 1
ATOM 4988 C CA . ILE B 1 262 ? -7.281 -30.484 -32.344 1 93.5 262 ILE B CA 1
ATOM 4989 C C . ILE B 1 262 ? -8.281 -31.219 -31.453 1 93.5 262 ILE B C 1
ATOM 4991 O O . ILE B 1 262 ? -8.25 -32.469 -31.359 1 93.5 262 ILE B O 1
ATOM 4995 N N . CYS B 1 263 ? -9.164 -30.469 -30.828 1 95.69 263 CYS B N 1
ATOM 4996 C CA . CYS B 1 263 ? -10.016 -31.031 -29.797 1 95.69 263 CYS B CA 1
ATOM 4997 C C . CYS B 1 263 ? -11.422 -31.312 -30.328 1 95.69 263 CYS B C 1
ATOM 4999 O O . CYS B 1 263 ? -12.219 -31.984 -29.672 1 95.69 263 CYS B O 1
ATOM 5001 N N . GLY B 1 264 ? -11.719 -30.797 -31.484 1 93.19 264 GLY B N 1
ATOM 5002 C CA . GLY B 1 264 ? -13.047 -30.969 -32.062 1 93.19 264 GLY B CA 1
ATOM 5003 C C . GLY B 1 264 ? -13.875 -29.703 -32.031 1 93.19 264 GLY B C 1
ATOM 5004 O O . GLY B 1 264 ? -13.422 -28.656 -31.547 1 93.19 264 GLY B O 1
ATOM 5005 N N . ALA B 1 265 ? -15.047 -29.812 -32.531 1 93.38 265 ALA B N 1
ATOM 5006 C CA . ALA B 1 265 ? -15.938 -28.656 -32.656 1 93.38 265 ALA B CA 1
ATOM 5007 C C . ALA B 1 265 ? -16.438 -28.203 -31.297 1 93.38 265 ALA B C 1
ATOM 5009 O O . ALA B 1 265 ? -16.688 -29.016 -30.406 1 93.38 265 ALA B O 1
ATOM 5010 N N . PHE B 1 266 ? -16.625 -26.906 -31.219 1 96 266 PHE B N 1
ATOM 5011 C CA . PHE B 1 266 ? -17.219 -26.359 -30.016 1 96 266 PHE B CA 1
ATOM 5012 C C . PHE B 1 266 ? -18.688 -26.797 -29.891 1 96 266 PHE B C 1
ATOM 5014 O O . PHE B 1 266 ? -19.438 -26.734 -30.844 1 9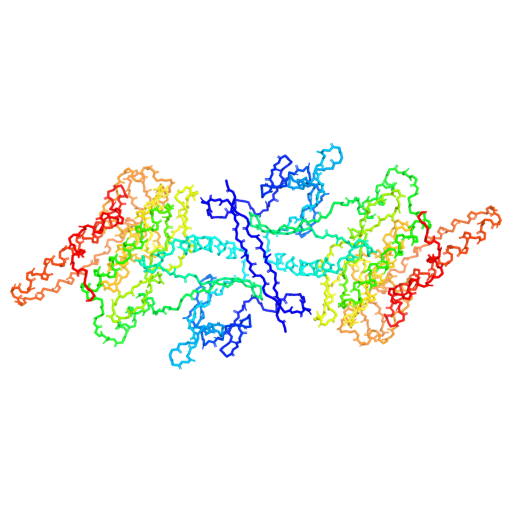6 266 PHE B O 1
ATOM 5021 N N . PRO B 1 267 ? -19.031 -27.25 -28.734 1 95.5 267 PRO B N 1
ATOM 5022 C CA . PRO B 1 267 ? -20.453 -27.531 -28.531 1 95.5 267 PRO B CA 1
ATOM 5023 C C . PRO B 1 267 ? -21.328 -26.297 -28.766 1 95.5 267 PRO B C 1
ATOM 5025 O O . PRO B 1 267 ? -21 -25.203 -28.281 1 95.5 267 PRO B O 1
ATOM 5028 N N . TYR B 1 268 ? -22.438 -26.547 -29.359 1 94 268 TYR B N 1
ATOM 5029 C CA . TYR B 1 268 ? -23.344 -25.453 -29.734 1 94 268 TYR B CA 1
ATOM 5030 C C . TYR B 1 268 ? -23.812 -24.688 -28.516 1 94 268 TYR B C 1
ATOM 5032 O O . TYR B 1 268 ? -23.938 -23.469 -28.531 1 94 268 TYR B O 1
ATOM 5040 N N . HIS B 1 269 ? -24.141 -25.359 -27.469 1 95.56 269 HIS B N 1
ATOM 5041 C CA . HIS B 1 269 ? -24.656 -24.703 -26.281 1 95.56 269 HIS B CA 1
ATOM 5042 C C . HIS B 1 269 ? -23.656 -23.719 -25.688 1 95.56 269 HIS B C 1
ATOM 5044 O O . HIS B 1 269 ? -24.031 -22.703 -25.109 1 95.56 269 HIS B O 1
ATOM 5050 N N . MET B 1 270 ? -22.359 -23.984 -25.828 1 96.31 270 MET B N 1
ATOM 5051 C CA . MET B 1 270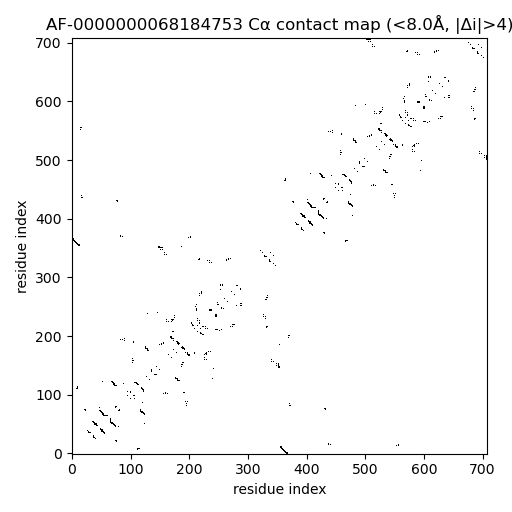 ? -21.328 -23.078 -25.328 1 96.31 270 MET B CA 1
ATOM 5052 C C . MET B 1 270 ? -21.312 -21.781 -26.125 1 96.31 270 MET B C 1
ATOM 5054 O O . MET B 1 270 ? -21.125 -20.703 -25.562 1 96.31 270 MET B O 1
ATOM 5058 N N . ILE B 1 271 ? -21.5 -21.891 -27.422 1 94.69 271 ILE B N 1
ATOM 5059 C CA . ILE B 1 271 ? -21.516 -20.75 -28.312 1 94.69 271 ILE B CA 1
ATOM 5060 C C . ILE B 1 271 ? -22.719 -19.859 -28.016 1 94.69 271 ILE B C 1
ATOM 5062 O O . ILE B 1 271 ? -22.594 -18.641 -27.922 1 94.69 271 ILE B O 1
ATOM 5066 N N . VAL B 1 272 ? -23.828 -20.453 -27.734 1 94.69 272 VAL B N 1
ATOM 5067 C CA . VAL B 1 272 ? -25.078 -19.734 -27.531 1 94.69 272 VAL B CA 1
ATOM 5068 C C . VAL B 1 272 ? -25.078 -19.078 -26.156 1 94.69 272 VAL B C 1
ATOM 5070 O O . VAL B 1 272 ? -25.547 -17.938 -26.016 1 94.69 272 VAL B O 1
ATOM 5073 N N . GLN B 1 273 ? -24.531 -19.703 -25.234 1 95.06 273 GLN B N 1
ATOM 5074 C CA . GLN B 1 273 ? -24.625 -19.25 -23.859 1 95.06 273 GLN B CA 1
ATOM 5075 C C . GLN B 1 273 ? -23.484 -18.281 -23.516 1 95.06 273 GLN B C 1
ATOM 5077 O O . GLN B 1 273 ? -23.547 -17.578 -22.516 1 95.06 273 GLN B O 1
ATOM 5082 N N . GLY B 1 274 ? -22.453 -18.344 -24.297 1 94.88 274 GLY B N 1
ATOM 5083 C CA . GLY B 1 274 ? -21.297 -17.5 -24.016 1 94.88 274 GLY B CA 1
ATOM 5084 C C . GLY B 1 274 ? -21.562 -16.031 -24.203 1 94.88 274 GLY B C 1
ATOM 5085 O O . GLY B 1 274 ? -21.969 -15.602 -25.297 1 94.88 274 GLY B O 1
ATOM 5086 N N . ARG B 1 275 ? -21.281 -15.188 -23.219 1 93.5 275 ARG B N 1
ATOM 5087 C CA . ARG B 1 275 ? -21.531 -13.75 -23.25 1 93.5 275 ARG B CA 1
ATOM 5088 C C . ARG B 1 275 ? -20.625 -13.062 -24.281 1 93.5 275 ARG B C 1
ATOM 5090 O O . ARG B 1 275 ? -20.969 -11.984 -24.781 1 93.5 275 ARG B O 1
ATOM 5097 N N . GLN B 1 276 ? -19.484 -13.734 -24.625 1 93.75 276 GLN B N 1
ATOM 5098 C CA . GLN B 1 276 ? -18.516 -13.117 -25.516 1 93.75 276 GLN B CA 1
ATOM 5099 C C . GLN B 1 276 ? -18.438 -13.859 -26.844 1 93.75 276 GLN B C 1
ATOM 5101 O O . GLN B 1 276 ? -17.594 -13.555 -27.672 1 93.75 276 GLN B O 1
ATOM 5106 N N . SER B 1 277 ? -19.219 -14.781 -27.047 1 92.62 277 SER B N 1
ATOM 5107 C CA . SER B 1 277 ? -19.141 -15.656 -28.219 1 92.62 277 SER B CA 1
ATOM 5108 C C . SER B 1 277 ? -19.266 -14.859 -29.516 1 92.62 277 SER B C 1
ATOM 5110 O O . SER B 1 277 ? -18.641 -15.203 -30.516 1 92.62 277 SER B O 1
ATOM 5112 N N . GLU B 1 278 ? -20 -13.789 -29.438 1 91.44 278 GLU B N 1
ATOM 5113 C CA . GLU B 1 278 ? -20.234 -12.992 -30.641 1 91.44 278 GLU B CA 1
ATOM 5114 C C . GLU B 1 278 ? -18.953 -12.344 -31.141 1 91.44 278 GLU B C 1
ATOM 5116 O O . GLU B 1 278 ? -18.875 -11.953 -32.312 1 91.44 278 GLU B O 1
ATOM 5121 N N . ASN B 1 279 ? -18.031 -12.312 -30.328 1 91.19 279 ASN B N 1
ATOM 5122 C CA . ASN B 1 279 ? -16.75 -11.719 -30.719 1 91.19 279 ASN B CA 1
ATOM 5123 C C . ASN B 1 279 ? -15.914 -12.688 -31.547 1 91.19 279 ASN B C 1
ATOM 5125 O O . ASN B 1 279 ? -14.969 -12.273 -32.219 1 91.19 279 ASN B O 1
ATOM 5129 N N . PHE B 1 280 ? -16.359 -13.977 -31.547 1 91.56 280 PHE B N 1
ATOM 5130 C CA . PHE B 1 280 ? -15.453 -14.969 -32.125 1 91.56 280 PHE B CA 1
ATOM 5131 C C . PHE B 1 280 ? -16.172 -15.852 -33.125 1 91.56 280 PHE B C 1
ATOM 5133 O O . PHE B 1 280 ? -15.547 -16.469 -34 1 91.56 280 PHE B O 1
ATOM 5140 N N . PHE B 1 281 ? -17.453 -15.922 -32.969 1 89.38 281 PHE B N 1
ATOM 5141 C CA . PHE B 1 281 ? -18.234 -16.844 -33.781 1 89.38 281 PHE B CA 1
ATOM 5142 C C . PHE B 1 281 ? -19.281 -16.094 -34.594 1 89.38 281 PHE B C 1
ATOM 5144 O O . PHE B 1 281 ? -19.859 -15.125 -34.125 1 89.38 281 PHE B O 1
ATOM 5151 N N . THR B 1 282 ? -19.453 -16.609 -35.75 1 83.31 282 THR B N 1
ATOM 5152 C CA . THR B 1 282 ? -20.578 -16.125 -36.562 1 83.31 282 THR B CA 1
ATOM 5153 C C . THR B 1 282 ? -21.891 -16.688 -36 1 83.31 282 THR B C 1
ATOM 5155 O O . THR B 1 282 ? -21.891 -17.562 -35.125 1 83.31 282 THR B O 1
ATOM 5158 N N . LYS B 1 283 ? -22.969 -16.141 -36.562 1 79.44 283 LYS B N 1
ATOM 5159 C CA . LYS B 1 283 ? -24.297 -16.562 -36.156 1 79.44 283 LYS B CA 1
ATOM 5160 C C . LYS B 1 283 ? -24.5 -18.047 -36.438 1 79.44 283 LYS B C 1
ATOM 5162 O O . LYS B 1 283 ? -25.297 -18.719 -35.781 1 79.44 283 LYS B O 1
ATOM 5167 N N . ARG B 1 284 ? -23.766 -18.625 -37.438 1 77.56 284 ARG B N 1
ATOM 5168 C CA . ARG B 1 284 ? -23.875 -20.031 -37.812 1 77.56 284 ARG B CA 1
ATOM 5169 C C . ARG B 1 284 ? -22.938 -20.891 -36.969 1 77.56 284 ARG B C 1
ATOM 5171 O O . ARG B 1 284 ? -22.859 -22.109 -37.188 1 77.56 284 ARG B O 1
ATOM 5178 N N . GLY B 1 285 ? -22.266 -20.203 -36.094 1 76.75 285 GLY B N 1
ATOM 5179 C CA . GLY B 1 285 ? -21.422 -20.953 -35.188 1 76.75 285 GLY B CA 1
ATOM 5180 C C . GLY B 1 285 ? -20.031 -21.219 -35.719 1 76.75 285 GLY B C 1
ATOM 5181 O O . GLY B 1 285 ? -19.344 -22.125 -35.25 1 76.75 285 GLY B O 1
ATOM 5182 N N . LEU B 1 286 ? -19.688 -20.453 -36.75 1 79.25 286 LEU B N 1
ATOM 5183 C CA . LEU B 1 286 ? -18.359 -20.609 -37.312 1 79.25 286 LEU B CA 1
ATOM 5184 C C . LEU B 1 286 ? -17.406 -19.547 -36.812 1 79.25 286 LEU B C 1
ATOM 5186 O O . LEU B 1 286 ? -17.797 -18.391 -36.594 1 79.25 286 LEU B O 1
ATOM 5190 N N . LEU B 1 287 ? -16.188 -19.953 -36.656 1 82.5 287 LEU B N 1
ATOM 5191 C CA . LEU B 1 287 ? -15.188 -19 -36.188 1 82.5 287 LEU B CA 1
ATOM 5192 C C . LEU B 1 287 ? -14.836 -18 -37.312 1 82.5 287 LEU B C 1
ATOM 5194 O O . LEU B 1 287 ? -14.781 -18.375 -38.469 1 82.5 287 LEU B O 1
ATOM 5198 N N . PHE B 1 288 ? -14.633 -16.656 -37.062 1 71.06 288 PHE B N 1
ATOM 5199 C CA . PHE B 1 288 ? -14.383 -15.602 -38.031 1 71.06 288 PHE B CA 1
ATOM 5200 C C . PHE B 1 288 ? -13.148 -15.922 -38.875 1 71.06 288 PHE B C 1
ATOM 5202 O O . PHE B 1 288 ? -13.086 -15.586 -40.062 1 71.06 288 PHE B O 1
ATOM 5209 N N . GLU B 1 289 ? -11.961 -16.25 -38.344 1 59.09 289 GLU B N 1
ATOM 5210 C CA . GLU B 1 289 ? -10.781 -16.469 -39.188 1 59.09 289 GLU B CA 1
ATOM 5211 C C . GLU B 1 289 ? -10.938 -17.703 -40.062 1 59.09 289 GLU B C 1
ATOM 5213 O O . GLU B 1 289 ? -10.109 -17.969 -40.938 1 59.09 289 GLU B O 1
ATOM 5218 N N . SER B 1 290 ? -11.758 -18.578 -39.656 1 49.91 290 SER B N 1
ATOM 5219 C CA . SER B 1 290 ? -11.609 -19.844 -40.375 1 49.91 290 SER B CA 1
ATOM 5220 C C . SER B 1 290 ? -11.867 -19.688 -41.844 1 49.91 290 SER B C 1
ATOM 5222 O O . SER B 1 290 ? -11.953 -20.688 -42.594 1 49.91 290 SER B O 1
ATOM 5224 N N . LEU B 1 291 ? -12.367 -18.531 -42.344 1 36.28 291 LEU B N 1
ATOM 5225 C CA . LEU B 1 291 ? -12.555 -18.641 -43.781 1 36.28 291 LEU B CA 1
ATOM 5226 C C . LEU B 1 291 ? -11.219 -18.875 -44.469 1 36.28 291 LEU B C 1
ATOM 5228 O O . LEU B 1 291 ? -11.18 -19.203 -45.656 1 36.28 291 LEU B O 1
ATOM 5232 N N . SER B 1 292 ? -10.242 -17.969 -44.094 1 34.5 292 SER B N 1
ATOM 5233 C CA . SER B 1 292 ? -9.234 -17.922 -45.156 1 34.5 292 SER B CA 1
ATOM 5234 C C . SER B 1 292 ? -8.5 -19.25 -45.25 1 34.5 292 SER B C 1
ATOM 5236 O O . SER B 1 292 ? -8.391 -19.828 -46.344 1 34.5 292 SER B O 1
ATOM 5238 N N . GLU B 1 293 ? -7.168 -19.391 -44.594 1 33.56 293 GLU B N 1
ATOM 5239 C CA . GLU B 1 293 ? -5.988 -20.094 -45.094 1 33.56 293 GLU B CA 1
ATOM 5240 C C . GLU B 1 293 ? -6.016 -21.562 -44.688 1 33.56 293 GLU B C 1
ATOM 5242 O O . GLU B 1 293 ? -6.012 -21.891 -43.5 1 33.56 293 GLU B O 1
ATOM 5247 N N . GLU B 1 294 ? -6.676 -22.438 -45.469 1 33.56 294 GLU B N 1
ATOM 5248 C CA . GLU B 1 294 ? -6.543 -23.891 -45.406 1 33.56 294 GLU B CA 1
ATOM 5249 C C . GLU B 1 294 ? -5.078 -24.312 -45.344 1 33.56 294 GLU B C 1
ATOM 5251 O O . GLU B 1 294 ? -4.445 -24.562 -46.375 1 33.56 294 GLU B O 1
ATOM 5256 N N . GLU B 1 295 ? -4.102 -23.531 -44.719 1 30.94 295 GLU B N 1
ATOM 5257 C CA . GLU B 1 295 ? -2.803 -24.156 -44.969 1 30.94 295 GLU B CA 1
ATOM 5258 C C . GLU B 1 295 ? -2.734 -25.562 -44.375 1 30.94 295 GLU B C 1
ATOM 5260 O O . GLU B 1 295 ? -3.242 -25.812 -43.281 1 30.94 295 GLU B O 1
ATOM 5265 N N . GLU B 1 296 ? -2.408 -26.562 -45.25 1 31.06 296 GLU B N 1
ATOM 5266 C CA . GLU B 1 296 ? -2.141 -28 -45.281 1 31.06 296 GLU B CA 1
ATOM 5267 C C . GLU B 1 296 ? -1.076 -28.375 -44.25 1 31.06 296 GLU B C 1
ATOM 5269 O O . GLU B 1 296 ? 0.121 -28.234 -44.5 1 31.06 296 GLU B O 1
ATOM 5274 N N . THR B 1 297 ? -0.941 -27.812 -43.062 1 30.33 297 THR B N 1
ATOM 5275 C CA . THR B 1 297 ? 0.281 -28.344 -42.5 1 30.33 297 THR B CA 1
ATOM 5276 C C . THR B 1 297 ? 0.154 -29.844 -42.25 1 30.33 297 THR B C 1
ATOM 5278 O O . THR B 1 297 ? -0.752 -30.297 -41.562 1 30.33 297 THR B O 1
ATOM 5281 N N . ASN B 1 298 ? 0.699 -30.641 -43.281 1 28.86 298 ASN B N 1
ATOM 5282 C CA . ASN B 1 298 ? 0.944 -32.062 -43.406 1 28.86 298 ASN B CA 1
ATOM 5283 C C . ASN B 1 298 ? 1.808 -32.594 -42.25 1 28.86 298 ASN B C 1
ATOM 5285 O O . ASN B 1 298 ? 2.404 -33.656 -42.375 1 28.86 298 ASN B O 1
ATOM 5289 N N . ASN B 1 299 ? 2.025 -31.953 -41.156 1 28.72 299 ASN B N 1
ATOM 5290 C CA . ASN B 1 299 ? 3.16 -32.625 -40.531 1 28.72 299 ASN B CA 1
ATOM 5291 C C . ASN B 1 299 ? 2.793 -34.031 -40.062 1 28.72 299 ASN B C 1
ATOM 5293 O O . ASN B 1 299 ? 2.004 -34.188 -39.125 1 28.72 299 ASN B O 1
ATOM 5297 N N . ASP B 1 300 ? 2.844 -34.969 -41.094 1 26.59 300 ASP B N 1
ATOM 5298 C CA . ASP B 1 300 ? 2.725 -36.438 -40.938 1 26.59 300 ASP B CA 1
ATOM 5299 C C . ASP B 1 300 ? 3.844 -37 -40.094 1 26.59 300 ASP B C 1
ATOM 5301 O O . ASP B 1 300 ? 4.473 -38 -40.438 1 26.59 300 ASP B O 1
ATOM 5305 N N . SER B 1 301 ? 4.535 -36.344 -39.219 1 28.19 301 SER B N 1
ATOM 5306 C CA . SER B 1 301 ? 5.73 -37.125 -38.969 1 28.19 301 SER B CA 1
ATOM 5307 C C . SER B 1 301 ? 5.383 -38.438 -38.25 1 28.19 301 SER B C 1
ATOM 5309 O O . SER B 1 301 ? 4.938 -38.406 -37.094 1 28.19 301 SER B O 1
ATOM 5311 N N . HIS B 1 302 ? 4.883 -39.344 -39.094 1 26.44 302 HIS B N 1
ATOM 5312 C CA . HIS B 1 302 ? 4.676 -40.719 -38.656 1 26.44 302 HIS B CA 1
ATOM 5313 C C . HIS B 1 302 ? 6 -41.375 -38.312 1 26.44 302 HIS B C 1
ATOM 5315 O O . HIS B 1 302 ? 6.805 -41.688 -39.188 1 26.44 302 HIS B O 1
ATOM 5321 N N . HIS B 1 303 ? 6.742 -40.906 -37.344 1 25.09 303 HIS B N 1
ATOM 5322 C CA . HIS B 1 303 ? 7.895 -41.812 -37.25 1 25.09 303 HIS B CA 1
ATOM 5323 C C . HIS B 1 303 ? 7.477 -43.219 -36.812 1 25.09 303 HIS B C 1
ATOM 5325 O O . HIS B 1 303 ? 6.828 -43.375 -35.781 1 25.09 303 HIS B O 1
ATOM 5331 N N . SER B 1 304 ? 7.23 -44.031 -37.781 1 25.95 304 SER B N 1
ATOM 5332 C CA . SER B 1 304 ? 6.887 -45.438 -37.688 1 25.95 304 SER B CA 1
ATOM 5333 C C . SER B 1 304 ? 8.047 -46.25 -37.094 1 25.95 304 SER B C 1
ATOM 5335 O O . SER B 1 304 ? 8.047 -47.5 -37.156 1 25.95 304 SER B O 1
ATOM 5337 N N . ASP B 1 305 ? 8.789 -45.906 -36.125 1 27.92 305 ASP B N 1
ATOM 5338 C CA . ASP B 1 305 ? 9.852 -46.906 -36.031 1 27.92 305 ASP B CA 1
ATOM 5339 C C . ASP B 1 305 ? 9.281 -48.25 -35.625 1 27.92 305 ASP B C 1
ATOM 5341 O O . ASP B 1 305 ? 8.336 -48.344 -34.844 1 27.92 305 ASP B O 1
ATOM 5345 N N . LYS B 1 306 ? 9.672 -49.469 -36.344 1 29.47 306 LYS B N 1
ATOM 5346 C CA . LYS B 1 306 ? 9.359 -50.875 -36.594 1 29.47 306 LYS B CA 1
ATOM 5347 C C . LYS B 1 306 ? 9.586 -51.75 -35.375 1 29.47 306 LYS B C 1
ATOM 5349 O O . LYS B 1 306 ? 9.258 -52.938 -35.375 1 29.47 306 LYS B O 1
ATOM 5354 N N . GLY B 1 307 ? 10.586 -51.469 -34.562 1 29.22 307 GLY B N 1
ATOM 5355 C CA . GLY B 1 307 ? 11.25 -52.688 -34.156 1 29.22 307 GLY B CA 1
ATOM 5356 C C . GLY B 1 307 ? 10.445 -53.5 -33.156 1 29.22 307 GLY B C 1
ATOM 5357 O O . GLY B 1 307 ? 10.203 -54.688 -33.344 1 29.22 307 GLY B O 1
ATOM 5358 N N . GLU B 1 308 ? 10.789 -53.312 -31.781 1 37.75 308 GLU B N 1
ATOM 5359 C CA . GLU B 1 308 ? 10.852 -54.375 -30.797 1 37.75 308 GLU B CA 1
ATOM 5360 C C . GLU B 1 308 ? 9.453 -54.75 -30.297 1 37.75 308 GLU B C 1
ATOM 5362 O O . GLU B 1 308 ? 8.711 -53.875 -29.828 1 37.75 308 GLU B O 1
ATOM 5367 N N . GLN B 1 309 ? 8.914 -55.812 -30.516 1 38.97 309 GLN B N 1
ATOM 5368 C CA . GLN B 1 309 ? 7.578 -56.406 -30.484 1 38.97 309 GLN B CA 1
ATOM 5369 C C . GLN B 1 309 ? 6.922 -56.219 -29.125 1 38.97 309 GLN B C 1
ATOM 5371 O O . GLN B 1 309 ? 5.762 -55.781 -29.031 1 38.97 309 GLN B O 1
ATOM 5376 N N . ASN B 1 310 ? 7.477 -56.906 -28.188 1 42.53 310 ASN B N 1
ATOM 5377 C CA . ASN B 1 310 ? 6.801 -57.125 -26.906 1 42.53 310 ASN B CA 1
ATOM 5378 C C . ASN B 1 310 ? 6.75 -55.812 -26.078 1 42.53 310 ASN B C 1
ATOM 5380 O O . ASN B 1 310 ? 5.711 -55.5 -25.5 1 42.53 310 ASN B O 1
ATOM 5384 N N . THR B 1 311 ? 7.875 -55.188 -25.828 1 43.62 311 THR B N 1
ATOM 5385 C CA . THR B 1 311 ? 8.031 -53.906 -25.156 1 43.62 311 THR B CA 1
ATOM 5386 C C . THR B 1 311 ? 7.273 -52.812 -25.891 1 43.62 311 THR B C 1
ATOM 5388 O O . THR B 1 311 ? 6.945 -51.781 -25.297 1 43.62 311 THR B O 1
ATOM 5391 N N . LEU B 1 312 ? 7.141 -53 -27.078 1 50.81 312 LEU B N 1
ATOM 5392 C CA . LEU B 1 312 ? 6.465 -52.062 -27.969 1 50.81 312 LEU B CA 1
ATOM 5393 C C . LEU B 1 312 ? 4.984 -51.938 -27.625 1 50.81 312 LEU B C 1
ATOM 5395 O O . LEU B 1 312 ? 4.414 -50.844 -27.656 1 50.81 312 LEU B O 1
ATOM 5399 N N . SER B 1 313 ? 4.5 -53.188 -27.094 1 61.66 313 SER B N 1
ATOM 5400 C CA . SER B 1 313 ? 3.062 -53.156 -26.844 1 61.66 313 SER B CA 1
ATOM 5401 C C . SER B 1 313 ? 2.729 -52.375 -25.594 1 61.66 313 SER B C 1
ATOM 5403 O O . SER B 1 313 ? 1.771 -51.594 -25.594 1 61.66 313 SER B O 1
ATOM 5405 N N . LYS B 1 314 ? 3.604 -52.562 -24.547 1 66.12 314 LYS B N 1
ATOM 5406 C CA . LYS B 1 314 ? 3.354 -51.844 -23.328 1 66.12 314 LYS B CA 1
ATOM 5407 C C . LYS B 1 314 ? 3.559 -50.344 -23.531 1 66.12 314 LYS B C 1
ATOM 5409 O O . LYS B 1 314 ? 2.787 -49.531 -23.016 1 66.12 314 LYS B O 1
ATOM 5414 N N . ASP B 1 315 ? 4.492 -50.062 -24.234 1 76.94 315 ASP B N 1
ATOM 5415 C CA . ASP B 1 315 ? 4.797 -48.688 -24.547 1 76.94 315 ASP B CA 1
ATOM 5416 C C . ASP B 1 315 ? 3.68 -48.031 -25.359 1 76.94 315 ASP B C 1
ATOM 5418 O O . ASP B 1 315 ? 3.338 -46.875 -25.141 1 76.94 315 ASP B O 1
ATOM 5422 N N . LEU B 1 316 ? 3.129 -48.875 -26.109 1 82.12 316 LEU B N 1
ATOM 5423 C CA . LEU B 1 316 ? 2.025 -48.406 -26.938 1 82.12 316 LEU B CA 1
ATOM 5424 C C . LEU B 1 316 ? 0.784 -48.156 -26.078 1 82.12 316 LEU B C 1
ATOM 5426 O O . LEU B 1 316 ? 0.06 -47.188 -26.297 1 82.12 316 LEU B O 1
ATOM 5430 N N . THR B 1 317 ? 0.648 -49.062 -25.188 1 85.44 317 THR B N 1
ATOM 5431 C CA . THR B 1 317 ? -0.492 -48.938 -24.281 1 85.44 317 THR B CA 1
ATOM 5432 C C . THR B 1 317 ? -0.336 -47.688 -23.406 1 85.44 317 THR B C 1
ATOM 5434 O O . THR B 1 317 ? -1.293 -46.938 -23.219 1 85.44 317 THR B O 1
ATOM 5437 N N . ARG B 1 318 ? 0.834 -47.562 -22.922 1 87.94 318 ARG B N 1
ATOM 5438 C CA . ARG B 1 318 ? 1.107 -46.406 -22.078 1 87.94 318 ARG B CA 1
ATOM 5439 C C . ARG B 1 318 ? 0.915 -45.094 -22.859 1 87.94 318 ARG B C 1
ATOM 5441 O O . ARG B 1 318 ? 0.364 -44.125 -22.328 1 87.94 318 ARG B O 1
ATOM 5448 N N . GLN B 1 319 ? 1.357 -45.062 -24.016 1 90.06 319 GLN B N 1
ATOM 5449 C CA . GLN B 1 319 ? 1.196 -43.906 -24.875 1 90.06 319 GLN B CA 1
ATOM 5450 C C . GLN B 1 319 ? -0.278 -43.625 -25.156 1 90.06 319 GLN B C 1
ATOM 5452 O O . GLN B 1 319 ? -0.71 -42.469 -25.172 1 90.06 319 GLN B O 1
ATOM 5457 N N . ALA B 1 320 ? -0.932 -44.75 -25.344 1 92.5 320 ALA B N 1
ATOM 5458 C CA . ALA B 1 320 ? -2.361 -44.594 -25.609 1 92.5 320 ALA B CA 1
ATOM 5459 C C . ALA B 1 320 ? -3.09 -44.031 -24.391 1 92.5 320 ALA B C 1
ATOM 5461 O O . ALA B 1 320 ? -4.004 -43.219 -24.531 1 92.5 320 ALA B O 1
ATOM 5462 N N . MET B 1 321 ? -2.701 -44.5 -23.266 1 94.25 321 MET B N 1
ATOM 5463 C CA . MET B 1 321 ? -3.309 -44 -22.047 1 94.25 321 MET B CA 1
ATOM 5464 C C . MET B 1 321 ? -2.98 -42.531 -21.828 1 94.25 321 MET B C 1
ATOM 5466 O O . MET B 1 321 ? -3.826 -41.75 -21.359 1 94.25 321 MET B O 1
ATOM 5470 N N . PHE B 1 322 ? -1.762 -42.219 -22.125 1 95.62 322 PHE B N 1
ATOM 5471 C CA . PHE B 1 322 ? -1.346 -40.812 -22.031 1 95.62 322 PHE B CA 1
ATOM 5472 C C . PHE B 1 322 ? -2.191 -39.938 -22.938 1 95.62 322 PHE B C 1
ATOM 5474 O O . PHE B 1 322 ? -2.701 -38.906 -22.5 1 95.62 322 PHE B O 1
ATOM 5481 N N . VAL B 1 323 ? -2.326 -40.312 -24.141 1 95.62 323 VAL B N 1
ATOM 5482 C CA . VAL B 1 323 ? -3.092 -39.562 -25.125 1 95.62 323 VAL B CA 1
ATOM 5483 C C . VAL B 1 323 ? -4.539 -39.406 -24.656 1 95.62 323 VAL B C 1
ATOM 5485 O O . VAL B 1 323 ? -5.133 -38.344 -24.75 1 95.62 323 VAL B O 1
ATOM 5488 N N . ASP B 1 324 ? -5.078 -40.5 -24.172 1 96.38 324 ASP B N 1
ATOM 5489 C CA . ASP B 1 324 ? -6.441 -40.469 -23.656 1 96.38 324 ASP B CA 1
ATOM 5490 C C . ASP B 1 324 ? -6.574 -39.5 -22.484 1 96.38 324 ASP B C 1
ATOM 5492 O O . ASP B 1 324 ? -7.562 -38.781 -22.391 1 96.38 324 ASP B O 1
ATOM 5496 N N . PHE B 1 325 ? -5.652 -39.562 -21.656 1 97.75 325 PHE B N 1
ATOM 5497 C CA . PHE B 1 325 ? -5.625 -38.719 -20.484 1 97.75 325 PHE B CA 1
ATOM 5498 C C . PHE B 1 325 ? -5.637 -37.25 -20.906 1 97.75 325 PHE B C 1
ATOM 5500 O O . PHE B 1 325 ? -6.461 -36.469 -20.438 1 97.75 325 PHE B O 1
ATOM 5507 N N . VAL B 1 326 ? -4.762 -36.844 -21.797 1 98.19 326 VAL B N 1
ATOM 5508 C CA . VAL B 1 326 ? -4.641 -35.469 -22.25 1 98.19 326 VAL B CA 1
ATOM 5509 C C . VAL B 1 326 ? -5.922 -35.031 -22.969 1 98.19 326 VAL B C 1
ATOM 5511 O O . VAL B 1 326 ? -6.418 -33.906 -22.766 1 98.19 326 VAL B O 1
ATOM 5514 N N . ARG B 1 327 ? -6.414 -35.906 -23.719 1 97.56 327 ARG B N 1
ATOM 5515 C CA . ARG B 1 327 ? -7.656 -35.625 -24.438 1 97.56 327 ARG B CA 1
ATOM 5516 C C . ARG B 1 327 ? -8.789 -35.344 -23.453 1 97.56 327 ARG B C 1
ATOM 5518 O O . ARG B 1 327 ? -9.594 -34.438 -23.703 1 97.56 327 ARG B O 1
ATOM 5525 N N . LYS B 1 328 ? -8.844 -36.062 -22.453 1 98.19 328 LYS B N 1
ATOM 5526 C CA . LYS B 1 328 ? -9.891 -35.875 -21.453 1 98.19 328 LYS B CA 1
ATOM 5527 C C . LYS B 1 328 ? -9.727 -34.5 -20.766 1 98.19 328 LYS B C 1
ATOM 5529 O O . LYS B 1 328 ? -10.711 -33.781 -20.547 1 98.19 328 LYS B O 1
ATOM 5534 N N . LEU B 1 329 ? -8.516 -34.188 -20.422 1 98.75 329 LEU B N 1
ATOM 5535 C CA . LEU B 1 329 ? -8.273 -32.906 -19.766 1 98.75 329 LEU B CA 1
ATOM 5536 C C . LEU B 1 329 ? -8.594 -31.75 -20.719 1 98.75 329 LEU B C 1
ATOM 5538 O O . LEU B 1 329 ? -8.977 -30.656 -20.281 1 98.75 329 LEU B O 1
ATOM 5542 N N . LEU B 1 330 ? -8.477 -31.969 -22.016 1 98.62 330 LEU B N 1
ATOM 5543 C CA . LEU B 1 330 ? -8.664 -30.922 -23.031 1 98.62 330 LEU B CA 1
ATOM 5544 C C . LEU B 1 330 ? -10.031 -31.047 -23.688 1 98.62 330 LEU B C 1
ATOM 5546 O O . LEU B 1 330 ? -10.18 -30.734 -24.875 1 98.62 330 LEU B O 1
ATOM 5550 N N . THR B 1 331 ? -10.891 -31.641 -22.969 1 98.38 331 THR B N 1
ATOM 5551 C CA . THR B 1 331 ? -12.281 -31.609 -23.406 1 98.38 331 THR B CA 1
ATOM 5552 C C . THR B 1 331 ? -12.836 -30.188 -23.359 1 98.38 331 THR B C 1
ATOM 5554 O O . THR B 1 331 ? -12.797 -29.531 -22.312 1 98.38 331 THR B O 1
ATOM 5557 N N . ILE B 1 332 ? -13.383 -29.719 -24.453 1 98.12 332 ILE B N 1
ATOM 5558 C CA . ILE B 1 332 ? -13.797 -28.328 -24.594 1 98.12 332 ILE B CA 1
ATOM 5559 C C . ILE B 1 332 ? -14.922 -28.016 -23.594 1 98.12 332 ILE B C 1
ATOM 5561 O O . ILE B 1 332 ? -14.875 -26.984 -22.906 1 98.12 332 ILE B O 1
ATOM 5565 N N . ASP B 1 333 ? -15.93 -28.875 -23.469 1 97.94 333 ASP B N 1
ATOM 5566 C CA . ASP B 1 333 ? -17.062 -28.672 -22.578 1 97.94 333 ASP B CA 1
ATOM 5567 C C . ASP B 1 333 ? -16.672 -28.906 -21.109 1 97.94 333 ASP B C 1
ATOM 5569 O O . ASP B 1 333 ? -16.391 -30.031 -20.719 1 97.94 333 ASP B O 1
ATOM 5573 N N . PRO B 1 334 ? -16.734 -27.891 -20.359 1 97.88 334 PRO B N 1
ATOM 5574 C CA . PRO B 1 334 ? -16.297 -28.062 -18.969 1 97.88 334 PRO B CA 1
ATOM 5575 C C . PRO B 1 334 ? -17.219 -28.984 -18.172 1 97.88 334 PRO B C 1
ATOM 5577 O O . PRO B 1 334 ? -16.797 -29.562 -17.156 1 97.88 334 PRO B O 1
ATOM 5580 N N . GLU B 1 335 ? -18.375 -29.234 -18.609 1 97.19 335 GLU B N 1
ATOM 5581 C CA . GLU B 1 335 ? -19.297 -30.109 -17.906 1 97.19 335 GLU B CA 1
ATOM 5582 C C . GLU B 1 335 ? -18.891 -31.578 -18.047 1 97.19 335 GLU B C 1
ATOM 5584 O O . GLU B 1 335 ? -19.234 -32.406 -17.219 1 97.19 335 GLU B O 1
ATOM 5589 N N . VAL B 1 336 ? -18.203 -31.797 -19.109 1 97.62 336 VAL B N 1
ATOM 5590 C CA . VAL B 1 336 ? -17.75 -33.156 -19.406 1 97.62 336 VAL B CA 1
ATOM 5591 C C . VAL B 1 336 ? -16.297 -33.312 -18.969 1 97.62 336 VAL B C 1
ATOM 5593 O O . VAL B 1 336 ? -15.836 -34.469 -18.781 1 97.62 336 VAL B O 1
ATOM 5596 N N . ARG B 1 337 ? -15.578 -32.25 -18.844 1 98.31 337 ARG B N 1
ATOM 5597 C CA . ARG B 1 337 ? -14.18 -32.281 -18.453 1 98.31 337 ARG B CA 1
ATOM 5598 C C . ARG B 1 337 ? -14.031 -32.781 -17.016 1 98.31 337 ARG B C 1
ATOM 5600 O O . ARG B 1 337 ? -14.812 -32.406 -16.141 1 98.31 337 ARG B O 1
ATOM 5607 N N . PRO B 1 338 ? -13.047 -33.625 -16.766 1 98.56 338 PRO B N 1
ATOM 5608 C CA . PRO B 1 338 ? -12.922 -34.219 -15.43 1 98.56 338 PRO B CA 1
ATOM 5609 C C . PRO B 1 338 ? -12.469 -33.188 -14.391 1 98.56 338 PRO B C 1
ATOM 5611 O O . PRO B 1 338 ? -11.781 -32.219 -14.734 1 98.56 338 PRO B O 1
ATOM 5614 N N . THR B 1 339 ? -12.867 -33.406 -13.164 1 98.56 339 THR B N 1
ATOM 5615 C CA . THR B 1 339 ? -12.281 -32.688 -12.031 1 98.56 339 THR B CA 1
ATOM 5616 C C . THR B 1 339 ? -10.883 -33.219 -11.727 1 98.56 339 THR B C 1
ATOM 5618 O O . THR B 1 339 ? -10.469 -34.25 -12.281 1 98.56 339 THR B O 1
ATOM 5621 N N . ALA B 1 340 ? -10.195 -32.5 -10.867 1 98.56 340 ALA B N 1
ATOM 5622 C CA . ALA B 1 340 ? -8.883 -32.969 -10.461 1 98.56 340 ALA B CA 1
ATOM 5623 C C . ALA B 1 340 ? -8.969 -34.375 -9.836 1 98.56 340 ALA B C 1
ATOM 5625 O O . ALA B 1 340 ? -8.156 -35.25 -10.141 1 98.56 340 ALA B O 1
ATOM 5626 N N . GLY B 1 341 ? -9.977 -34.562 -9.023 1 98.12 341 GLY B N 1
ATOM 5627 C CA . GLY B 1 341 ? -10.18 -35.844 -8.414 1 98.12 341 GLY B CA 1
ATOM 5628 C C . GLY B 1 341 ? -10.438 -36.969 -9.422 1 98.12 341 GLY B C 1
ATOM 5629 O O . GLY B 1 341 ? -9.867 -38.031 -9.312 1 98.12 341 GLY B O 1
ATOM 5630 N N . GLN B 1 342 ? -11.273 -36.719 -10.359 1 98.31 342 GLN B N 1
ATOM 5631 C CA . GLN B 1 342 ? -11.586 -37.688 -11.398 1 98.31 342 GLN B CA 1
ATOM 5632 C C . GLN B 1 342 ? -10.359 -38 -12.258 1 98.31 342 GLN B C 1
ATOM 5634 O O . GLN B 1 342 ? -10.133 -39.125 -12.633 1 98.31 342 GLN B O 1
ATOM 5639 N N . ALA B 1 343 ? -9.609 -36.938 -12.555 1 98.44 343 ALA B N 1
ATOM 5640 C CA . ALA B 1 343 ? -8.406 -37.125 -13.352 1 98.44 343 ALA B CA 1
ATOM 5641 C C . ALA B 1 343 ? -7.391 -38 -12.633 1 98.44 343 ALA B C 1
ATOM 5643 O O . ALA B 1 343 ? -6.66 -38.781 -13.266 1 98.44 343 ALA B O 1
ATOM 5644 N N . LEU B 1 344 ? -7.332 -37.938 -11.305 1 98 344 LEU B N 1
ATOM 5645 C CA . LEU B 1 344 ? -6.414 -38.75 -10.5 1 98 344 LEU B CA 1
ATOM 5646 C C . LEU B 1 344 ? -6.75 -40.219 -10.586 1 98 344 LEU B C 1
ATOM 5648 O O . LEU B 1 344 ? -5.898 -41.062 -10.312 1 98 344 LEU B O 1
ATOM 5652 N N . GLU B 1 345 ? -7.922 -40.531 -11.031 1 97.38 345 GLU B N 1
ATOM 5653 C CA . GLU B 1 345 ? -8.367 -41.938 -11.109 1 97.38 345 GLU B CA 1
ATOM 5654 C C . GLU B 1 345 ? -8.07 -42.531 -12.484 1 97.38 345 GLU B C 1
ATOM 5656 O O . GLU B 1 345 ? -8.258 -43.719 -12.695 1 97.38 345 GLU B O 1
ATOM 5661 N N . HIS B 1 346 ? -7.641 -41.719 -13.352 1 97.25 346 HIS B N 1
ATOM 5662 C CA . HIS B 1 346 ? -7.352 -42.219 -14.695 1 97.25 346 HIS B CA 1
ATOM 5663 C C . HIS B 1 346 ? -6.266 -43.312 -14.664 1 97.25 346 HIS B C 1
ATOM 5665 O O . HIS B 1 346 ? -5.293 -43.188 -13.914 1 97.25 346 HIS B O 1
ATOM 5671 N N . PRO B 1 347 ? -6.258 -44.281 -15.523 1 95.12 347 PRO B N 1
ATOM 5672 C CA . PRO B 1 347 ? -5.309 -45.406 -15.523 1 95.12 347 PRO B CA 1
ATOM 5673 C C . PRO B 1 347 ? -3.869 -44.938 -15.758 1 95.12 347 PRO B C 1
ATOM 5675 O O . PRO B 1 347 ? -2.93 -45.594 -15.281 1 95.12 347 PRO B O 1
ATOM 5678 N N . TRP B 1 348 ? -3.719 -43.875 -16.484 1 95.19 348 TRP B N 1
ATOM 5679 C CA . TRP B 1 348 ? -2.369 -43.406 -16.766 1 95.19 348 TRP B CA 1
ATOM 5680 C C . TRP B 1 348 ? -1.657 -43 -15.469 1 95.19 348 TRP B C 1
ATOM 5682 O O . TRP B 1 348 ? -0.427 -43.031 -15.398 1 95.19 348 TRP B O 1
ATOM 5692 N N . MET B 1 349 ? -2.383 -42.688 -14.445 1 93.62 349 MET B N 1
ATOM 5693 C CA . MET B 1 349 ? -1.815 -42.219 -13.18 1 93.62 349 MET B CA 1
ATOM 5694 C C . MET B 1 349 ? -1.132 -43.375 -12.445 1 93.62 349 MET B C 1
ATOM 5696 O O . MET B 1 349 ? -0.331 -43.156 -11.539 1 93.62 349 MET B O 1
ATOM 5700 N N . LYS B 1 350 ? -1.437 -44.562 -12.805 1 87.44 350 LYS B N 1
ATOM 5701 C CA . LYS B 1 350 ? -0.825 -45.75 -12.18 1 87.44 350 LYS B CA 1
ATOM 5702 C C . LYS B 1 350 ? 0.663 -45.812 -12.508 1 87.44 350 LYS B C 1
ATOM 5704 O O . LYS B 1 350 ? 1.42 -46.5 -11.82 1 87.44 350 LYS B O 1
ATOM 5709 N N . TYR B 1 351 ? 0.955 -45.125 -13.508 1 82.5 351 TYR B N 1
ATOM 5710 C CA . TYR B 1 351 ? 2.352 -45.188 -13.93 1 82.5 351 TYR B CA 1
ATOM 5711 C C . TYR B 1 351 ? 3.164 -44.094 -13.219 1 82.5 351 TYR B C 1
ATOM 5713 O O . TYR B 1 351 ? 4.383 -44.031 -13.398 1 82.5 351 TYR B O 1
ATOM 5721 N N . ALA B 1 352 ? 2.518 -43.375 -12.43 1 80.69 352 ALA B N 1
ATOM 5722 C CA . ALA B 1 352 ? 3.193 -42.281 -11.711 1 80.69 352 ALA B CA 1
ATOM 5723 C C . ALA B 1 352 ? 4.176 -42.844 -10.688 1 80.69 352 ALA B C 1
ATOM 5725 O O . ALA B 1 352 ? 3.77 -43.406 -9.664 1 80.69 352 ALA B O 1
ATOM 5726 N N . SER B 1 353 ? 5.301 -43.031 -11.039 1 71.12 353 SER B N 1
ATOM 5727 C CA . SER B 1 353 ? 6.383 -43.469 -10.156 1 71.12 353 SER B CA 1
ATOM 5728 C C . SER B 1 353 ? 7.621 -42.594 -10.344 1 71.12 353 SER B C 1
ATOM 5730 O O . SER B 1 353 ? 7.93 -42.188 -11.469 1 71.12 353 SER B O 1
ATOM 5732 N N . ALA B 1 354 ? 8.211 -42.125 -9.102 1 63.44 354 ALA B N 1
ATOM 5733 C CA . ALA B 1 354 ? 9.43 -41.312 -9.172 1 63.44 354 ALA B CA 1
ATOM 5734 C C . ALA B 1 354 ? 10.594 -42.125 -9.75 1 63.44 354 ALA B C 1
ATOM 5736 O O . ALA B 1 354 ? 10.656 -43.344 -9.586 1 63.44 354 ALA B O 1
#

Radius of gyration: 34.28 Å; Cα contacts (8 Å, |Δi|>4): 1243; chains: 2; bounding box: 52×116×76 Å

Nearest PDB structures (foldseek):
  7ejv-assembly1_A  TM=8.285E-01  e=3.967E-28  Homo sapiens
  6k0j-assembly1_A  TM=8.359E-01  e=2.166E-27  Homo sapiens
  4mq2-assembly4_D  TM=8.607E-01  e=3.042E-27  Homo sapiens
  7dh9-assembly1_A  TM=8.400E-01  e=4.784E-27  Homo sapiens
  7akh-assembly1_A  TM=8.214E-01  e=5.999E-27  Homo sapiens

Secondary structure (DSSP, 8-state):
-EEEEEEEEEEETT--S--SSSS----TTPEETTTEEEEEEEEE-SSEEEEEEEETTSPP-TTSPPEEEEEEEE-SSHHHHHHHHHHHHHHHHHHHHT-TTTTTB--EEEEEEETTEEEEEEE----BHHHHHHHHHHTTPPPS--HHHHHHHHHHHHHHHHHHHHTTEE----SGGGEEEEETTTTEEEE---TT-EETTSPPPSS-S-GGG--HHHHHT----THHHHHHHHHHHHHHHHSS-TT--SSHHHHHHHHHHHH-PPPHHHHHH-TTGGGTB-TTS-BGGGGS----------------HHHHHHHHHHHHHHHHHHHHHT-S-TTTSPPHHHHHTSGGGGG---/-EEEEEEEEEEETT--S--SSSS----TT-EETTTEEEEEEEEE-SSEEEEEEEETTSPP-TTSPPEEEEEEEE-SSHHHHHHHHHHHHHHHHHHHHT-TTTTTB--EEEEEEETTEEEEEEE----BHHHHHHHHHHTTPPP---HHHHHHHHHHHHHHHHHHHHTTEE----SGGGEEEEETTTTEEEE---TT-EETTSPP-SS-S-GGG--HHHHHT----THHHHHHHHHHHHHHHHSS-TT--SSHHHHHHHHHHHH-PPPHHHHHH-TTGGGTB-TTS-BGGGGS----------------HHHHHHHHHHHHHHHHHHHHHT-SSTTTSPPHHHHHTSGGGGG---

Foldseek 3Di:
DDDDDDAAAQEDPPDDDADPDQFDDDDAQDDFSNFWHFHAWDDDDPFWTKTKTFGRPADADPVRGGAIKIKTKTGQDPVSVVLVVVVVVVLVVVVVVVCQVVLQAWHWDDWHHYNRITITITHDFAAFQLVVLVVCVVVVHPQQDDLQLLLQLLLSVLSNLVVQQVVQKAQQEDARRQWTHRDSVQSRIHGYDSSQMDGLPDDQALPTYDLLLAAPLSVLAHRDGNLSNLSSSLQRSVCSVVVDRQQDDPDNLSSVVSLCVVLNADDPVSLVPRPRNVVAADPVGHGPPVPDDPPPPPPPPPVVDDDDPPVVVVVVVLVVLVVVLSSLSSNNDSVSRDHSVVSCPRPNSVSNDD/DDDDDDAAAQEDPPDDDADPDQFDDDDAQDDFSNFWHFHAWDDDDPFWTKTWTFGRPADADPVRGGAIKIKTKTGQDPVSVVLVVVVVVVLVVVVVVVCQVVLQAWHWDDWHHYNRITITITHDFAAFQLVVLVVCVVVVHPQQDDLQLLLQLLLSVLSNLVVQQVVQKAQQEDARRQWTHRDSVQSRIHGYDSSQMDGLPDDAALPTYDLLLAAPLSVLAHRDGNLSVLSSSLQRSVCSVVVDRQQDDPDNLSSVVSLCVVLNADDPVSLVRRPRNVVAADPVGHGPPVPDDPPPPPPPPPPVDDDDPPVVVVVVVLVVLSVVLSSLSSNNDSVSRDHSVRSCPRPNSVSHGD

Sequence (708 aa):
DLEYFYLPIIFKSHVTGFEPTKDLFLEQGNIVAGQYLVEGELGSAAFSTAYRCTDLNSDQDSDGEHEEVCLKVIKNTKDFFDQSLDEIKILELLRQTGKCNENHLIEMKTFFYHREHLIIVTELLRQNLFEFGKFIIEDNEEPYFTMNRLAYITRQCLTALRFVHNLGLVHSDVKPENILLASYSRAQIKLIDFGSSCYLTDRQSSYIQSRSYRAPEVVLGLPYDGRIDIWSLGCVVAEMYTGEVTFQNDSIVSMLSRIEAICGAFPYHMIVQGRQSENFFTKRGLLFESLSEEEETNNDSHHSDKGEQNTLSKDLTRQAMFVDFVRKLLTIDPEVRPTAGQALEHPWMKYASADLEYFYLPIIFKSHVTGFEPTKDLFLEQGNIVAGQYLVEGELGSAAFSTAYRCTDLNSDQDSDGEHEEVCLKVIKNTKDFFDQSLDEIKILELLRQTGKCNENHLIEMKTFFYHREHLIIVTELLRQNLFEFGKFIIEDNEEPYFTMNRLAYITRQCLTALRFVHNLGLVHSDVKPENILLASYSRAQIKLIDFGSSCYLTDRQSSYIQSRSYRAPEVVLGLPYDGRIDIWSLGCVVAEMYTGEVTFQNDSIVSMLSRIEAICGAFPYHMIVQGRQSENFFTKRGLLFESLSEEEETNNDSHHSDKGEQNTLSKDLTRQAMFVDFVRKLLTIDPEVRPTAGQALEHPWMKYASA

Solvent-accessible surface area (backbone atoms only — not comparable to full-atom values): 38734 Å² total; per-residue (Å²): 110,77,46,70,53,69,43,39,39,42,45,57,63,82,58,52,81,79,69,94,57,78,70,87,77,83,53,63,74,40,61,50,93,84,39,32,36,29,68,34,78,72,49,74,58,98,59,30,36,32,27,39,25,33,33,68,81,45,71,60,48,98,88,67,44,51,43,63,28,26,39,37,38,36,46,66,42,47,68,53,48,54,42,46,52,46,22,48,53,52,47,49,54,48,53,70,67,72,46,29,72,86,32,23,32,62,50,67,75,52,60,35,32,45,90,80,23,51,33,42,30,26,62,60,64,54,58,23,47,44,61,47,51,50,49,34,63,75,66,68,48,76,83,72,65,39,73,37,45,43,27,30,40,48,49,44,50,33,47,26,48,35,56,43,37,72,73,46,30,32,55,42,50,54,42,42,77,32,33,26,27,68,32,80,93,58,53,36,52,26,44,49,76,52,62,62,34,38,36,69,82,34,88,82,69,57,81,60,40,54,73,72,32,43,33,63,44,36,63,22,44,36,88,79,61,53,46,43,42,37,26,6,44,24,34,39,55,51,16,64,67,70,73,41,72,67,38,65,60,91,45,72,64,48,26,53,50,44,43,31,72,73,65,40,77,76,56,66,68,58,52,72,64,15,76,40,22,74,81,46,33,44,96,89,69,42,56,70,72,72,69,68,81,81,72,76,78,68,85,63,84,66,79,66,87,79,76,68,69,72,69,45,50,54,50,46,48,51,50,49,35,46,52,52,51,40,49,43,30,45,37,74,53,66,90,73,28,48,46,42,66,59,54,65,65,39,74,48,46,73,49,36,45,118,110,76,44,70,52,69,42,38,38,42,44,58,63,83,58,53,81,77,70,94,56,77,67,86,77,83,52,62,74,39,62,49,93,84,39,30,35,29,68,35,77,72,49,74,59,99,58,31,36,32,27,38,24,34,33,69,80,45,71,58,48,98,85,66,44,52,43,61,27,26,38,37,38,36,44,66,42,47,67,54,49,55,42,46,52,45,20,48,52,52,47,50,55,47,52,71,67,72,45,27,70,85,29,24,32,62,51,68,75,52,62,37,32,45,88,80,24,51,33,43,31,26,64,58,64,54,58,24,47,46,61,46,50,49,49,34,62,76,66,67,47,77,83,72,65,40,75,36,45,43,27,28,40,48,50,43,52,32,47,25,48,34,56,43,37,73,72,45,29,33,54,44,49,54,40,41,76,30,32,25,27,68,32,79,92,57,54,35,54,27,44,49,75,51,62,61,35,39,34,68,83,34,88,84,68,58,81,57,40,54,75,70,33,43,33,62,44,37,65,22,44,36,86,77,61,53,48,42,41,37,27,8,44,24,33,38,56,50,15,65,68,70,74,43,73,67,39,65,60,91,44,72,65,47,27,50,50,44,44,30,71,74,64,38,77,75,57,66,68,57,53,72,63,16,78,39,21,73,81,48,33,43,98,87,68,42,54,70,71,71,69,68,80,81,72,77,79,68,84,64,82,68,78,67,87,79,74,66,70,73,70,43,49,55,51,44,49,51,49,49,35,45,52,51,49,39,49,44,31,44,36,74,54,65,90,75,26,48,46,45,65,57,53,63,66,39,72,48,45,73,48,37,44,114

InterPro domains:
  IPR000719 Protein kinase domain [PF00069] (37-349)
  IPR000719 Protein kinase domain [PS50011] (36-349)
  IPR000719 Protein kinase domain [SM00220] (36-349)
  IPR008271 Serine/threonine-protein kinase, active site [PS00108] (169-181)
  IPR011009 Protein kinase-like domain superfamily [SSF56112] (26-350)
  IPR050494 Serine/threonine and dual-specificity kinase [PTHR24058] (16-349)

pLDDT: mean 90.02, std 16.14, range [25.09, 98.88]